Protein AF-0000000080270967 (afdb_homodimer)

Structure (mmCIF, N/CA/C/O backbone):
data_AF-0000000080270967-model_v1
#
loop_
_entity.id
_entity.type
_entity.pdbx_description
1 polymer 'Sugar ABC transporter permease'
#
loop_
_atom_site.group_PDB
_atom_site.id
_atom_site.type_symbol
_atom_site.label_atom_id
_atom_site.label_alt_id
_atom_site.label_comp_id
_atom_site.label_asym_id
_atom_site.label_entity_id
_atom_site.label_seq_id
_atom_site.pdbx_PDB_ins_code
_atom_site.Cartn_x
_atom_site.Cartn_y
_atom_site.Cartn_z
_atom_site.occupancy
_atom_site.B_iso_or_equiv
_atom_site.auth_seq_id
_atom_site.auth_comp_id
_atom_site.auth_asym_id
_atom_site.auth_atom_id
_atom_site.pdbx_PDB_model_num
ATOM 1 N N . MET A 1 1 ? -29.328 20.172 10.977 1 68 1 MET A N 1
ATOM 2 C CA . MET A 1 1 ? -28.547 19.797 9.797 1 68 1 MET A CA 1
ATOM 3 C C . MET A 1 1 ? -29.359 19.984 8.523 1 68 1 MET A C 1
ATOM 5 O O . MET A 1 1 ? -30.562 19.766 8.508 1 68 1 MET A O 1
ATOM 9 N N . ASN A 1 2 ? -28.844 20.672 7.574 1 80.31 2 ASN A N 1
ATOM 10 C CA . ASN A 1 2 ? -29.5 20.828 6.277 1 80.31 2 ASN A CA 1
ATOM 11 C C . ASN A 1 2 ? -29.703 19.484 5.582 1 80.31 2 ASN A C 1
ATOM 13 O O . ASN A 1 2 ? -29.125 18.484 5.977 1 80.31 2 ASN A O 1
ATOM 17 N N . ILE A 1 3 ? -30.734 19.406 4.773 1 85 3 ILE A N 1
ATOM 18 C CA . ILE A 1 3 ? -31.125 18.188 4.078 1 85 3 ILE A CA 1
ATOM 19 C C . ILE A 1 3 ? -29.891 17.547 3.432 1 85 3 ILE A C 1
ATOM 21 O O . ILE A 1 3 ? -29.75 16.312 3.439 1 85 3 ILE A O 1
ATOM 25 N N . LYS A 1 4 ? -29.047 18.234 2.971 1 83.62 4 LYS A N 1
ATOM 26 C CA . LYS A 1 4 ? -27.844 17.734 2.314 1 83.62 4 LYS A CA 1
ATOM 27 C C . LYS A 1 4 ? -26.922 17.047 3.316 1 83.62 4 LYS A C 1
ATOM 29 O O . LYS A 1 4 ? -26.312 16.016 3.018 1 83.62 4 LYS A O 1
ATOM 34 N N . SER A 1 5 ? -26.875 17.641 4.469 1 85.31 5 SER A N 1
ATOM 35 C CA . SER A 1 5 ? -26.047 17.078 5.527 1 85.31 5 SER A CA 1
ATOM 36 C C . SER A 1 5 ? -26.609 15.75 6.016 1 85.31 5 SER A C 1
ATOM 38 O O . SER A 1 5 ? -25.844 14.82 6.305 1 85.31 5 SER A O 1
ATOM 40 N N . ILE A 1 6 ? -27.906 15.703 5.949 1 88.19 6 ILE A N 1
ATOM 41 C CA . ILE A 1 6 ? -28.562 14.492 6.422 1 88.19 6 ILE A CA 1
ATOM 42 C C . ILE A 1 6 ? -28.312 13.352 5.434 1 88.19 6 ILE A C 1
ATOM 44 O O . ILE A 1 6 ? -28.016 12.227 5.836 1 88.19 6 ILE A O 1
ATOM 48 N N . ILE A 1 7 ? -28.375 13.656 4.23 1 90.56 7 ILE A N 1
ATOM 49 C CA . ILE A 1 7 ? -28.141 12.672 3.18 1 90.56 7 ILE A CA 1
ATOM 50 C C . ILE A 1 7 ? -26.703 12.164 3.256 1 90.56 7 ILE A C 1
ATOM 52 O O . ILE A 1 7 ? -26.453 10.961 3.133 1 90.56 7 ILE A O 1
ATOM 56 N N . LEU A 1 8 ? -25.781 13.023 3.527 1 87.69 8 LEU A N 1
ATOM 57 C CA . LEU A 1 8 ? -24.375 12.664 3.641 1 87.69 8 LEU A CA 1
ATOM 58 C C . LEU A 1 8 ? -24.141 11.758 4.844 1 87.69 8 LEU A C 1
ATOM 60 O O . LEU A 1 8 ? -23.422 10.766 4.746 1 87.69 8 LEU A O 1
ATOM 64 N N . VAL A 1 9 ? -24.828 12.078 5.871 1 89.25 9 VAL A N 1
ATOM 65 C CA . VAL A 1 9 ? -24.672 11.305 7.098 1 89.25 9 VAL A CA 1
ATOM 66 C C . VAL A 1 9 ? -25.219 9.891 6.891 1 89.25 9 VAL A C 1
ATOM 68 O O . VAL A 1 9 ? -24.594 8.906 7.285 1 89.25 9 VAL A O 1
ATOM 71 N N . ILE A 1 10 ? -26.297 9.836 6.238 1 91.31 10 ILE A N 1
ATOM 72 C CA . ILE A 1 10 ? -26.922 8.539 5.969 1 91.31 10 ILE A CA 1
ATOM 73 C C . ILE A 1 10 ? -26.016 7.715 5.055 1 91.31 10 ILE A C 1
ATOM 75 O O . ILE A 1 10 ? -25.797 6.527 5.293 1 91.31 10 ILE A O 1
ATOM 79 N N . PHE A 1 11 ? -25.484 8.359 4.141 1 91 11 PHE A N 1
ATOM 80 C CA . PHE A 1 11 ? -24.578 7.719 3.201 1 91 11 PHE A CA 1
ATOM 81 C C . PHE A 1 11 ? -23.344 7.191 3.918 1 91 11 PHE A C 1
ATOM 83 O O . PHE A 1 11 ? -22.922 6.055 3.689 1 91 11 PHE A O 1
ATOM 90 N N . LEU A 1 12 ? -22.812 7.961 4.824 1 91 12 LEU A N 1
ATOM 91 C CA . LEU A 1 12 ? -21.625 7.574 5.559 1 91 12 LEU A CA 1
ATOM 92 C C . LEU A 1 12 ? -21.891 6.371 6.453 1 91 12 LEU A C 1
ATOM 94 O O . LEU A 1 12 ? -21.078 5.449 6.531 1 91 12 LEU A O 1
ATOM 98 N N . VAL A 1 13 ? -23.031 6.363 6.969 1 88.94 13 VAL A N 1
ATOM 99 C CA . VAL A 1 13 ? -23.406 5.27 7.859 1 88.94 13 VAL A CA 1
ATOM 100 C C . VAL A 1 13 ? -23.562 3.98 7.055 1 88.94 13 VAL A C 1
ATOM 102 O O . VAL A 1 13 ? -23.062 2.926 7.457 1 88.94 13 VAL A O 1
ATOM 105 N N . ILE A 1 14 ? -24.047 4.094 5.906 1 89.88 14 ILE A N 1
ATOM 106 C CA . ILE A 1 14 ? -24.266 2.928 5.055 1 89.88 14 ILE A CA 1
ATOM 107 C C . ILE A 1 14 ? -22.922 2.381 4.578 1 89.88 14 ILE A C 1
ATOM 109 O O . ILE A 1 14 ? -22.656 1.178 4.668 1 89.88 14 ILE A O 1
ATOM 113 N N . VAL A 1 15 ? -22.109 3.27 4.172 1 87.69 15 VAL A N 1
ATOM 114 C CA . VAL A 1 15 ? -20.797 2.871 3.654 1 87.69 15 VAL A CA 1
ATOM 115 C C . VAL A 1 15 ? -19.969 2.232 4.77 1 87.69 15 VAL A C 1
ATOM 117 O O . VAL A 1 15 ? -19.266 1.255 4.539 1 87.69 15 VAL A O 1
ATOM 120 N N . THR A 1 16 ? -20.125 2.807 5.852 1 87.56 16 THR A N 1
ATOM 121 C CA . THR A 1 16 ? -19.375 2.299 7 1 87.56 16 THR A CA 1
ATOM 122 C C . THR A 1 16 ? -19.828 0.888 7.359 1 87.56 16 THR A C 1
ATOM 124 O O . THR A 1 16 ? -19.016 0.016 7.645 1 87.56 16 THR A O 1
ATOM 127 N N . ILE A 1 17 ? -21.062 0.655 7.312 1 84.81 17 ILE A N 1
ATOM 128 C CA . ILE A 1 17 ? -21.609 -0.665 7.613 1 84.81 17 ILE A CA 1
ATOM 129 C C . ILE A 1 17 ? -21.141 -1.667 6.559 1 84.81 17 ILE A C 1
ATOM 131 O O . ILE A 1 17 ? -20.75 -2.793 6.891 1 84.81 17 ILE A O 1
ATOM 135 N N . ILE A 1 18 ? -21.078 -1.237 5.391 1 84.88 18 ILE A N 1
ATOM 136 C CA . ILE A 1 18 ? -20.641 -2.092 4.289 1 84.88 18 ILE A CA 1
ATOM 137 C C . ILE A 1 18 ? -19.172 -2.432 4.445 1 84.88 18 ILE A C 1
ATOM 139 O O . ILE A 1 18 ? -18.734 -3.541 4.117 1 84.88 18 ILE A O 1
ATOM 143 N N . GLN A 1 19 ? -18.469 -1.519 5.004 1 83.19 19 GLN A N 1
ATOM 144 C CA . GLN A 1 19 ? -17.031 -1.709 5.199 1 83.19 19 GLN A CA 1
ATOM 145 C C . GLN A 1 19 ? -16.75 -2.842 6.184 1 83.19 19 GLN A C 1
ATOM 147 O O . GLN A 1 19 ? -15.75 -3.543 6.066 1 83.19 19 GLN A O 1
ATOM 152 N N . LEU A 1 20 ? -17.641 -3.09 7.074 1 84 20 LEU A N 1
ATOM 153 C CA . LEU A 1 20 ? -17.438 -4.086 8.125 1 84 20 LEU A CA 1
ATOM 154 C C . LEU A 1 20 ? -17.938 -5.457 7.668 1 84 20 LEU A C 1
ATOM 156 O O . LEU A 1 20 ? -17.609 -6.473 8.281 1 84 20 LEU A O 1
ATOM 160 N N . TYR A 1 21 ? -18.641 -5.465 6.668 1 83.56 21 TYR A N 1
ATOM 161 C CA . TYR A 1 21 ? -19.297 -6.684 6.23 1 83.56 21 TYR A CA 1
ATOM 162 C C . TYR A 1 21 ? -18.297 -7.785 5.938 1 83.56 21 TYR A C 1
ATOM 164 O O . TYR A 1 21 ? -18.484 -8.93 6.34 1 83.56 21 TYR A O 1
ATOM 172 N N . PRO A 1 22 ? -17.219 -7.438 5.246 1 83.62 22 PRO A N 1
ATOM 173 C CA . PRO A 1 22 ? -16.266 -8.5 4.953 1 83.62 22 PRO A CA 1
ATOM 174 C C . PRO A 1 22 ? -15.688 -9.141 6.215 1 83.62 22 PRO A C 1
ATOM 176 O O . PRO A 1 22 ? -15.406 -10.344 6.234 1 83.62 22 PRO A O 1
ATOM 179 N N . LEU A 1 23 ? -15.461 -8.352 7.16 1 85.44 23 LEU A N 1
ATOM 180 C CA . LEU A 1 23 ? -14.93 -8.875 8.414 1 85.44 23 LEU A CA 1
ATOM 181 C C . LEU A 1 23 ? -15.953 -9.766 9.109 1 85.44 23 LEU A C 1
ATOM 183 O O . LEU A 1 23 ? -15.617 -10.844 9.594 1 85.44 23 LEU A O 1
ATOM 187 N N . ILE A 1 24 ? -17.156 -9.305 9.148 1 86.56 24 ILE A N 1
ATOM 188 C CA . ILE A 1 24 ? -18.234 -10.07 9.766 1 86.56 24 ILE A CA 1
ATOM 189 C C . ILE A 1 24 ? -18.438 -11.375 8.992 1 86.56 24 ILE A C 1
ATOM 191 O O . ILE A 1 24 ? -18.562 -12.445 9.594 1 86.56 24 ILE A O 1
ATOM 195 N N . TRP A 1 25 ? -18.438 -11.25 7.727 1 86.44 25 TRP A N 1
ATOM 196 C CA . TRP A 1 25 ? -18.578 -12.422 6.863 1 86.44 25 TRP A CA 1
ATOM 197 C C . TRP A 1 25 ? -17.469 -13.422 7.129 1 86.44 25 TRP A C 1
ATOM 199 O O . TRP A 1 25 ? -17.719 -14.625 7.223 1 86.44 25 TRP A O 1
ATOM 209 N N . LEU A 1 26 ? -16.281 -12.922 7.18 1 88 26 LEU A N 1
ATOM 210 C CA . LEU A 1 26 ? -15.109 -13.766 7.406 1 88 26 LEU A CA 1
ATOM 211 C C . LEU A 1 26 ? -15.25 -14.547 8.703 1 88 26 LEU A C 1
ATOM 213 O O . LEU A 1 26 ? -15.031 -15.766 8.727 1 88 26 LEU A O 1
ATOM 217 N N . VAL A 1 27 ? -15.648 -13.891 9.742 1 89.75 27 VAL A N 1
ATOM 218 C CA . VAL A 1 27 ? -15.789 -14.539 11.047 1 89.75 27 VAL A CA 1
ATOM 219 C C . VAL A 1 27 ? -16.906 -15.578 10.992 1 89.75 27 VAL A C 1
ATOM 221 O O . VAL A 1 27 ? -16.734 -16.703 11.469 1 89.75 27 VAL A O 1
ATOM 224 N N . LEU A 1 28 ? -17.984 -15.258 10.383 1 90.19 28 LEU A N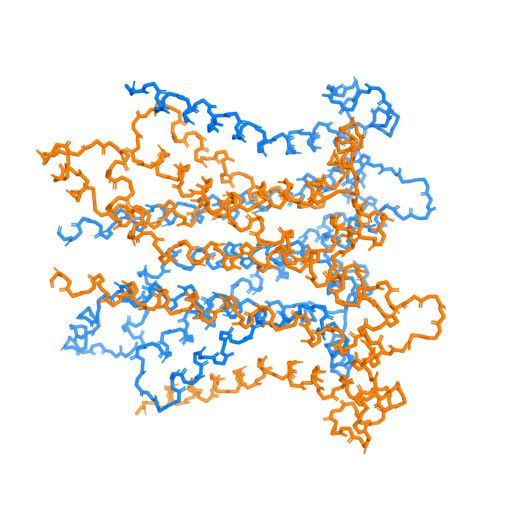 1
ATOM 225 C CA . LEU A 1 28 ? -19.125 -16.172 10.32 1 90.19 28 LEU A CA 1
ATOM 226 C C . LEU A 1 28 ? -18.797 -17.391 9.469 1 90.19 28 LEU A C 1
ATOM 228 O O . LEU A 1 28 ? -19.078 -18.531 9.867 1 90.19 28 LEU A O 1
ATOM 232 N N . VAL A 1 29 ? -18.172 -17.219 8.414 1 89.81 29 VAL A N 1
ATOM 233 C CA . VAL A 1 29 ? -17.922 -18.297 7.477 1 89.81 29 VAL A CA 1
ATOM 234 C C . VAL A 1 29 ? -16.781 -19.172 7.984 1 89.81 29 VAL A C 1
ATOM 236 O O . VAL A 1 29 ? -16.656 -20.344 7.582 1 89.81 29 VAL A O 1
ATOM 239 N N . SER A 1 30 ? -15.914 -18.562 8.797 1 92.44 30 SER A N 1
ATOM 240 C CA . SER A 1 30 ? -14.805 -19.344 9.344 1 92.44 30 SER A CA 1
ATOM 241 C C . SER A 1 30 ? -15.312 -20.484 10.219 1 92.44 30 SER A C 1
ATOM 243 O O . SER A 1 30 ? -14.562 -21.406 10.531 1 92.44 30 SER A O 1
ATOM 245 N N . PHE A 1 31 ? -16.609 -20.438 10.594 1 94.31 31 PHE A N 1
ATOM 246 C CA . PHE A 1 31 ? -17.188 -21.469 11.43 1 94.31 31 PHE A CA 1
ATOM 247 C C . PHE A 1 31 ? -17.984 -22.469 10.586 1 94.31 31 PHE A C 1
ATOM 249 O O . PHE A 1 31 ? -18.578 -23.391 11.125 1 94.31 31 PHE A O 1
ATOM 256 N N . LYS A 1 32 ? -17.938 -22.312 9.336 1 92.69 32 LYS A N 1
ATOM 257 C CA . LYS A 1 32 ? -18.781 -23.141 8.461 1 92.69 32 LYS A CA 1
ATOM 258 C C . LYS A 1 32 ? -17.953 -24.219 7.762 1 92.69 32 LYS A C 1
ATOM 260 O O . LYS A 1 32 ? -16.719 -24.156 7.758 1 92.69 32 LYS A O 1
ATOM 265 N N . ASN A 1 33 ? -18.672 -25.234 7.27 1 89.44 33 ASN A N 1
ATOM 266 C CA . ASN A 1 33 ? -18.062 -26.219 6.383 1 89.44 33 ASN A CA 1
ATOM 267 C C . ASN A 1 33 ? -18.281 -25.859 4.914 1 89.44 33 ASN A C 1
ATOM 269 O O . ASN A 1 33 ? -19.016 -24.922 4.602 1 89.44 33 ASN A O 1
ATOM 273 N N . ASN A 1 34 ? -17.641 -26.609 4.023 1 87.81 34 ASN A N 1
ATOM 274 C CA . ASN A 1 34 ? -17.703 -26.312 2.596 1 87.81 34 ASN A CA 1
ATOM 275 C C . ASN A 1 34 ? -19.125 -26.359 2.072 1 87.81 34 ASN A C 1
ATOM 277 O O . ASN A 1 34 ? -19.516 -25.547 1.236 1 87.81 34 ASN A O 1
ATOM 281 N N . ALA A 1 35 ? -19.859 -27.281 2.576 1 85.94 35 ALA A N 1
ATOM 282 C CA . ALA A 1 35 ? -21.234 -27.438 2.121 1 85.94 35 ALA A CA 1
ATOM 283 C C . ALA A 1 35 ? -22.062 -26.188 2.426 1 85.94 35 ALA A C 1
ATOM 285 O O . ALA A 1 35 ? -22.875 -25.766 1.6 1 85.94 35 ALA A O 1
ATOM 286 N N . GLU A 1 36 ? -21.859 -25.578 3.543 1 87 36 GLU A N 1
ATOM 287 C CA . GLU A 1 36 ? -22.578 -24.375 3.926 1 87 36 GLU A CA 1
ATOM 288 C C . GLU A 1 36 ? -22.062 -23.156 3.172 1 87 36 GLU A C 1
ATOM 290 O O . GLU A 1 36 ? -22.828 -22.266 2.818 1 87 36 GLU A O 1
ATOM 295 N N . ILE A 1 37 ? -20.75 -23.125 2.982 1 82.5 37 ILE A N 1
ATOM 296 C CA . ILE A 1 37 ? -20.109 -21.969 2.355 1 82.5 37 ILE A CA 1
ATOM 297 C C . ILE A 1 37 ? -20.562 -21.859 0.9 1 82.5 37 ILE A C 1
ATOM 299 O O . ILE A 1 37 ? -20.828 -20.766 0.407 1 82.5 37 ILE A O 1
ATOM 303 N N . PHE A 1 38 ? -20.609 -22.875 0.213 1 80.44 38 PHE A N 1
ATOM 304 C CA . PHE A 1 38 ? -20.906 -22.844 -1.215 1 80.44 38 PHE A CA 1
ATOM 305 C C . PHE A 1 38 ? -22.359 -23.203 -1.479 1 80.44 38 PHE A C 1
ATOM 307 O O . PHE A 1 38 ? -22.844 -23.094 -2.607 1 80.44 38 PHE A O 1
ATOM 314 N N . GLY A 1 39 ? -22.875 -23.578 -0.454 1 77 39 GLY A N 1
ATOM 315 C CA . GLY A 1 39 ? -24.281 -23.875 -0.614 1 77 39 GLY A CA 1
ATOM 316 C C . GLY A 1 39 ? -25.172 -22.672 -0.372 1 77 39 GLY A C 1
ATOM 317 O O . GLY A 1 39 ? -24.734 -21.531 -0.489 1 77 39 GLY A O 1
ATOM 318 N N . GLY A 1 40 ? -26.406 -22.688 -0.233 1 66 40 GLY A N 1
ATOM 319 C CA . GLY A 1 40 ? -27.438 -21.656 -0.21 1 66 40 GLY A CA 1
ATOM 320 C C . GLY A 1 40 ? -27.344 -20.75 0.994 1 66 40 GLY A C 1
ATOM 321 O O . GLY A 1 40 ? -28.094 -19.781 1.104 1 66 40 GLY A O 1
ATOM 322 N N . ASN A 1 41 ? -26.312 -20.984 1.909 1 66.31 41 ASN A N 1
ATOM 323 C CA . ASN A 1 41 ? -26.312 -20.156 3.107 1 66.31 41 ASN A CA 1
ATOM 324 C C . ASN A 1 41 ? -25.062 -19.297 3.195 1 66.31 41 ASN A C 1
ATOM 326 O O . ASN A 1 41 ? -24.422 -19.219 4.246 1 66.31 41 ASN A O 1
ATOM 330 N N . VAL A 1 42 ? -24.719 -18.703 2.152 1 66.25 42 VAL A N 1
ATOM 331 C CA . VAL A 1 42 ? -23.469 -17.953 2.072 1 66.25 42 VAL A CA 1
ATOM 332 C C . VAL A 1 42 ? -23.531 -16.734 2.988 1 66.25 42 VAL A C 1
ATOM 334 O O . VAL A 1 42 ? -22.578 -16.422 3.689 1 66.25 42 VAL A O 1
ATOM 337 N N . LEU A 1 43 ? -24.656 -16.188 3.152 1 70.75 43 LEU A N 1
ATOM 338 C CA . LEU A 1 43 ? -24.797 -14.93 3.891 1 70.75 43 LEU A CA 1
ATOM 339 C C . LEU A 1 43 ? -25.422 -15.164 5.258 1 70.75 43 LEU A C 1
ATOM 341 O O . LEU A 1 43 ? -25.484 -14.258 6.086 1 70.75 43 LEU A O 1
ATOM 345 N N . GLY A 1 44 ? -25.734 -16.375 5.52 1 74.5 44 GLY A N 1
ATOM 346 C CA . GLY A 1 44 ? -26.453 -16.656 6.75 1 74.5 44 GLY A CA 1
ATOM 347 C C . GLY A 1 44 ? -25.531 -17.062 7.895 1 74.5 44 GLY A C 1
ATOM 348 O O . GLY A 1 44 ? -24.312 -17.156 7.719 1 74.5 44 GLY A O 1
ATOM 349 N N . LEU A 1 45 ? -26.078 -17.188 9.078 1 85.19 45 LEU A N 1
ATOM 350 C CA . LEU A 1 45 ? -25.375 -17.688 10.25 1 85.19 45 LEU A CA 1
ATOM 351 C C . LEU A 1 45 ? -25.031 -19.172 10.07 1 85.19 45 LEU A C 1
ATOM 353 O O . LEU A 1 45 ? -25.766 -19.906 9.406 1 85.19 45 LEU A O 1
ATOM 357 N N . PRO A 1 46 ? -23.891 -19.562 10.633 1 88.12 46 PRO A N 1
ATOM 358 C CA . PRO A 1 46 ? -23.547 -21 10.555 1 88.12 46 PRO A CA 1
ATOM 359 C C . PRO A 1 46 ? -24.594 -21.875 11.219 1 88.12 46 PRO A C 1
ATOM 361 O O . PRO A 1 46 ? -25.094 -21.562 12.305 1 88.12 46 PRO A O 1
ATOM 364 N N . LYS A 1 47 ? -24.969 -22.906 10.57 1 87 47 LYS A N 1
ATOM 365 C CA . LYS A 1 47 ? -25.875 -23.875 11.164 1 87 47 LYS A CA 1
ATOM 366 C C . LYS A 1 47 ? -25.203 -24.609 12.32 1 87 47 LYS A C 1
ATOM 368 O O . LYS A 1 47 ? -25.828 -24.844 13.359 1 87 47 LYS A O 1
ATOM 373 N N . VAL A 1 48 ? -23.938 -25.016 12.125 1 88.12 48 VAL A N 1
ATOM 374 C CA . VAL A 1 48 ? -23.109 -25.625 13.148 1 88.12 48 VAL A CA 1
ATOM 375 C C . VAL A 1 48 ? -21.797 -24.844 13.289 1 88.12 48 VAL A C 1
ATOM 377 O O . VAL A 1 48 ? -21.062 -24.672 12.312 1 88.12 48 VAL A O 1
ATOM 380 N N . TRP A 1 49 ? -21.656 -24.359 14.469 1 92.75 49 TRP A N 1
ATOM 381 C CA . TRP A 1 49 ? -20.453 -23.594 14.742 1 92.75 49 TRP A CA 1
ATOM 382 C C . TRP A 1 49 ? -19.234 -24.516 14.859 1 92.75 49 TRP A C 1
ATOM 384 O O . TRP A 1 49 ? -19.047 -25.188 15.883 1 92.75 49 TRP A O 1
ATOM 394 N N . LYS A 1 50 ? -18.438 -24.531 13.875 1 93.38 50 LYS A N 1
ATOM 395 C CA . LYS A 1 50 ? -17.297 -25.438 13.82 1 93.38 50 LYS A CA 1
ATOM 396 C C . LYS A 1 50 ? -16.047 -24.781 14.383 1 93.38 50 LYS A C 1
ATOM 398 O O . LYS A 1 50 ? -15.156 -24.375 13.625 1 93.38 50 LYS A O 1
ATOM 403 N N . ILE A 1 51 ? -15.914 -24.906 15.664 1 93.56 51 ILE A N 1
ATOM 404 C CA . ILE A 1 51 ? -14.719 -24.406 16.328 1 93.56 51 ILE A CA 1
ATOM 405 C C . ILE A 1 51 ? -13.5 -25.234 15.906 1 93.56 51 ILE A C 1
ATOM 407 O O . ILE A 1 51 ? -12.359 -24.766 16.016 1 93.56 51 ILE A O 1
ATOM 411 N N . SER A 1 52 ? -13.797 -26.391 15.383 1 94.38 52 SER A N 1
ATOM 412 C CA . SER A 1 52 ? -12.75 -27.297 14.938 1 94.38 52 SER A CA 1
ATOM 413 C C . SER A 1 52 ? -11.93 -26.688 13.805 1 94.38 52 SER A C 1
ATOM 415 O O . SER A 1 52 ? -10.773 -27.062 13.602 1 94.38 52 SER A O 1
ATOM 417 N N . ASN A 1 53 ? -12.539 -25.766 13.07 1 94.94 53 ASN A N 1
ATOM 418 C CA . ASN A 1 53 ? -11.812 -25.078 12.008 1 94.94 53 ASN A CA 1
ATOM 419 C C . ASN A 1 53 ? -10.594 -24.344 12.547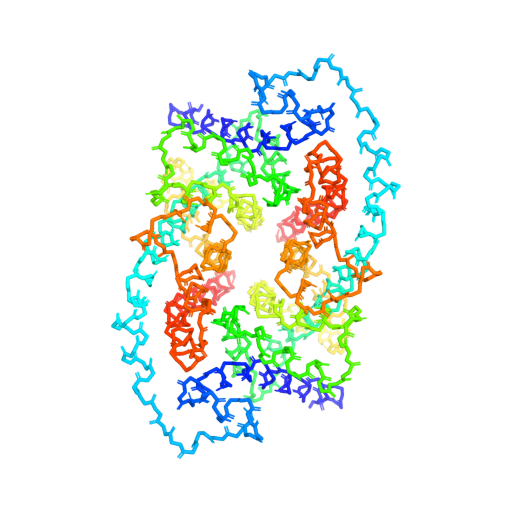 1 94.94 53 ASN A C 1
ATOM 421 O O . ASN A 1 53 ? -9.547 -24.297 11.906 1 94.94 53 ASN A O 1
ATOM 425 N N . TYR A 1 54 ? -10.812 -23.828 13.672 1 94.88 54 TYR A N 1
ATOM 426 C CA . TYR A 1 54 ? -9.719 -23.078 14.297 1 94.88 54 TYR A CA 1
ATOM 427 C C . TYR A 1 54 ? -8.633 -24.031 14.789 1 94.88 54 TYR A C 1
ATOM 429 O O . TYR A 1 54 ? -7.438 -23.75 14.648 1 94.88 54 TYR A O 1
ATOM 437 N N . MET A 1 55 ? -9.016 -25.094 15.297 1 94.06 55 MET A N 1
ATOM 438 C CA . MET A 1 55 ? -8.047 -26.094 15.734 1 94.06 55 MET A CA 1
ATOM 439 C C . MET A 1 55 ? -7.289 -26.672 14.547 1 94.06 55 MET A C 1
ATOM 441 O O . MET A 1 55 ? -6.07 -26.844 14.617 1 94.06 55 MET A O 1
ATOM 445 N N . SER A 1 56 ? -8.008 -26.922 13.562 1 92.75 56 SER A N 1
ATOM 446 C CA . SER A 1 56 ? -7.383 -27.453 12.352 1 92.75 56 SER A CA 1
ATOM 447 C C . SER A 1 56 ? -6.41 -26.438 11.75 1 92.75 56 SER A C 1
ATOM 449 O O . SER A 1 56 ? -5.336 -26.812 11.273 1 92.75 56 SER A O 1
ATOM 451 N N . ALA A 1 57 ? -6.816 -25.203 11.734 1 92.25 57 ALA A N 1
ATOM 452 C CA . ALA A 1 57 ? -5.953 -24.156 11.203 1 92.25 57 ALA A CA 1
ATOM 453 C C . ALA A 1 57 ? -4.648 -24.062 11.992 1 92.25 57 ALA A C 1
ATOM 455 O O . ALA A 1 57 ? -3.574 -23.906 11.406 1 92.25 57 ALA A O 1
ATOM 456 N N . LEU A 1 58 ? -4.738 -24.234 13.305 1 92.62 58 LEU A N 1
ATOM 457 C CA . LEU A 1 58 ? -3.58 -24.062 14.172 1 92.62 58 LEU A CA 1
ATOM 458 C C . LEU A 1 58 ? -2.717 -25.312 14.195 1 92.62 58 LEU A C 1
ATOM 460 O O . LEU A 1 58 ? -1.49 -25.234 14.289 1 92.62 58 LEU A O 1
ATOM 464 N N . THR A 1 59 ? -3.236 -26.406 14.094 1 90 59 THR A N 1
ATOM 465 C CA . THR A 1 59 ? -2.5 -27.656 14.219 1 90 59 THR A CA 1
ATOM 466 C C . THR A 1 59 ? -2.064 -28.172 12.844 1 90 59 THR A C 1
ATOM 468 O O . THR A 1 59 ? -0.938 -27.906 12.414 1 90 59 THR A O 1
ATOM 471 N N . SER A 1 60 ? -3.021 -28.547 12.023 1 85.62 60 SER A N 1
ATOM 472 C CA . SER A 1 60 ? -2.705 -29.094 10.711 1 85.62 60 SER A CA 1
ATOM 473 C C . SER A 1 60 ? -2.266 -28.016 9.734 1 85.62 60 SER A C 1
ATOM 475 O O . SER A 1 60 ? -1.422 -28.25 8.867 1 85.62 60 SER A O 1
ATOM 477 N N . GLY A 1 61 ? -2.752 -26.922 9.906 1 88.75 61 GLY A N 1
ATOM 478 C CA . GLY A 1 61 ? -2.479 -25.844 8.961 1 88.75 61 GLY A CA 1
ATOM 479 C C . GLY A 1 61 ? -1.236 -25.047 9.305 1 88.75 61 GLY A C 1
ATOM 480 O O . GLY A 1 61 ? -0.733 -24.281 8.477 1 88.75 61 GLY A O 1
ATOM 481 N N . ASN A 1 62 ? -0.709 -25.188 10.57 1 92.62 62 ASN A N 1
ATOM 482 C CA . ASN A 1 62 ? 0.502 -24.516 11.031 1 92.62 62 ASN A CA 1
ATOM 483 C C . ASN A 1 62 ? 0.357 -23 10.984 1 92.62 62 ASN A C 1
ATOM 485 O O . ASN A 1 62 ? 1.329 -22.297 10.727 1 92.62 62 ASN A O 1
ATOM 489 N N . VAL A 1 63 ? -0.854 -22.516 11.141 1 93.12 63 VAL A N 1
ATOM 490 C CA . VAL A 1 63 ? -1.148 -21.094 11.047 1 93.12 63 VAL A CA 1
ATOM 491 C C . VAL A 1 63 ? -0.398 -20.328 12.141 1 93.12 63 VAL A C 1
ATOM 493 O O . VAL A 1 63 ? 0.039 -19.203 11.93 1 93.12 63 VAL A O 1
ATOM 496 N N . GLY A 1 64 ? -0.212 -21 13.25 1 93.38 64 GLY A N 1
ATOM 497 C CA . GLY A 1 64 ? 0.541 -20.359 14.328 1 93.38 64 GLY A CA 1
ATOM 498 C C . GLY A 1 64 ? 1.957 -20 13.922 1 93.38 64 GLY A C 1
ATOM 499 O O . GLY A 1 64 ? 2.436 -18.906 14.242 1 93.38 64 GLY A O 1
ATOM 500 N N . ARG A 1 65 ? 2.557 -20.906 13.305 1 94.31 65 ARG A N 1
ATOM 501 C CA . ARG A 1 65 ? 3.916 -20.641 12.844 1 94.31 65 ARG A CA 1
ATOM 502 C C . ARG A 1 65 ? 3.941 -19.531 11.805 1 94.31 65 ARG A C 1
ATOM 504 O O . ARG A 1 65 ? 4.789 -18.641 11.859 1 94.31 65 ARG A O 1
ATOM 511 N N . TYR A 1 66 ? 3.029 -19.578 10.883 1 94.56 66 TYR A N 1
ATOM 512 C CA . TYR A 1 66 ? 2.949 -18.547 9.852 1 94.56 66 TYR A CA 1
ATOM 513 C C . TYR A 1 66 ? 2.734 -17.172 10.477 1 94.56 66 TYR A C 1
ATOM 515 O O . TYR A 1 66 ? 3.295 -16.172 10.008 1 94.56 66 TYR A O 1
ATOM 523 N N . LEU A 1 67 ? 1.915 -17.219 11.492 1 94.5 67 LEU A N 1
ATOM 524 C CA . LEU A 1 67 ? 1.626 -15.969 12.195 1 94.5 67 LEU A CA 1
ATOM 525 C C . LEU A 1 67 ? 2.891 -15.391 12.82 1 94.5 67 LEU A C 1
ATOM 527 O O . LEU A 1 67 ? 3.176 -14.203 12.664 1 94.5 67 LEU A O 1
ATOM 531 N N . ILE A 1 68 ? 3.639 -16.188 13.453 1 95.38 68 ILE A N 1
ATOM 532 C CA . ILE A 1 68 ? 4.867 -15.734 14.109 1 95.38 68 ILE A CA 1
ATOM 533 C C . ILE A 1 68 ? 5.859 -15.242 13.055 1 95.38 68 ILE A C 1
ATOM 535 O O . ILE A 1 68 ? 6.484 -14.195 13.234 1 95.38 68 ILE A O 1
ATOM 539 N N . ASN A 1 69 ? 6 -15.992 12 1 96.81 69 ASN A N 1
ATOM 540 C CA . ASN A 1 69 ? 6.883 -15.578 10.914 1 96.81 69 ASN A CA 1
ATOM 541 C C . ASN A 1 69 ? 6.492 -14.211 10.367 1 96.81 69 ASN A C 1
ATOM 543 O O . ASN A 1 69 ? 7.352 -13.352 10.148 1 96.81 69 ASN A O 1
ATOM 547 N N . SER A 1 70 ? 5.199 -14.016 10.156 1 96.19 70 SER A N 1
ATOM 548 C CA . SER A 1 70 ? 4.703 -12.742 9.648 1 96.19 70 SER A CA 1
ATOM 549 C C . SER A 1 70 ? 4.973 -11.609 10.633 1 96.19 70 SER A C 1
ATOM 551 O O . SER A 1 70 ? 5.316 -10.5 10.234 1 96.19 70 SER A O 1
ATOM 553 N N . ILE A 1 71 ? 4.836 -11.914 11.938 1 95.69 71 ILE A N 1
ATOM 554 C CA . ILE A 1 71 ? 5.07 -10.906 12.961 1 95.69 71 ILE A CA 1
ATOM 555 C C . ILE A 1 71 ? 6.543 -10.508 12.969 1 95.69 71 ILE A C 1
ATOM 557 O O . ILE A 1 71 ? 6.867 -9.32 13.047 1 95.69 71 ILE A O 1
ATOM 561 N N . ILE A 1 72 ? 7.395 -11.445 12.844 1 97.19 72 ILE A N 1
ATOM 562 C CA . ILE A 1 72 ? 8.828 -11.188 12.852 1 97.19 72 ILE A CA 1
ATOM 563 C C . ILE A 1 72 ? 9.211 -10.352 11.633 1 97.19 72 ILE A C 1
ATOM 565 O O . ILE A 1 72 ? 9.883 -9.32 11.758 1 97.19 72 ILE A O 1
ATOM 569 N N . VAL A 1 73 ? 8.758 -10.758 10.461 1 97.81 73 VAL A N 1
ATOM 570 C CA . VAL A 1 73 ? 9.117 -10.102 9.211 1 97.81 73 VAL A CA 1
ATOM 571 C C . VAL A 1 73 ? 8.531 -8.688 9.18 1 97.81 73 VAL A C 1
ATOM 573 O O . VAL A 1 73 ? 9.242 -7.715 8.938 1 97.81 73 VAL A O 1
ATOM 576 N N . THR A 1 74 ? 7.262 -8.57 9.469 1 97 74 THR A N 1
ATOM 577 C CA . THR A 1 74 ? 6.582 -7.281 9.406 1 97 74 THR A CA 1
ATOM 578 C C . THR A 1 74 ? 7.066 -6.359 10.523 1 97 74 THR A C 1
ATOM 580 O O . THR A 1 74 ? 7.312 -5.172 10.289 1 97 74 THR A O 1
ATOM 583 N N . GLY A 1 75 ? 7.145 -6.934 11.734 1 96.38 75 GLY A N 1
ATOM 584 C CA . GLY A 1 75 ? 7.637 -6.141 12.844 1 96.38 75 GLY A CA 1
ATOM 585 C C . GLY A 1 75 ? 9.031 -5.582 12.609 1 96.38 75 GLY A C 1
ATOM 586 O O . GLY A 1 75 ? 9.281 -4.398 12.859 1 96.38 75 GLY A O 1
ATOM 587 N N . SER A 1 76 ? 9.922 -6.418 12.172 1 98.19 76 SER A N 1
ATOM 588 C CA . SER A 1 76 ? 11.281 -5.977 11.867 1 98.19 76 SER A CA 1
ATOM 589 C C . SER A 1 76 ? 11.289 -4.926 10.766 1 98.19 76 SER A C 1
ATOM 591 O O . SER A 1 76 ? 12.023 -3.939 10.844 1 98.19 76 SER A O 1
ATOM 593 N N . THR A 1 77 ?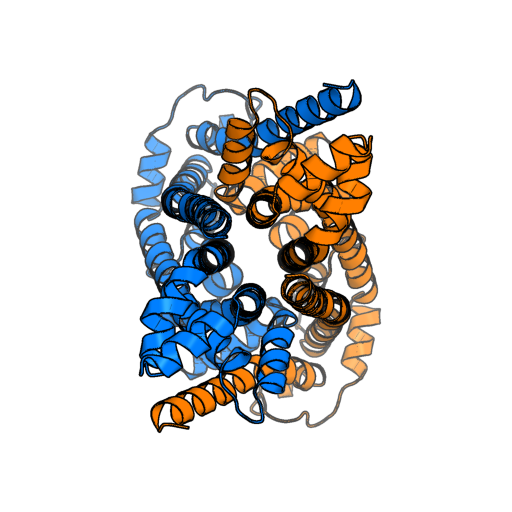 10.461 -5.141 9.742 1 98.12 77 THR A N 1
ATOM 594 C CA . THR A 1 77 ? 10.375 -4.199 8.633 1 98.12 77 THR A CA 1
ATOM 595 C C . THR A 1 77 ? 9.93 -2.824 9.125 1 98.12 77 THR A C 1
ATOM 597 O O . THR A 1 77 ? 10.508 -1.804 8.75 1 98.12 77 THR A O 1
ATOM 600 N N . ILE A 1 78 ? 8.945 -2.816 10 1 96.5 78 ILE A N 1
ATOM 601 C CA . ILE A 1 78 ? 8.406 -1.563 10.516 1 96.5 78 ILE A CA 1
ATOM 602 C C . ILE A 1 78 ? 9.477 -0.839 11.336 1 96.5 78 ILE A C 1
ATOM 604 O O . ILE A 1 78 ? 9.703 0.358 11.141 1 96.5 78 ILE A O 1
ATOM 608 N N . ILE A 1 79 ? 10.133 -1.52 12.188 1 97.5 79 ILE A N 1
ATOM 609 C CA . ILE A 1 79 ? 11.117 -0.923 13.086 1 97.5 79 ILE A CA 1
ATOM 610 C C . ILE A 1 79 ? 12.289 -0.379 12.273 1 97.5 79 ILE A C 1
ATOM 612 O O . ILE A 1 79 ? 12.656 0.791 12.414 1 97.5 79 ILE A O 1
ATOM 616 N N . ILE A 1 80 ? 12.82 -1.159 11.406 1 97.81 80 ILE A N 1
ATOM 617 C CA . ILE A 1 80 ? 14 -0.779 10.641 1 97.81 80 ILE A CA 1
ATOM 618 C C . ILE A 1 80 ? 13.656 0.362 9.688 1 97.81 80 ILE A C 1
ATOM 620 O O . ILE A 1 80 ? 14.383 1.354 9.602 1 97.81 80 ILE A O 1
ATOM 624 N N . SER A 1 81 ? 12.555 0.226 8.984 1 97.56 81 SER A N 1
ATOM 625 C CA . SER A 1 81 ? 12.172 1.266 8.031 1 97.56 81 SER A CA 1
ATOM 626 C C . SER A 1 81 ? 11.859 2.576 8.75 1 97.56 81 SER A C 1
ATOM 628 O O . SER A 1 81 ? 12.211 3.652 8.266 1 97.56 81 SER A O 1
ATOM 630 N N . SER A 1 82 ? 11.164 2.488 9.906 1 96.69 82 SER A N 1
ATOM 631 C CA . SER A 1 82 ? 10.812 3.699 10.641 1 96.69 82 SER A CA 1
ATOM 632 C C . SER A 1 82 ? 12.062 4.465 11.07 1 96.69 82 SER A C 1
ATOM 634 O O . SER A 1 82 ? 12.109 5.691 10.977 1 96.69 82 SER A O 1
ATOM 636 N N . ILE A 1 83 ? 13.055 3.77 11.555 1 96.44 83 ILE A N 1
ATOM 637 C CA . ILE A 1 83 ? 14.305 4.387 11.969 1 96.44 83 ILE A CA 1
ATOM 638 C C . ILE A 1 83 ? 14.984 5.043 10.773 1 96.44 83 ILE A C 1
ATOM 640 O O . ILE A 1 83 ? 15.391 6.207 10.836 1 96.44 83 ILE A O 1
ATOM 644 N N . LEU A 1 84 ? 15.039 4.352 9.68 1 95.88 84 LEU A N 1
ATOM 645 C CA . LEU A 1 84 ? 15.695 4.863 8.477 1 95.88 84 LEU A CA 1
ATOM 646 C C . LEU A 1 84 ? 14.93 6.055 7.91 1 95.88 84 LEU A C 1
ATOM 648 O O . LEU A 1 84 ? 15.539 7.043 7.492 1 95.88 84 LEU A O 1
ATOM 652 N N . ILE A 1 85 ? 13.625 5.934 7.902 1 96.69 85 ILE A N 1
ATOM 653 C CA . ILE A 1 85 ? 12.797 6.992 7.336 1 96.69 85 ILE A CA 1
ATOM 654 C C . ILE A 1 85 ? 12.922 8.258 8.18 1 96.69 85 ILE A C 1
ATOM 656 O O . ILE A 1 85 ? 13.125 9.352 7.652 1 96.69 85 ILE A O 1
ATOM 660 N N . ALA A 1 86 ? 12.828 8.117 9.484 1 96.12 86 ALA A N 1
ATOM 661 C CA . ALA A 1 86 ? 12.898 9.266 10.383 1 96.12 86 ALA A CA 1
ATOM 662 C C . ALA A 1 86 ? 14.258 9.961 10.273 1 96.12 86 ALA A C 1
ATOM 664 O O . ALA A 1 86 ? 14.328 11.18 10.109 1 96.12 86 ALA A O 1
ATOM 665 N N . THR A 1 87 ? 15.32 9.219 10.336 1 94.69 87 THR A N 1
ATOM 666 C CA . THR A 1 87 ? 16.656 9.789 10.312 1 94.69 87 THR A CA 1
ATOM 667 C C . THR A 1 87 ? 16.984 10.352 8.938 1 94.69 87 THR A C 1
ATOM 669 O O . THR A 1 87 ? 17.562 11.438 8.82 1 94.69 87 THR A O 1
ATOM 672 N N . SER A 1 88 ? 16.578 9.602 7.898 1 95 88 SER A N 1
ATOM 673 C CA . SER A 1 88 ? 16.875 10.055 6.543 1 95 88 SER A CA 1
ATOM 674 C C . SER A 1 88 ? 16.094 11.32 6.203 1 95 88 SER A C 1
ATOM 676 O O . SER A 1 88 ? 16.641 12.25 5.609 1 95 88 SER A O 1
ATOM 678 N N . SER A 1 89 ? 14.836 11.312 6.539 1 94.62 89 SER A N 1
ATOM 679 C CA . SER A 1 89 ? 14.016 12.484 6.238 1 94.62 89 SER A CA 1
ATOM 680 C C . SER A 1 89 ? 14.547 13.727 6.945 1 94.62 89 SER A C 1
ATOM 682 O O . SER A 1 89 ? 14.555 14.82 6.371 1 94.62 89 SER A O 1
ATOM 684 N N . TYR A 1 90 ? 14.969 13.586 8.18 1 94.44 90 TYR A N 1
ATOM 685 C CA . TYR A 1 90 ? 15.547 14.711 8.914 1 94.44 90 TYR A CA 1
ATOM 686 C C . TYR A 1 90 ? 16.828 15.188 8.25 1 94.44 90 TYR A C 1
ATOM 688 O O . TYR A 1 90 ? 17.031 16.391 8.062 1 94.44 90 TYR A O 1
ATOM 696 N N . ALA A 1 91 ? 17.688 14.242 7.918 1 93.62 91 ALA A N 1
ATOM 697 C CA . ALA A 1 91 ? 18.953 14.586 7.273 1 93.62 91 ALA A CA 1
ATOM 698 C C . ALA A 1 91 ? 18.719 15.289 5.941 1 93.62 91 ALA A C 1
ATOM 700 O O . ALA A 1 91 ? 19.422 16.234 5.598 1 93.62 91 ALA A O 1
ATOM 701 N N . ILE A 1 92 ? 17.734 14.883 5.312 1 92.88 92 ILE A N 1
ATOM 702 C CA . ILE A 1 92 ? 17.453 15.406 3.98 1 92.88 92 ILE A CA 1
ATOM 703 C C . ILE A 1 92 ? 16.828 16.797 4.09 1 92.88 92 ILE A C 1
ATOM 705 O O . ILE A 1 92 ? 17.172 17.688 3.305 1 92.88 92 ILE A O 1
ATOM 709 N N . THR A 1 93 ? 16.031 17.047 5.086 1 90.94 93 THR A N 1
ATOM 710 C CA . THR A 1 93 ? 15.227 18.266 5.117 1 90.94 93 THR A CA 1
ATOM 711 C C . THR A 1 93 ? 15.844 19.312 6.039 1 90.94 93 THR A C 1
ATOM 713 O O . THR A 1 93 ? 15.633 20.516 5.863 1 90.94 93 THR A O 1
ATOM 716 N N . ARG A 1 94 ? 16.594 18.844 6.996 1 90.75 94 ARG A N 1
ATOM 717 C CA . ARG A 1 94 ? 17.016 19.781 8.023 1 90.75 94 ARG A CA 1
ATOM 718 C C . ARG A 1 94 ? 18.531 20 8 1 90.75 94 ARG A C 1
ATOM 720 O O . ARG A 1 94 ? 19.031 21.031 8.438 1 90.75 94 ARG A O 1
ATOM 727 N N . MET A 1 95 ? 19.234 19.031 7.551 1 88.81 95 MET A N 1
ATOM 728 C CA . MET A 1 95 ? 20.672 19.188 7.465 1 88.81 95 MET A CA 1
ATOM 729 C C . MET A 1 95 ? 21.078 19.859 6.156 1 88.81 95 MET A C 1
ATOM 731 O O . MET A 1 95 ? 20.422 19.672 5.129 1 88.81 95 MET A O 1
ATOM 735 N N . ARG A 1 96 ? 22.125 20.641 6.305 1 87 96 ARG A N 1
ATOM 736 C CA . ARG A 1 96 ? 22.594 21.328 5.109 1 87 96 ARG A CA 1
ATOM 737 C C . ARG A 1 96 ? 23.75 20.562 4.465 1 87 96 ARG A C 1
ATOM 739 O O . ARG A 1 96 ? 24.812 20.406 5.074 1 87 96 ARG A O 1
ATOM 746 N N . TRP A 1 97 ? 23.531 20 3.295 1 90.5 97 TRP A N 1
ATOM 747 C CA . TRP A 1 97 ? 24.547 19.328 2.504 1 90.5 97 TRP A CA 1
ATOM 748 C C . TRP A 1 97 ? 24.203 19.359 1.02 1 90.5 97 TRP A C 1
ATOM 750 O O . TRP A 1 97 ? 23.031 19.562 0.654 1 90.5 97 TRP A O 1
ATOM 760 N N . LYS A 1 98 ? 25.094 19.312 0.174 1 89 98 LYS A N 1
ATOM 761 C CA . LYS A 1 98 ? 25.031 19.672 -1.24 1 89 98 LYS A CA 1
ATOM 762 C C . LYS A 1 98 ? 24.047 18.781 -1.992 1 89 98 LYS A C 1
ATOM 764 O O . LYS A 1 98 ? 23.359 19.25 -2.912 1 89 98 LYS A O 1
ATOM 769 N N . PHE A 1 99 ? 23.844 17.516 -1.713 1 90.69 99 PHE A N 1
ATOM 770 C CA . PHE A 1 99 ? 23.062 16.609 -2.531 1 90.69 99 PHE A CA 1
ATOM 771 C C . PHE A 1 99 ? 21.734 16.266 -1.844 1 90.69 99 PHE A C 1
ATOM 773 O O . PHE A 1 99 ? 21.109 15.25 -2.17 1 90.69 99 PHE A O 1
ATOM 780 N N . SER A 1 100 ? 21.344 17.109 -0.921 1 91.69 100 SER A N 1
ATOM 781 C CA . SER A 1 100 ? 20.141 16.828 -0.141 1 91.69 100 SER A CA 1
ATOM 782 C C . SER A 1 100 ? 18.906 16.797 -1.028 1 91.69 100 SER A C 1
ATOM 784 O O . SER A 1 100 ? 18.125 15.836 -0.979 1 91.69 100 SER A O 1
ATOM 786 N N . LYS A 1 101 ? 18.781 17.734 -1.907 1 87.38 101 LYS A N 1
ATOM 787 C CA . LYS A 1 101 ? 17.625 17.812 -2.779 1 87.38 101 LYS A CA 1
ATOM 788 C C . LYS A 1 101 ? 17.609 16.672 -3.789 1 87.38 101 LYS A C 1
ATOM 790 O O . LYS A 1 101 ? 16.562 16.062 -4.031 1 87.38 101 LYS A O 1
ATOM 795 N N . LEU A 1 102 ? 18.734 16.422 -4.312 1 88.12 102 LEU A N 1
ATOM 796 C CA . LEU A 1 102 ? 18.844 15.32 -5.27 1 88.12 102 LEU A CA 1
ATOM 797 C C . LEU A 1 102 ? 18.516 13.984 -4.617 1 88.12 102 LEU A C 1
ATOM 799 O O . LEU A 1 102 ? 17.859 13.141 -5.223 1 88.12 102 LEU A O 1
ATOM 803 N N . THR A 1 103 ? 19 13.828 -3.408 1 90.12 103 THR A N 1
ATOM 804 C CA . THR A 1 103 ? 18.734 12.594 -2.666 1 90.12 103 THR A CA 1
ATOM 805 C C . THR A 1 103 ? 17.234 12.406 -2.455 1 90.12 103 THR A C 1
ATOM 807 O O . THR A 1 103 ? 16.703 11.312 -2.664 1 90.12 103 THR A O 1
ATOM 810 N N . LEU A 1 104 ? 16.562 13.445 -2.143 1 87.88 104 LEU A N 1
ATOM 811 C CA . LEU A 1 104 ? 15.117 13.383 -1.949 1 87.88 104 LEU A CA 1
ATOM 812 C C . LEU A 1 104 ? 14.414 12.984 -3.242 1 87.88 104 LEU A C 1
ATOM 814 O O . LEU A 1 104 ? 13.562 12.094 -3.238 1 87.88 104 LEU A O 1
ATOM 818 N N . VAL A 1 105 ? 14.812 13.547 -4.305 1 84.31 105 VAL A N 1
ATOM 819 C CA . VAL A 1 105 ? 14.195 13.273 -5.598 1 84.31 105 VAL A CA 1
ATOM 820 C C . VAL A 1 105 ? 14.398 11.805 -5.969 1 84.31 105 VAL A C 1
ATOM 822 O O . VAL A 1 105 ? 13.477 11.148 -6.449 1 84.31 105 VAL A O 1
ATOM 825 N N . ILE A 1 106 ? 15.531 11.305 -5.707 1 87.12 106 ILE A N 1
ATOM 826 C CA . ILE A 1 106 ? 15.836 9.922 -6.059 1 87.12 106 ILE A CA 1
ATOM 827 C C . ILE A 1 106 ? 15.008 8.977 -5.195 1 87.12 106 ILE A C 1
ATOM 829 O O . ILE A 1 106 ? 14.469 7.984 -5.695 1 87.12 106 ILE A O 1
ATOM 833 N N . PHE A 1 107 ? 14.914 9.234 -3.91 1 87.19 107 PHE A N 1
ATOM 834 C CA . PHE A 1 107 ? 14.062 8.43 -3.051 1 87.19 107 PHE A CA 1
ATOM 835 C C . PHE A 1 107 ? 12.633 8.414 -3.572 1 87.19 107 PHE A C 1
ATOM 837 O O . PHE A 1 107 ? 11.992 7.359 -3.625 1 87.19 107 PHE A O 1
ATOM 844 N N . LEU A 1 108 ? 12.172 9.539 -3.984 1 82.94 108 LEU A N 1
ATOM 845 C CA . LEU A 1 108 ? 10.789 9.641 -4.441 1 82.94 108 LEU A CA 1
ATOM 846 C C . LEU A 1 108 ? 10.594 8.883 -5.75 1 82.94 108 LEU A C 1
ATOM 848 O O . LEU A 1 108 ? 9.523 8.32 -5.992 1 82.94 108 LEU A O 1
ATOM 852 N N . LEU A 1 109 ? 11.656 8.805 -6.566 1 83.44 109 LEU A N 1
ATOM 853 C CA . LEU A 1 109 ? 11.594 8.039 -7.805 1 83.44 109 LEU A CA 1
ATOM 854 C C . LEU A 1 109 ? 11.43 6.547 -7.52 1 83.44 109 LEU A C 1
ATOM 856 O O . LEU A 1 109 ? 10.953 5.797 -8.375 1 83.44 109 LEU A O 1
ATOM 860 N N . GLY A 1 110 ? 11.828 6.148 -6.32 1 84.56 110 GLY A N 1
ATOM 861 C CA . GLY A 1 110 ? 11.664 4.758 -5.926 1 84.56 110 GLY A CA 1
ATOM 862 C C . GLY A 1 110 ? 10.211 4.312 -5.914 1 84.56 110 GLY A C 1
ATOM 863 O O . GLY A 1 110 ? 9.922 3.123 -6.051 1 84.56 110 GLY A O 1
ATOM 864 N N . MET A 1 111 ? 9.266 5.227 -5.754 1 82.44 111 MET A N 1
ATOM 865 C CA . MET A 1 111 ? 7.84 4.906 -5.73 1 82.44 111 MET A CA 1
ATOM 866 C C . MET A 1 111 ? 7.348 4.512 -7.117 1 82.44 111 MET A C 1
ATOM 868 O O . MET A 1 111 ? 6.281 3.908 -7.254 1 82.44 111 MET A O 1
ATOM 872 N N . MET A 1 112 ? 8.18 4.77 -8.125 1 80.75 112 MET A N 1
ATOM 873 C CA . MET A 1 112 ? 7.785 4.504 -9.508 1 80.75 112 MET A CA 1
ATOM 874 C C . MET A 1 112 ? 8.172 3.088 -9.922 1 80.75 112 MET A C 1
ATOM 876 O O . MET A 1 112 ? 7.773 2.619 -10.992 1 80.75 112 MET A O 1
ATOM 880 N N . VAL A 1 113 ? 8.938 2.52 -9.117 1 81.69 113 VAL A N 1
ATOM 881 C CA . VAL A 1 113 ? 9.398 1.17 -9.43 1 81.69 113 VAL A CA 1
ATOM 882 C C . VAL A 1 113 ? 8.242 0.184 -9.266 1 81.69 113 VAL A C 1
ATOM 884 O O . VAL A 1 113 ? 7.695 0.033 -8.172 1 81.69 113 VAL A O 1
ATOM 887 N N . PRO A 1 114 ? 7.863 -0.467 -10.359 1 80.62 114 PRO A N 1
ATOM 888 C CA . PRO A 1 114 ? 6.867 -1.526 -10.188 1 80.62 114 PRO A CA 1
ATOM 889 C C . PRO A 1 114 ? 7.391 -2.707 -9.375 1 80.62 114 PRO A C 1
ATOM 891 O O . PRO A 1 114 ? 8.484 -3.219 -9.656 1 80.62 114 PRO A O 1
ATOM 894 N N . ILE A 1 115 ? 6.609 -3.053 -8.5 1 84.94 115 ILE A N 1
ATOM 895 C CA . ILE A 1 115 ? 7.055 -4.121 -7.609 1 84.94 115 ILE A CA 1
ATOM 896 C C . ILE A 1 115 ? 7.336 -5.383 -8.414 1 84.94 115 ILE A C 1
ATOM 898 O O . ILE A 1 115 ? 8.289 -6.113 -8.133 1 84.94 115 ILE A O 1
ATOM 902 N N . HIS A 1 116 ? 6.602 -5.676 -9.445 1 84.06 116 HIS A N 1
ATOM 903 C CA . HIS A 1 116 ? 6.727 -6.895 -10.234 1 84.06 116 HIS A CA 1
ATOM 904 C C . HIS A 1 116 ? 8.023 -6.902 -11.031 1 84.06 116 HIS A C 1
ATOM 906 O O . HIS A 1 116 ? 8.562 -7.969 -11.344 1 84.06 116 HIS A O 1
ATOM 912 N N . SER A 1 117 ? 8.523 -5.754 -11.344 1 82.06 117 SER A N 1
ATOM 913 C CA . SER A 1 117 ? 9.758 -5.652 -12.117 1 82.06 117 SER A CA 1
ATOM 914 C C . SER A 1 117 ? 10.969 -6.016 -11.273 1 82.06 117 SER A C 1
ATOM 916 O O . SER A 1 117 ? 12.047 -6.277 -11.812 1 82.06 117 SER A O 1
ATOM 918 N N . THR A 1 118 ? 10.75 -6.035 -9.984 1 88.38 118 THR A N 1
ATOM 919 C CA . THR A 1 118 ? 11.891 -6.258 -9.102 1 88.38 118 THR A CA 1
ATOM 920 C C . THR A 1 118 ? 12.008 -7.73 -8.719 1 88.38 118 THR A C 1
ATOM 922 O O . THR A 1 118 ? 13.031 -8.164 -8.188 1 88.38 118 THR A O 1
ATOM 925 N N . LEU A 1 119 ? 10.984 -8.422 -9.062 1 88.31 119 LEU A N 1
ATOM 926 C CA . LEU A 1 119 ? 10.922 -9.805 -8.602 1 88.31 119 LEU A CA 1
ATOM 927 C C . LEU A 1 119 ? 12.125 -10.594 -9.102 1 88.31 119 LEU A C 1
ATOM 929 O O . LEU A 1 119 ? 12.859 -11.195 -8.305 1 88.31 119 LEU A O 1
ATOM 933 N N . LEU A 1 120 ? 12.375 -10.562 -10.391 1 83.69 120 LEU A N 1
ATOM 934 C CA . LEU A 1 120 ? 13.422 -11.383 -11.008 1 83.69 120 LEU A CA 1
ATOM 935 C C . LEU A 1 120 ? 14.805 -10.922 -10.562 1 83.69 120 LEU A C 1
ATOM 937 O O . LEU A 1 120 ? 15.602 -11.727 -10.078 1 83.69 120 LEU A O 1
ATOM 941 N N . PRO A 1 121 ? 15.102 -9.664 -10.672 1 83.88 121 PRO A N 1
ATOM 942 C CA . PRO A 1 121 ? 16.438 -9.242 -10.25 1 83.88 121 PRO A CA 1
ATOM 943 C C . PRO A 1 121 ? 16.703 -9.516 -8.766 1 83.88 121 PRO A C 1
ATOM 945 O O . PRO A 1 121 ? 17.812 -9.891 -8.391 1 83.88 121 PRO A O 1
ATOM 948 N N . LEU A 1 122 ? 15.695 -9.336 -7.953 1 89.19 122 LEU A N 1
ATOM 949 C CA . LEU A 1 122 ? 15.875 -9.609 -6.531 1 89.19 122 LEU A CA 1
ATOM 950 C C . LEU A 1 122 ? 16.094 -11.094 -6.289 1 89.19 122 LEU A C 1
ATOM 952 O O . LEU A 1 122 ? 16.906 -11.477 -5.441 1 89.19 122 LEU A O 1
ATOM 956 N N . PHE A 1 123 ? 15.359 -11.891 -7.039 1 89.94 123 PHE A N 1
ATOM 957 C CA . PHE A 1 123 ? 15.555 -13.336 -6.91 1 89.94 123 PHE A CA 1
ATOM 958 C C . PHE A 1 123 ? 16.984 -13.719 -7.227 1 89.94 123 PHE A C 1
ATOM 960 O O . PHE A 1 123 ? 17.609 -14.484 -6.484 1 89.94 123 PHE A O 1
ATOM 967 N N . LEU A 1 124 ? 17.484 -13.141 -8.305 1 84.19 124 LEU A N 1
ATOM 968 C CA . LEU A 1 124 ? 18.844 -13.445 -8.742 1 84.19 124 LEU A CA 1
ATOM 969 C C . LEU A 1 124 ? 19.875 -12.945 -7.723 1 84.19 124 LEU A C 1
ATOM 971 O O . LEU A 1 124 ? 20.812 -13.656 -7.387 1 84.19 124 LEU A O 1
ATOM 975 N N . ILE A 1 125 ? 19.656 -11.773 -7.191 1 86.38 125 ILE A N 1
ATOM 976 C CA . ILE A 1 125 ? 20.578 -11.172 -6.23 1 86.38 125 ILE A CA 1
ATOM 977 C C . ILE A 1 125 ? 20.547 -11.961 -4.922 1 86.38 125 ILE A C 1
ATOM 979 O O . ILE A 1 125 ? 21.594 -12.281 -4.355 1 86.38 125 ILE A O 1
ATOM 983 N N . LEU A 1 126 ? 19.359 -12.297 -4.48 1 92.44 126 LEU A N 1
ATOM 984 C CA . LEU A 1 126 ? 19.203 -13.016 -3.219 1 92.44 126 LEU A CA 1
ATOM 985 C C . LEU A 1 126 ? 19.766 -14.43 -3.33 1 92.44 126 LEU A C 1
ATOM 987 O O . LEU A 1 126 ? 20.312 -14.969 -2.357 1 92.44 126 LEU A O 1
ATOM 991 N N . THR A 1 127 ? 19.594 -15.016 -4.527 1 91.25 127 THR A N 1
ATOM 992 C CA . THR A 1 127 ? 20.188 -16.328 -4.785 1 91.25 127 THR A CA 1
ATOM 993 C C . THR A 1 127 ? 21.703 -16.25 -4.711 1 91.25 127 THR A C 1
ATOM 995 O O . THR A 1 127 ? 22.344 -17.094 -4.07 1 91.25 127 THR A O 1
ATOM 998 N N . LYS A 1 128 ? 22.266 -15.25 -5.312 1 88.12 128 LYS A N 1
ATOM 999 C CA . LYS A 1 128 ? 23.719 -15.07 -5.312 1 88.12 128 LYS A CA 1
ATOM 1000 C C . LYS A 1 128 ? 24.25 -14.82 -3.904 1 88.12 128 LYS A C 1
ATOM 1002 O O . LYS A 1 128 ? 25.344 -15.266 -3.551 1 88.12 128 LYS A O 1
ATOM 1007 N N . LEU A 1 129 ? 23.438 -14.148 -3.086 1 92.94 129 LEU A N 1
ATOM 1008 C CA . LEU A 1 129 ? 23.844 -13.836 -1.715 1 92.94 129 LEU A CA 1
ATOM 1009 C C . LEU A 1 129 ? 23.547 -15.008 -0.788 1 92.94 129 LEU A C 1
ATOM 1011 O O . LEU A 1 129 ? 23.922 -14.984 0.387 1 92.94 129 LEU A O 1
ATOM 1015 N N . HIS A 1 130 ? 22.859 -16 -1.281 1 94.62 130 HIS A N 1
ATOM 1016 C CA . HIS A 1 130 ? 22.516 -17.219 -0.553 1 94.62 130 HIS A CA 1
ATOM 1017 C C . HIS A 1 130 ? 21.641 -16.906 0.665 1 94.62 130 HIS A C 1
ATOM 1019 O O . HIS A 1 130 ? 21.875 -17.438 1.749 1 94.62 130 HIS A O 1
ATOM 1025 N N . ILE A 1 131 ? 20.719 -15.969 0.478 1 94.75 131 ILE A N 1
ATOM 1026 C CA . ILE A 1 131 ? 19.875 -15.641 1.626 1 94.75 131 ILE A CA 1
ATOM 1027 C C . ILE A 1 131 ? 18.422 -15.945 1.3 1 94.75 131 ILE A C 1
ATOM 1029 O O . ILE A 1 131 ? 17.516 -15.555 2.043 1 94.75 131 ILE A O 1
ATOM 1033 N N . LEU A 1 132 ? 18.25 -16.625 0.237 1 94.19 132 LEU A N 1
ATOM 1034 C CA . LEU A 1 132 ? 16.906 -17.141 0.002 1 94.19 132 LEU A CA 1
ATOM 1035 C C . LEU A 1 132 ? 16.453 -18.031 1.156 1 94.19 132 LEU A C 1
ATOM 1037 O O . LEU A 1 132 ? 17.281 -18.625 1.848 1 94.19 132 LEU A O 1
ATOM 1041 N N . ASN A 1 133 ? 15.219 -18.047 1.487 1 94.94 133 ASN A N 1
ATOM 1042 C CA . ASN A 1 133 ? 14.641 -18.859 2.559 1 94.94 133 ASN A CA 1
ATOM 1043 C C . ASN A 1 133 ? 15.094 -18.375 3.932 1 94.94 133 ASN A C 1
ATOM 1045 O O . ASN A 1 133 ? 15.43 -19.188 4.797 1 94.94 133 ASN A O 1
ATOM 1049 N N . THR A 1 134 ? 15.289 -17.125 4.051 1 95.94 134 THR A N 1
ATOM 1050 C CA . THR A 1 134 ? 15.523 -16.453 5.328 1 95.94 134 THR A CA 1
ATOM 1051 C C . THR A 1 134 ? 14.602 -15.242 5.484 1 95.94 134 THR A C 1
ATOM 1053 O O . THR A 1 134 ? 14.039 -14.758 4.504 1 95.94 134 THR A O 1
ATOM 1056 N N . TYR A 1 135 ? 14.461 -14.805 6.73 1 96.81 135 TYR A N 1
ATOM 1057 C CA . TYR A 1 135 ? 13.656 -13.617 6.984 1 96.81 135 TYR A CA 1
ATOM 1058 C C . TYR A 1 135 ? 14.234 -12.398 6.266 1 96.81 135 TYR A C 1
ATOM 1060 O O . TYR A 1 135 ? 13.484 -11.516 5.832 1 96.81 135 TYR A O 1
ATOM 1068 N N . MET A 1 136 ? 15.531 -12.43 6.051 1 96.56 136 MET A N 1
ATOM 1069 C CA . MET A 1 136 ? 16.203 -11.281 5.449 1 96.56 136 MET A CA 1
ATOM 1070 C C . MET A 1 136 ? 15.82 -11.141 3.979 1 96.56 136 MET A C 1
ATOM 1072 O O . MET A 1 136 ? 15.828 -10.031 3.438 1 96.56 136 MET A O 1
ATOM 1076 N N . ALA A 1 137 ? 15.461 -12.227 3.373 1 96.88 137 ALA A N 1
ATOM 1077 C CA . ALA A 1 137 ? 15.055 -12.211 1.97 1 96.88 137 ALA A CA 1
ATOM 1078 C C . ALA A 1 137 ? 13.789 -11.383 1.772 1 96.88 137 ALA A C 1
ATOM 1080 O O . ALA A 1 137 ? 13.531 -10.875 0.676 1 96.88 137 ALA A O 1
ATOM 1081 N N . LEU A 1 138 ? 13.016 -11.211 2.859 1 97.5 138 LEU A N 1
ATOM 1082 C CA . LEU A 1 138 ? 11.797 -10.414 2.797 1 97.5 138 LEU A CA 1
ATOM 1083 C C . LEU A 1 138 ? 12.016 -9.039 3.43 1 97.5 138 LEU A C 1
ATOM 1085 O O . LEU A 1 138 ? 11.578 -8.023 2.887 1 97.5 138 LEU A O 1
ATOM 1089 N N . ILE A 1 139 ? 12.742 -9.016 4.535 1 97.94 139 ILE A N 1
ATOM 1090 C CA . ILE A 1 139 ? 12.891 -7.797 5.312 1 97.94 139 ILE A CA 1
ATOM 1091 C C . ILE A 1 139 ? 13.617 -6.742 4.484 1 97.94 139 ILE A C 1
ATOM 1093 O O . ILE A 1 139 ? 13.211 -5.578 4.445 1 97.94 139 ILE A O 1
ATOM 1097 N N . ILE A 1 140 ? 14.609 -7.117 3.775 1 95.81 140 ILE A N 1
ATOM 1098 C CA . ILE A 1 140 ? 15.438 -6.18 3.025 1 95.81 140 ILE A CA 1
ATOM 1099 C C . ILE A 1 140 ? 14.602 -5.516 1.933 1 95.81 140 ILE A C 1
ATOM 1101 O O . ILE A 1 140 ? 14.477 -4.289 1.896 1 95.81 140 ILE A O 1
ATOM 1105 N N . PRO A 1 141 ? 13.945 -6.312 1.081 1 94.88 141 PRO A N 1
ATOM 1106 C CA . PRO A 1 141 ? 13.133 -5.652 0.054 1 94.88 141 PRO A CA 1
ATOM 1107 C C . PRO A 1 141 ? 11.953 -4.891 0.639 1 94.88 141 PRO A C 1
ATOM 1109 O O . PRO A 1 141 ? 11.562 -3.844 0.112 1 94.88 141 PRO A O 1
ATOM 1112 N N . TYR A 1 142 ? 11.336 -5.41 1.718 1 96.81 142 TYR A N 1
ATOM 1113 C CA . TYR A 1 142 ? 10.211 -4.723 2.33 1 96.81 142 TYR A CA 1
ATOM 1114 C C . TYR A 1 142 ? 10.625 -3.352 2.852 1 96.81 142 TYR A C 1
ATOM 1116 O O . TYR A 1 142 ? 9.906 -2.365 2.662 1 96.81 142 TYR A O 1
ATOM 1124 N N . VAL A 1 143 ? 11.766 -3.322 3.451 1 96.19 143 VAL A N 1
ATOM 1125 C CA . VAL A 1 143 ? 12.281 -2.055 3.953 1 96.19 143 VAL A CA 1
ATOM 1126 C C . VAL A 1 143 ? 12.57 -1.113 2.785 1 96.19 143 VAL A C 1
ATOM 1128 O O . VAL A 1 143 ? 12.211 0.065 2.83 1 96.19 143 VAL A O 1
ATOM 1131 N N . ALA A 1 144 ? 13.18 -1.653 1.78 1 93.31 144 ALA A N 1
ATOM 1132 C CA . ALA A 1 144 ? 13.516 -0.848 0.608 1 93.31 144 ALA A CA 1
ATOM 1133 C C . ALA A 1 144 ? 12.266 -0.222 -0.004 1 93.31 144 ALA A C 1
ATOM 1135 O O . ALA A 1 144 ? 12.273 0.953 -0.377 1 93.31 144 ALA A O 1
ATOM 1136 N N . PHE A 1 145 ? 11.219 -0.958 -0.057 1 92.56 145 PHE A N 1
ATOM 1137 C CA . PHE A 1 145 ? 9.992 -0.478 -0.69 1 92.56 145 PHE A CA 1
ATOM 1138 C C . PHE A 1 145 ? 9.25 0.479 0.23 1 92.56 145 PHE A C 1
ATOM 1140 O O . PHE A 1 145 ? 8.445 1.291 -0.231 1 92.56 145 PHE A O 1
ATOM 1147 N N . ALA A 1 146 ? 9.5 0.417 1.51 1 94.31 146 ALA A N 1
ATOM 1148 C CA . ALA A 1 146 ? 8.844 1.293 2.475 1 94.31 146 ALA A CA 1
ATOM 1149 C C . ALA A 1 146 ? 9.469 2.684 2.473 1 94.31 146 ALA A C 1
ATOM 1151 O O . ALA A 1 146 ? 8.828 3.664 2.844 1 94.31 146 ALA A O 1
ATOM 1152 N N . LEU A 1 147 ? 10.68 2.809 1.997 1 94.31 147 LEU A N 1
ATOM 1153 C CA . LEU A 1 147 ? 11.469 4.023 2.172 1 94.31 147 LEU A CA 1
ATOM 1154 C C . LEU A 1 147 ? 10.898 5.168 1.342 1 94.31 147 LEU A C 1
ATOM 1156 O O . LEU A 1 147 ? 10.672 6.262 1.859 1 94.31 147 LEU A O 1
ATOM 1160 N N . PRO A 1 148 ? 10.586 4.918 0.072 1 89.31 148 PRO A N 1
ATOM 1161 C CA . PRO A 1 148 ? 10.148 6.059 -0.733 1 89.31 148 PRO A CA 1
ATOM 1162 C C . PRO A 1 148 ? 8.875 6.707 -0.196 1 89.31 148 PRO A C 1
ATOM 1164 O O . PRO A 1 148 ? 8.836 7.922 0.021 1 89.31 148 PRO A O 1
ATOM 1167 N N . MET A 1 149 ? 7.91 5.945 0.058 1 87.5 149 MET A N 1
ATOM 1168 C CA . MET A 1 149 ? 6.652 6.488 0.572 1 87.5 149 MET A CA 1
ATOM 1169 C C . MET A 1 149 ? 6.836 7.035 1.982 1 87.5 149 MET A C 1
ATOM 1171 O O . MET A 1 149 ? 6.289 8.086 2.318 1 87.5 149 MET A O 1
ATOM 1175 N N . GLY A 1 150 ? 7.582 6.336 2.76 1 92 150 GLY A N 1
ATOM 1176 C CA . GLY A 1 150 ? 7.844 6.809 4.109 1 92 150 GLY A CA 1
ATOM 1177 C C . GLY A 1 150 ? 8.57 8.141 4.148 1 92 150 GLY A C 1
ATOM 1178 O O . GLY A 1 150 ? 8.211 9.023 4.93 1 92 150 GLY A O 1
ATOM 1179 N N . ILE A 1 151 ? 9.555 8.25 3.33 1 91.44 151 ILE A N 1
ATOM 1180 C CA . ILE A 1 151 ? 10.328 9.484 3.271 1 91.44 151 ILE A CA 1
ATOM 1181 C C . ILE A 1 151 ? 9.445 10.617 2.75 1 91.44 151 ILE A C 1
ATOM 1183 O O . ILE A 1 151 ? 9.531 11.75 3.234 1 91.44 151 ILE A O 1
ATOM 1187 N N . PHE A 1 152 ? 8.68 10.266 1.862 1 86.44 152 PHE A N 1
ATOM 1188 C CA . PHE A 1 152 ? 7.754 11.258 1.327 1 86.44 152 PHE A CA 1
ATOM 1189 C C . PHE A 1 152 ? 6.84 11.789 2.424 1 86.44 152 PHE A C 1
ATOM 1191 O O . PHE A 1 152 ? 6.723 13 2.605 1 86.44 152 PHE A O 1
ATOM 1198 N N . VAL A 1 153 ? 6.207 10.953 3.166 1 85.5 153 VAL A N 1
ATOM 1199 C CA . VAL A 1 153 ? 5.277 11.328 4.23 1 85.5 153 VAL A CA 1
ATOM 1200 C C . VAL A 1 153 ? 6.023 12.086 5.324 1 85.5 153 VAL A C 1
ATOM 1202 O O . VAL A 1 153 ? 5.574 13.148 5.77 1 85.5 153 VAL A O 1
ATOM 1205 N N . MET A 1 154 ? 7.133 11.594 5.68 1 89.62 154 MET A N 1
ATOM 1206 C CA . MET A 1 154 ? 7.887 12.156 6.801 1 89.62 154 MET A CA 1
ATOM 1207 C C . MET A 1 154 ? 8.414 13.547 6.453 1 89.62 154 MET A C 1
ATOM 1209 O O . MET A 1 154 ? 8.367 14.461 7.281 1 89.62 154 MET A O 1
ATOM 1213 N N . THR A 1 155 ? 8.938 13.695 5.277 1 88.5 155 THR A N 1
ATOM 1214 C CA . THR A 1 155 ? 9.469 15 4.883 1 88.5 155 THR A CA 1
ATOM 1215 C C . THR A 1 155 ? 8.344 16.031 4.785 1 88.5 155 THR A C 1
ATOM 1217 O O . THR A 1 155 ? 8.547 17.203 5.109 1 88.5 155 THR A O 1
ATOM 1220 N N . SER A 1 156 ? 7.207 15.562 4.332 1 80.25 156 SER A N 1
ATOM 1221 C CA . SER A 1 156 ? 6.059 16.453 4.266 1 80.25 156 SER A CA 1
ATOM 1222 C C . SER A 1 156 ? 5.652 16.938 5.656 1 80.25 156 SER A C 1
ATOM 1224 O O . SER A 1 156 ? 5.312 18.109 5.836 1 80.25 156 SER A O 1
ATOM 1226 N N . PHE A 1 157 ? 5.746 16.094 6.605 1 80.38 157 PHE A N 1
ATOM 1227 C CA . PHE A 1 157 ? 5.418 16.469 7.98 1 80.38 157 PHE A CA 1
ATOM 1228 C C . PHE A 1 157 ? 6.492 17.375 8.57 1 80.38 157 PHE A C 1
ATOM 1230 O O . PHE A 1 157 ? 6.184 18.344 9.258 1 80.38 157 PHE A O 1
ATOM 1237 N N . LEU A 1 158 ? 7.707 17.094 8.32 1 86.62 158 LEU A N 1
ATOM 1238 C CA . LEU A 1 158 ? 8.836 17.859 8.828 1 86.62 158 LEU A CA 1
ATOM 1239 C C . LEU A 1 158 ? 8.773 19.312 8.336 1 86.62 158 LEU A C 1
ATOM 1241 O O . LEU A 1 158 ? 9.141 20.234 9.062 1 86.62 158 LEU A O 1
ATOM 1245 N N . GLU A 1 159 ? 8.367 19.406 7.18 1 81.56 159 GLU A N 1
ATOM 1246 C CA . GLU A 1 159 ? 8.266 20.734 6.602 1 81.56 159 GLU A CA 1
ATOM 1247 C C . GLU A 1 159 ? 7.238 21.578 7.352 1 81.56 159 GLU A C 1
ATOM 1249 O O . GLU A 1 159 ? 7.336 22.812 7.371 1 81.56 159 GLU A O 1
ATOM 1254 N N . GLY A 1 160 ? 6.34 20.922 7.977 1 77.31 160 GLY A N 1
ATOM 1255 C CA . GLY A 1 160 ? 5.332 21.625 8.75 1 77.31 160 GLY A CA 1
ATOM 1256 C C . GLY A 1 160 ? 5.812 22.031 10.133 1 77.31 160 GLY A C 1
ATOM 1257 O O . GLY A 1 160 ? 5.191 22.859 10.789 1 77.31 160 GLY A O 1
ATOM 1258 N N . ILE A 1 161 ? 6.906 21.516 10.539 1 81.56 161 ILE A N 1
ATOM 1259 C CA . ILE A 1 161 ? 7.484 21.859 11.828 1 81.56 161 ILE A CA 1
ATOM 1260 C C . ILE A 1 161 ? 8.367 23.094 11.688 1 81.56 161 ILE A C 1
ATOM 1262 O O . ILE A 1 161 ? 9.328 23.094 10.922 1 81.56 161 ILE A O 1
ATOM 1266 N N . PRO A 1 162 ? 8.047 24.125 12.422 1 87.25 162 PRO A N 1
ATOM 1267 C CA . PRO A 1 162 ? 8.828 25.359 12.32 1 87.25 162 PRO A CA 1
ATOM 1268 C C . PRO A 1 162 ? 10.312 25.141 12.641 1 87.25 162 PRO A C 1
ATOM 1270 O O . PRO A 1 162 ? 10.641 24.516 13.641 1 87.25 162 PRO A O 1
ATOM 1273 N N . LYS A 1 163 ? 11.109 25.734 11.875 1 90.19 163 LYS A N 1
ATOM 1274 C CA . LYS A 1 163 ? 12.555 25.625 12.055 1 90.19 163 LYS A CA 1
ATOM 1275 C C . LYS A 1 163 ? 13.016 26.375 13.297 1 90.19 163 LYS A C 1
ATOM 1277 O O . LYS A 1 163 ? 14.078 26.094 13.852 1 90.19 163 LYS A O 1
ATOM 1282 N N . GLU A 1 164 ? 12.156 27.297 13.672 1 92.44 164 GLU A N 1
ATOM 1283 C CA . GLU A 1 164 ? 12.461 28.141 14.82 1 92.44 164 GLU A CA 1
ATOM 1284 C C . GLU A 1 164 ? 12.641 27.312 16.078 1 92.44 164 GLU A C 1
ATOM 1286 O O . GLU A 1 164 ? 13.422 27.672 16.969 1 92.44 164 GLU A O 1
ATOM 1291 N N . LEU A 1 165 ? 11.938 26.219 16.109 1 90.62 165 LEU A N 1
ATOM 1292 C CA . LEU A 1 165 ? 12.062 25.328 17.25 1 90.62 165 LEU A CA 1
ATOM 1293 C C . LEU A 1 165 ? 13.477 24.75 17.344 1 90.62 165 LEU A C 1
ATOM 1295 O O . LEU A 1 165 ? 14.039 24.656 18.438 1 90.62 165 LEU A O 1
ATOM 1299 N N . GLU A 1 166 ? 13.992 24.438 16.25 1 92.44 166 GLU A N 1
ATOM 1300 C CA . GLU A 1 166 ? 15.336 23.875 16.203 1 92.44 166 GLU A CA 1
ATOM 1301 C C . GLU A 1 166 ? 16.391 24.953 16.422 1 92.44 166 GLU A C 1
ATOM 1303 O O . GLU A 1 166 ? 17.406 24.703 17.078 1 92.44 166 GLU A O 1
ATOM 1308 N N . GLU A 1 167 ? 16.156 26.094 15.922 1 92.75 167 GLU A N 1
ATOM 1309 C CA . GLU A 1 167 ? 17.062 27.203 16.109 1 92.75 167 GLU A CA 1
ATOM 1310 C C . GLU A 1 167 ? 17.172 27.609 17.578 1 92.75 167 GLU A C 1
ATOM 1312 O O . GLU A 1 167 ? 18.266 27.891 18.078 1 92.75 167 GLU A O 1
ATOM 1317 N N . ALA A 1 168 ? 16 27.641 18.188 1 94.38 168 ALA A N 1
ATOM 1318 C CA . ALA A 1 168 ? 15.977 27.969 19.609 1 94.38 168 ALA A CA 1
ATOM 1319 C C . ALA A 1 168 ? 16.781 26.953 20.422 1 94.38 168 ALA A C 1
ATOM 1321 O O . ALA A 1 168 ? 17.5 27.312 21.344 1 94.38 168 ALA A O 1
ATOM 1322 N N . ALA A 1 169 ? 16.656 25.75 20.078 1 93.38 169 ALA A N 1
ATOM 1323 C CA . ALA A 1 169 ? 17.391 24.688 20.781 1 93.38 169 ALA A CA 1
ATOM 1324 C C . ALA A 1 169 ? 18.891 24.812 20.547 1 93.38 169 ALA A C 1
ATOM 1326 O O . ALA A 1 169 ? 19.688 24.531 21.438 1 93.38 169 ALA A O 1
ATOM 1327 N N . CYS A 1 170 ? 19.219 25.234 19.359 1 91.44 170 CYS A N 1
ATOM 1328 C CA . CYS A 1 170 ? 20.625 25.469 19.047 1 91.44 170 CYS A CA 1
ATOM 1329 C C . CYS A 1 170 ? 21.203 26.578 19.906 1 91.44 170 CYS A C 1
ATOM 1331 O O . CYS A 1 170 ? 22.344 26.484 20.375 1 91.44 170 CYS A O 1
ATOM 1333 N N . VAL A 1 171 ? 20.422 27.547 20.062 1 94.06 171 VAL A N 1
ATOM 1334 C CA . VAL A 1 171 ? 20.828 28.672 20.906 1 94.06 171 VAL A CA 1
ATOM 1335 C C . VAL A 1 171 ? 21.047 28.188 22.344 1 94.06 171 VAL A C 1
ATOM 1337 O O . VAL A 1 171 ? 21.938 28.656 23.031 1 94.06 171 VAL A O 1
ATOM 1340 N N . ASP A 1 172 ? 20.266 27.219 22.797 1 94.38 172 ASP A N 1
ATOM 1341 C CA . ASP A 1 172 ? 20.359 26.656 24.125 1 94.38 172 ASP A CA 1
ATOM 1342 C C . ASP A 1 172 ? 21.531 25.672 24.219 1 94.38 172 ASP A C 1
ATOM 1344 O O . ASP A 1 172 ? 21.766 25.078 25.266 1 94.38 172 ASP A O 1
ATOM 1348 N N . GLY A 1 173 ? 22.234 25.438 23.125 1 93.06 173 GLY A N 1
ATOM 1349 C CA . GLY A 1 173 ? 23.453 24.641 23.156 1 93.06 173 GLY A CA 1
ATOM 1350 C C . GLY A 1 173 ? 23.219 23.203 22.734 1 93.06 173 GLY A C 1
ATOM 1351 O O . GLY A 1 173 ? 24.125 22.375 22.875 1 93.06 173 GLY A O 1
ATOM 1352 N N . CYS A 1 174 ? 22.047 22.906 22.297 1 93.19 174 CYS A N 1
ATOM 1353 C CA . CYS A 1 174 ? 21.766 21.531 21.875 1 93.19 174 CYS A CA 1
ATOM 1354 C C . CYS A 1 174 ? 22.469 21.219 20.562 1 93.19 174 CYS A C 1
ATOM 1356 O O . CYS A 1 174 ? 22.562 22.078 19.672 1 93.19 174 CYS A O 1
ATOM 1358 N N . ASN A 1 175 ? 23 19.984 20.5 1 90.19 175 ASN A N 1
ATOM 1359 C CA . ASN A 1 175 ? 23.547 19.531 19.234 1 90.19 175 ASN A CA 1
ATOM 1360 C C . ASN A 1 175 ? 22.469 18.906 18.344 1 90.19 175 ASN A C 1
ATOM 1362 O O . ASN A 1 175 ? 21.312 18.812 18.75 1 90.19 175 ASN A O 1
ATOM 1366 N N . ILE A 1 176 ? 22.828 18.516 17.172 1 88.38 176 ILE A N 1
ATOM 1367 C CA . ILE A 1 176 ? 21.875 18.078 16.141 1 88.38 176 ILE A CA 1
ATOM 1368 C C . ILE A 1 176 ? 21.172 16.812 16.594 1 88.38 176 ILE A C 1
ATOM 1370 O O . ILE A 1 176 ? 19.984 16.625 16.344 1 88.38 176 ILE A O 1
ATOM 1374 N N . TYR A 1 177 ? 21.844 15.953 17.234 1 89.88 177 TYR A N 1
ATOM 1375 C CA . TYR A 1 177 ? 21.266 14.695 17.703 1 89.88 177 TYR A CA 1
ATOM 1376 C C . TYR A 1 177 ? 20.297 14.93 18.859 1 89.88 177 TYR A C 1
ATOM 1378 O O . TYR A 1 177 ? 19.25 14.289 18.953 1 89.88 177 TYR A O 1
ATOM 1386 N N . GLN A 1 178 ? 20.703 15.859 19.719 1 93.06 178 GLN A N 1
ATOM 1387 C CA . GLN A 1 178 ? 19.812 16.234 20.812 1 93.06 178 GLN A CA 1
ATOM 1388 C C . GLN A 1 178 ? 18.531 16.875 20.297 1 93.06 178 GLN A C 1
ATOM 1390 O O . GLN A 1 178 ? 17.438 16.562 20.781 1 93.06 178 GLN A O 1
ATOM 1395 N N . ILE A 1 179 ? 18.766 17.703 19.312 1 94.38 179 ILE A N 1
ATOM 1396 C CA . ILE A 1 179 ? 17.609 18.359 18.719 1 94.38 179 ILE A CA 1
ATOM 1397 C C . ILE A 1 179 ? 16.703 17.328 18.078 1 94.38 179 ILE A C 1
ATOM 1399 O O . ILE A 1 179 ? 15.484 17.344 18.297 1 94.38 179 ILE A O 1
ATOM 1403 N N . PHE A 1 180 ? 17.281 16.391 17.375 1 94.12 180 PHE A N 1
ATOM 1404 C CA . PHE A 1 180 ? 16.5 15.359 16.703 1 94.12 180 PHE A CA 1
ATOM 1405 C C . PHE A 1 180 ? 15.75 14.492 17.703 1 94.12 180 PHE A C 1
ATOM 1407 O O . PHE A 1 180 ? 14.539 14.32 17.594 1 94.12 180 PHE A O 1
ATOM 1414 N N . TYR A 1 181 ? 16.422 14.008 18.703 1 94.56 181 TYR A N 1
ATOM 1415 C CA . TYR A 1 181 ? 15.836 13.016 19.594 1 94.56 181 TYR A CA 1
ATOM 1416 C C . TYR A 1 181 ? 14.922 13.672 20.625 1 94.56 181 TYR A C 1
ATOM 1418 O O . TYR A 1 181 ? 13.891 13.109 21 1 94.56 181 TYR A O 1
ATOM 1426 N N . LYS A 1 182 ? 15.156 14.891 21.016 1 94.06 182 LYS A N 1
ATOM 1427 C CA . LYS A 1 182 ? 14.43 15.508 22.125 1 94.06 182 LYS A CA 1
ATOM 1428 C C . LYS A 1 182 ? 13.312 16.422 21.609 1 94.06 182 LYS A C 1
ATOM 1430 O O . LYS A 1 182 ? 12.312 16.625 22.312 1 94.06 182 LYS A O 1
ATOM 1435 N N . ILE A 1 183 ? 13.469 16.906 20.422 1 93.69 183 ILE A N 1
ATOM 1436 C CA . ILE A 1 183 ? 12.523 17.922 19.969 1 93.69 183 ILE A CA 1
ATOM 1437 C C . ILE A 1 183 ? 11.781 17.406 18.734 1 93.69 183 ILE A C 1
ATOM 1439 O O . ILE A 1 183 ? 10.555 17.281 18.75 1 93.69 183 ILE A O 1
ATOM 1443 N N . VAL A 1 184 ? 12.531 17.016 17.75 1 93.81 184 VAL A N 1
ATOM 1444 C CA . VAL A 1 184 ? 11.93 16.75 16.453 1 93.81 184 VAL A CA 1
ATOM 1445 C C . VAL A 1 184 ? 11.234 15.383 16.484 1 93.81 184 VAL A C 1
ATOM 1447 O O . VAL A 1 184 ? 10.07 15.266 16.078 1 93.81 184 VAL A O 1
ATOM 1450 N N . LEU A 1 185 ? 11.867 14.391 17 1 94.19 185 LEU A N 1
ATOM 1451 C CA . LEU A 1 185 ? 11.367 13.023 16.984 1 94.19 185 LEU A CA 1
ATOM 1452 C C . LEU A 1 185 ? 10.031 12.922 17.719 1 94.19 185 LEU A C 1
ATOM 1454 O O . LEU A 1 185 ? 9.086 12.32 17.219 1 94.19 185 LEU A O 1
ATOM 1458 N N . PRO A 1 186 ? 9.898 13.516 18.844 1 91.44 186 PRO A N 1
ATOM 1459 C CA . PRO A 1 186 ? 8.602 13.492 19.516 1 91.44 186 PRO A CA 1
ATOM 1460 C C . PRO A 1 186 ? 7.492 14.148 18.688 1 91.44 186 PRO A C 1
ATOM 1462 O O . PRO A 1 186 ? 6.332 13.734 18.766 1 91.44 186 PRO A O 1
ATOM 1465 N N . LEU A 1 187 ? 7.855 15.148 17.938 1 87.38 187 LEU A N 1
ATOM 1466 C CA . LEU A 1 187 ? 6.879 15.852 17.109 1 87.38 187 LEU A CA 1
ATOM 1467 C C . LEU A 1 187 ? 6.508 15.016 15.891 1 87.38 187 LEU A C 1
ATOM 1469 O O . LEU A 1 187 ? 5.48 15.273 15.258 1 87.38 187 LEU A O 1
ATOM 1473 N N . LEU A 1 188 ? 7.348 14.039 15.57 1 89.06 188 LEU A N 1
ATOM 1474 C CA . LEU A 1 188 ? 7.148 13.234 14.375 1 89.06 188 LEU A CA 1
ATOM 1475 C C . LEU A 1 188 ? 6.328 11.984 14.688 1 89.06 188 LEU A C 1
ATOM 1477 O O . LEU A 1 188 ? 6.055 11.18 13.797 1 89.06 188 LEU A O 1
ATOM 1481 N N . LYS A 1 189 ? 5.871 11.82 15.867 1 87.56 189 LYS A N 1
ATOM 1482 C CA . LYS A 1 189 ? 5.168 10.609 16.297 1 87.56 189 LYS A CA 1
ATOM 1483 C C . LYS A 1 189 ? 3.947 10.352 15.414 1 87.56 189 LYS A C 1
ATOM 1485 O O . LYS A 1 189 ? 3.721 9.219 14.977 1 87.56 189 LYS A O 1
ATOM 1490 N N . PRO A 1 190 ? 3.166 11.328 15.047 1 81.38 190 PRO A N 1
ATOM 1491 C CA . PRO A 1 190 ? 2.016 11.07 14.18 1 81.38 190 PRO A CA 1
ATOM 1492 C C . PRO A 1 190 ? 2.42 10.586 12.789 1 81.38 190 PRO A C 1
ATOM 1494 O O . PRO A 1 190 ? 1.797 9.664 12.242 1 81.38 190 PRO A O 1
ATOM 1497 N N . SER A 1 191 ? 3.396 11.305 12.281 1 85.38 191 SER A N 1
ATOM 1498 C CA . SER A 1 191 ? 3.873 10.891 10.969 1 85.38 191 SER A CA 1
ATOM 1499 C C . SER A 1 191 ? 4.5 9.508 11.008 1 85.38 191 SER A C 1
ATOM 1501 O O . SER A 1 191 ? 4.371 8.727 10.055 1 85.38 191 SER A O 1
ATOM 1503 N N . LEU A 1 192 ? 5.16 9.203 12.094 1 90.88 192 LEU A N 1
ATOM 1504 C CA . LEU A 1 192 ? 5.734 7.871 12.273 1 90.88 192 LEU A CA 1
ATOM 1505 C C . LEU A 1 192 ? 4.641 6.812 12.352 1 90.88 192 LEU A C 1
ATOM 1507 O O . LEU A 1 192 ? 4.797 5.707 11.828 1 90.88 192 LEU A O 1
ATOM 1511 N N . ALA A 1 193 ? 3.59 7.152 13.023 1 87.12 193 ALA A N 1
ATOM 1512 C CA . ALA A 1 193 ? 2.449 6.242 13.094 1 87.12 193 ALA A CA 1
ATOM 1513 C C . ALA A 1 193 ? 1.877 5.969 11.703 1 87.12 193 ALA A C 1
ATOM 1515 O O . ALA A 1 193 ? 1.562 4.824 11.367 1 87.12 193 ALA A O 1
ATOM 1516 N N . THR A 1 194 ? 1.772 6.98 10.898 1 83.56 194 THR A N 1
ATOM 1517 C CA . THR A 1 194 ? 1.263 6.848 9.539 1 83.56 194 THR A CA 1
ATOM 1518 C C . THR A 1 194 ? 2.16 5.93 8.711 1 83.56 194 THR A C 1
ATOM 1520 O O . THR A 1 194 ? 1.675 5.023 8.039 1 83.56 194 THR A O 1
ATOM 1523 N N . VAL A 1 195 ? 3.436 6.191 8.844 1 89.88 195 VAL A N 1
ATOM 1524 C CA . VAL A 1 195 ? 4.414 5.402 8.102 1 89.88 195 VAL A CA 1
ATOM 1525 C C . VAL A 1 195 ? 4.355 3.947 8.57 1 89.88 195 VAL A C 1
ATOM 1527 O O . VAL A 1 195 ? 4.445 3.025 7.75 1 89.88 195 VAL A O 1
ATOM 1530 N N . ALA A 1 196 ? 4.25 3.789 9.844 1 91.19 196 ALA A N 1
ATOM 1531 C CA . ALA A 1 196 ? 4.188 2.439 10.398 1 91.19 196 ALA A CA 1
ATOM 1532 C C . ALA A 1 196 ? 2.955 1.694 9.898 1 91.19 196 ALA A C 1
ATOM 1534 O O . ALA A 1 196 ? 3.033 0.51 9.562 1 91.19 196 ALA A O 1
ATOM 1535 N N . ILE A 1 197 ? 1.883 2.342 9.844 1 86.69 197 ILE A N 1
ATOM 1536 C CA . ILE A 1 197 ? 0.641 1.726 9.391 1 86.69 197 ILE A CA 1
ATOM 1537 C C . ILE A 1 197 ? 0.762 1.347 7.918 1 86.69 197 ILE A C 1
ATOM 1539 O O . ILE A 1 197 ? 0.394 0.239 7.523 1 86.69 197 ILE A O 1
ATOM 1543 N N . PHE A 1 198 ? 1.29 2.217 7.18 1 86.44 198 PHE A N 1
ATOM 1544 C CA . PHE A 1 198 ? 1.481 1.937 5.762 1 86.44 198 PHE A CA 1
ATOM 1545 C C . PHE A 1 198 ? 2.402 0.738 5.566 1 86.44 198 PHE A C 1
ATOM 1547 O O . PHE A 1 198 ? 2.133 -0.128 4.73 1 86.44 198 PHE A O 1
ATOM 1554 N N . THR A 1 199 ? 3.482 0.795 6.242 1 92.69 199 THR A N 1
ATOM 1555 C CA . THR A 1 199 ? 4.453 -0.288 6.145 1 92.69 199 THR A CA 1
ATOM 1556 C C . THR A 1 199 ? 3.832 -1.613 6.574 1 92.69 199 THR A C 1
ATOM 1558 O O . THR A 1 199 ? 4.094 -2.654 5.965 1 92.69 199 THR A O 1
ATOM 1561 N N . TYR A 1 200 ? 3.062 -1.554 7.605 1 91.44 200 TYR A N 1
ATOM 1562 C CA . TYR A 1 200 ? 2.365 -2.744 8.078 1 91.44 200 TYR A CA 1
ATOM 1563 C C . TYR A 1 200 ? 1.449 -3.305 6.992 1 91.44 200 TYR A C 1
ATOM 1565 O O . TYR A 1 200 ? 1.514 -4.492 6.668 1 91.44 200 TYR A O 1
ATOM 1573 N N . LEU A 1 201 ? 0.613 -2.477 6.441 1 87.69 201 LEU A N 1
ATOM 1574 C CA . LEU A 1 201 ? -0.366 -2.922 5.453 1 87.69 201 LEU A CA 1
ATOM 1575 C C . LEU A 1 201 ? 0.324 -3.521 4.234 1 87.69 201 LEU A C 1
ATOM 1577 O O . LEU A 1 201 ? -0.132 -4.531 3.691 1 87.69 201 LEU A O 1
ATOM 1581 N N . SER A 1 202 ? 1.406 -2.92 3.875 1 89.88 202 SER A N 1
ATOM 1582 C CA . SER A 1 202 ? 2.098 -3.365 2.67 1 89.88 202 SER A CA 1
ATOM 1583 C C . SER A 1 202 ? 2.863 -4.66 2.918 1 89.88 202 SER A C 1
ATOM 1585 O O . SER A 1 202 ? 2.887 -5.547 2.062 1 89.88 202 SER A O 1
ATOM 1587 N N . SER A 1 203 ? 3.445 -4.824 4.059 1 93.69 203 SER A N 1
ATOM 1588 C CA . SER A 1 203 ? 4.293 -5.98 4.34 1 93.69 203 SER A CA 1
ATOM 1589 C C . SER A 1 203 ? 3.471 -7.16 4.848 1 93.69 203 SER A C 1
ATOM 1591 O O . SER A 1 203 ? 3.758 -8.312 4.516 1 93.69 203 SER A O 1
ATOM 1593 N N . TRP A 1 204 ? 2.459 -6.887 5.609 1 92.06 204 TRP A N 1
ATOM 1594 C CA . TRP A 1 204 ? 1.648 -7.926 6.234 1 92.06 204 TRP A CA 1
ATOM 1595 C C . TRP A 1 204 ? 0.9 -8.742 5.184 1 92.06 204 TRP A C 1
ATOM 1597 O O . TRP A 1 204 ? 0.745 -9.953 5.324 1 92.06 204 TRP A O 1
ATOM 1607 N N . ASN A 1 205 ? 0.521 -8.125 4.105 1 89 205 ASN A N 1
ATOM 1608 C CA . ASN A 1 205 ? -0.325 -8.742 3.092 1 89 205 ASN A CA 1
ATOM 1609 C C . ASN A 1 205 ? 0.481 -9.156 1.863 1 89 205 ASN A C 1
ATOM 1611 O O . ASN A 1 205 ? -0.069 -9.719 0.915 1 89 205 ASN A O 1
ATOM 1615 N N . GLU A 1 206 ? 1.729 -8.875 1.947 1 91.44 206 GLU A N 1
ATOM 1616 C CA . GLU A 1 206 ? 2.574 -9.125 0.782 1 91.44 206 GLU A CA 1
ATOM 1617 C C . GLU A 1 206 ? 2.719 -10.617 0.509 1 91.44 206 GLU A C 1
ATOM 1619 O O . GLU A 1 206 ? 3.014 -11.391 1.419 1 91.44 206 GLU A O 1
ATOM 1624 N N . LEU A 1 207 ? 2.516 -11.047 -0.726 1 89.62 207 LEU A N 1
ATOM 1625 C CA . LEU A 1 207 ? 2.49 -12.469 -1.062 1 89.62 207 LEU A CA 1
ATOM 1626 C C . LEU A 1 207 ? 3.537 -12.797 -2.123 1 89.62 207 LEU A C 1
ATOM 1628 O O . LEU A 1 207 ? 4.195 -13.836 -2.053 1 89.62 207 LEU A O 1
ATOM 1632 N N . MET A 1 208 ? 3.734 -11.891 -3.014 1 89.38 208 MET A N 1
ATOM 1633 C CA . MET A 1 208 ? 4.523 -12.18 -4.207 1 89.38 208 MET A CA 1
ATOM 1634 C C . MET A 1 208 ? 5.969 -12.5 -3.836 1 89.38 208 MET A C 1
ATOM 1636 O O . MET A 1 208 ? 6.48 -13.562 -4.18 1 89.38 208 MET A O 1
ATOM 1640 N N . PHE A 1 209 ? 6.629 -11.672 -3.119 1 94.44 209 PHE A N 1
ATOM 1641 C CA . PHE A 1 209 ? 8.008 -11.906 -2.709 1 94.44 209 PHE A CA 1
ATOM 1642 C C . PHE A 1 209 ? 8.109 -13.109 -1.779 1 94.44 209 PHE A C 1
ATOM 1644 O O . PHE A 1 209 ? 8.984 -13.953 -1.94 1 94.44 209 PHE A O 1
ATOM 1651 N N . ALA A 1 210 ? 7.156 -13.125 -0.872 1 95.31 210 ALA A N 1
ATOM 1652 C CA . ALA A 1 210 ? 7.188 -14.203 0.117 1 95.31 210 ALA A CA 1
ATOM 1653 C C . ALA A 1 210 ? 7.062 -15.562 -0.552 1 95.31 210 ALA A C 1
ATOM 1655 O O . ALA A 1 210 ? 7.773 -16.516 -0.193 1 95.31 210 ALA A O 1
ATOM 1656 N N . ASN A 1 211 ? 6.199 -15.633 -1.482 1 91.5 211 ASN A N 1
ATOM 1657 C CA . ASN A 1 211 ? 5.988 -16.891 -2.189 1 91.5 211 ASN A CA 1
ATOM 1658 C C . ASN A 1 211 ? 7.191 -17.266 -3.057 1 91.5 211 ASN A C 1
ATOM 1660 O O . ASN A 1 211 ? 7.477 -18.438 -3.268 1 91.5 211 ASN A O 1
ATOM 1664 N N . THR A 1 212 ? 7.852 -16.312 -3.52 1 92.56 212 THR A N 1
ATOM 1665 C CA . THR A 1 212 ? 8.945 -16.547 -4.457 1 92.56 212 THR A CA 1
ATOM 1666 C C . THR A 1 212 ? 10.258 -16.75 -3.713 1 92.56 212 THR A C 1
ATOM 1668 O O . THR A 1 212 ? 11.078 -17.594 -4.102 1 92.56 212 THR A O 1
ATOM 1671 N N . PHE A 1 213 ? 10.438 -16.016 -2.658 1 96.19 213 PHE A N 1
ATOM 1672 C CA . PHE A 1 213 ? 11.75 -16 -2.021 1 96.19 213 PHE A CA 1
ATOM 1673 C C . PHE A 1 213 ? 11.82 -17.016 -0.883 1 96.19 213 PHE A C 1
ATOM 1675 O O . PHE A 1 213 ? 12.906 -17.344 -0.408 1 96.19 213 PHE A O 1
ATOM 1682 N N . LEU A 1 214 ? 10.641 -17.438 -0.441 1 93.19 214 LEU A N 1
ATOM 1683 C CA . LEU A 1 214 ? 10.594 -18.422 0.632 1 93.19 214 LEU A CA 1
ATOM 1684 C C . LEU A 1 214 ? 10.102 -19.781 0.111 1 93.19 214 LEU A C 1
ATOM 1686 O O . LEU A 1 214 ? 8.945 -19.906 -0.292 1 93.19 214 LEU A O 1
ATOM 1690 N N . ASN A 1 215 ? 10.93 -20.734 0.063 1 86.88 215 ASN A N 1
ATOM 1691 C CA . ASN A 1 215 ? 10.57 -22.062 -0.421 1 86.88 215 ASN A CA 1
ATOM 1692 C C . ASN A 1 215 ? 10.477 -23.062 0.722 1 86.88 215 ASN A C 1
ATOM 1694 O O . ASN A 1 215 ? 10.078 -24.219 0.511 1 86.88 215 ASN A O 1
ATOM 1698 N N . ASN A 1 216 ? 10.805 -22.688 1.831 1 89.88 216 ASN A N 1
ATOM 1699 C CA . ASN A 1 216 ? 10.734 -23.5 3.035 1 89.88 216 ASN A CA 1
ATOM 1700 C C . ASN A 1 216 ? 9.531 -23.125 3.896 1 89.88 216 ASN A C 1
ATOM 1702 O O . ASN A 1 216 ? 9.422 -21.984 4.352 1 89.88 216 ASN A O 1
ATOM 1706 N N . PRO A 1 217 ? 8.68 -24.109 4.121 1 87.38 217 PRO A N 1
ATOM 1707 C CA . PRO A 1 217 ? 7.484 -23.844 4.922 1 87.38 217 PRO A CA 1
ATOM 1708 C C . PRO A 1 217 ? 7.812 -23.297 6.309 1 87.38 217 PRO A C 1
ATOM 1710 O O . PRO A 1 217 ? 6.984 -22.609 6.922 1 87.38 217 PRO A O 1
ATOM 1713 N N . LYS A 1 218 ? 9 -23.578 6.723 1 90.94 218 LYS A N 1
ATOM 1714 C CA . LYS A 1 218 ? 9.422 -23.125 8.039 1 90.94 218 LYS A CA 1
ATOM 1715 C C . LYS A 1 218 ? 9.43 -21.609 8.117 1 90.94 218 LYS A C 1
ATOM 1717 O O . LYS A 1 218 ? 9.188 -21.031 9.18 1 90.94 218 LYS A O 1
ATOM 1722 N N . PHE A 1 219 ? 9.609 -20.938 7.004 1 93.56 219 PHE A N 1
ATOM 1723 C CA . PHE A 1 219 ? 9.742 -19.484 6.992 1 93.56 219 PHE A CA 1
ATOM 1724 C C . PHE A 1 219 ? 8.547 -18.828 6.312 1 93.56 219 PHE A C 1
ATOM 1726 O O . PHE A 1 219 ? 8.508 -17.609 6.133 1 93.56 219 PHE A O 1
ATOM 1733 N N . ALA A 1 220 ? 7.535 -19.641 6.074 1 94.44 220 ALA A N 1
ATOM 1734 C CA . ALA A 1 220 ? 6.398 -19.125 5.324 1 94.44 220 ALA A CA 1
ATOM 1735 C C . ALA A 1 220 ? 5.641 -18.078 6.141 1 94.44 220 ALA A C 1
ATOM 1737 O O . ALA A 1 220 ? 5.414 -18.266 7.34 1 94.44 220 ALA A O 1
ATOM 1738 N N . THR A 1 221 ? 5.312 -16.969 5.473 1 95.12 221 THR A N 1
ATOM 1739 C CA . THR A 1 221 ? 4.469 -15.961 6.102 1 95.12 221 THR A CA 1
ATOM 1740 C C . THR A 1 221 ? 3 -16.375 6.043 1 95.12 221 THR A C 1
ATOM 1742 O O . THR A 1 221 ? 2.65 -17.359 5.391 1 95.12 221 THR A O 1
ATOM 1745 N N . LEU A 1 222 ? 2.24 -15.664 6.703 1 92.56 222 LEU A N 1
ATOM 1746 C CA . LEU A 1 222 ? 0.824 -15.977 6.852 1 92.56 222 LEU A CA 1
ATOM 1747 C C . LEU A 1 222 ? 0.136 -16.047 5.492 1 92.56 222 LEU A C 1
ATOM 1749 O O . LEU A 1 222 ? -0.555 -17.031 5.191 1 92.56 222 LEU A O 1
ATOM 1753 N N . PRO A 1 223 ? 0.315 -15.055 4.559 1 89.75 223 PRO A N 1
ATOM 1754 C CA . PRO A 1 223 ? -0.348 -15.156 3.256 1 89.75 223 PRO A CA 1
ATOM 1755 C C . PRO A 1 223 ? 0.091 -16.375 2.463 1 89.75 223 PRO A C 1
ATOM 1757 O O . PRO A 1 223 ? -0.744 -17.062 1.863 1 89.75 223 PRO A O 1
ATOM 1760 N N . VAL A 1 224 ? 1.338 -16.688 2.525 1 90.88 224 VAL A N 1
ATOM 1761 C CA . VAL A 1 224 ? 1.863 -17.844 1.811 1 90.88 224 VAL A CA 1
ATOM 1762 C C . VAL A 1 224 ? 1.324 -19.125 2.439 1 90.88 224 VAL A C 1
ATOM 1764 O O . VAL A 1 224 ? 0.877 -20.031 1.73 1 90.88 224 VAL A O 1
ATOM 1767 N N . GLY A 1 225 ? 1.404 -19.188 3.709 1 90.38 225 GLY A N 1
ATOM 1768 C CA . GLY A 1 225 ? 0.918 -20.359 4.418 1 90.38 225 GLY A CA 1
ATOM 1769 C C . GLY A 1 225 ? -0.556 -20.641 4.18 1 90.38 225 GLY A C 1
ATOM 1770 O O . GLY A 1 225 ? -0.95 -21.781 3.92 1 90.38 225 GLY A O 1
ATOM 1771 N N . ILE A 1 226 ? -1.299 -19.641 4.258 1 87.88 226 ILE A N 1
ATOM 1772 C CA . ILE A 1 226 ? -2.738 -19.781 4.07 1 87.88 226 ILE A CA 1
ATOM 1773 C C . ILE A 1 226 ? -3.031 -20.203 2.631 1 87.88 226 ILE A C 1
ATOM 1775 O O . ILE A 1 226 ? -3.883 -21.047 2.389 1 87.88 226 ILE A O 1
ATOM 1779 N N . MET A 1 227 ? -2.373 -19.594 1.711 1 84.19 227 MET A N 1
ATOM 1780 C CA . MET A 1 227 ? -2.559 -19.953 0.309 1 84.19 227 MET A CA 1
ATOM 1781 C C . MET A 1 227 ? -2.166 -21.406 0.069 1 84.19 227 MET A C 1
ATOM 1783 O O . MET A 1 227 ? -2.754 -22.078 -0.777 1 84.19 227 MET A O 1
ATOM 1787 N N . SER A 1 228 ? -1.206 -21.828 0.753 1 85.44 228 SER A N 1
ATOM 1788 C CA . SER A 1 228 ? -0.734 -23.203 0.584 1 85.44 228 SER A CA 1
ATOM 1789 C C . SER A 1 228 ? -1.761 -24.203 1.096 1 85.44 228 SER A C 1
ATOM 1791 O O . SER A 1 228 ? -1.71 -25.391 0.745 1 85.44 228 SER A O 1
ATOM 1793 N N . MET A 1 229 ? -2.643 -23.719 1.908 1 84.81 229 MET A N 1
ATOM 1794 C CA . MET A 1 229 ? -3.684 -24.609 2.434 1 84.81 229 MET A CA 1
ATOM 1795 C C . MET A 1 229 ? -4.738 -24.891 1.371 1 84.81 229 MET A C 1
ATOM 1797 O O . MET A 1 229 ? -5.473 -25.875 1.47 1 84.81 229 MET A O 1
ATOM 1801 N N . ALA A 1 230 ? -4.988 -24 0.4 1 78.62 230 ALA A N 1
ATOM 1802 C CA . ALA A 1 230 ? -5.992 -24.156 -0.649 1 78.62 230 ALA A CA 1
ATOM 1803 C C . ALA A 1 230 ? -5.52 -25.141 -1.714 1 78.62 230 ALA A C 1
ATOM 1805 O O . ALA A 1 230 ? -6.32 -25.641 -2.504 1 78.62 230 ALA A O 1
ATOM 1806 N N . GLY A 1 231 ? -4.465 -25.969 -1.545 1 63.78 231 GLY A N 1
ATOM 1807 C CA . GLY A 1 231 ? -3.723 -26.797 -2.479 1 63.78 231 GLY A CA 1
ATOM 1808 C C . GLY A 1 231 ? -4.586 -27.844 -3.162 1 63.78 231 GLY A C 1
ATOM 1809 O O . GLY A 1 231 ? -5.816 -27.766 -3.125 1 63.78 231 GLY A O 1
ATOM 1810 N N . GLN A 1 232 ? -3.959 -29.062 -3.748 1 53.59 232 GLN A N 1
ATOM 1811 C CA . GLN A 1 232 ? -4.195 -30.031 -4.812 1 53.59 232 GLN A CA 1
ATOM 1812 C C . GLN A 1 232 ? -5.426 -30.875 -4.516 1 53.59 232 GLN A C 1
ATOM 1814 O O . GLN A 1 232 ? -6.086 -31.375 -5.434 1 53.59 232 GLN A O 1
ATOM 1819 N N . HIS A 1 233 ? -5.656 -31.203 -3.273 1 56.78 233 HIS A N 1
ATOM 1820 C CA . HIS A 1 233 ? -6.793 -32.062 -2.982 1 56.78 233 HIS A CA 1
ATOM 1821 C C . HIS A 1 233 ? -8.023 -31.25 -2.609 1 56.78 233 HIS A C 1
ATOM 1823 O O . HIS A 1 233 ? -8.039 -30.031 -2.785 1 56.78 233 HIS A O 1
ATOM 1829 N N . ALA A 1 234 ? -9.078 -31.766 -2.129 1 70.31 234 ALA A N 1
ATOM 1830 C CA . ALA A 1 234 ? -10.328 -31.125 -1.707 1 70.31 234 ALA A CA 1
ATOM 1831 C C . ALA A 1 234 ? -10.062 -30.031 -0.69 1 70.31 234 ALA A C 1
ATOM 1833 O O . ALA A 1 234 ? -9.602 -30.297 0.422 1 70.31 234 ALA A O 1
ATOM 1834 N N . THR A 1 235 ? -10.117 -28.734 -1.085 1 82.69 235 THR A N 1
ATOM 1835 C CA . THR A 1 235 ? -9.852 -27.578 -0.245 1 82.69 235 THR A CA 1
ATOM 1836 C C . THR A 1 235 ? -10.93 -27.438 0.831 1 82.69 235 THR A C 1
ATOM 1838 O O . THR A 1 235 ? -12.125 -27.453 0.528 1 82.69 235 THR A O 1
ATOM 1841 N N . GLU A 1 236 ? -10.508 -27.641 2.037 1 86.38 236 GLU A N 1
ATOM 1842 C CA . GLU A 1 236 ? -11.367 -27.281 3.16 1 86.38 236 GLU A CA 1
ATOM 1843 C C . GLU A 1 236 ? -11.266 -25.797 3.482 1 86.38 236 GLU A C 1
ATOM 1845 O O . GLU A 1 236 ? -10.312 -25.359 4.137 1 86.38 236 GLU A O 1
ATOM 1850 N N . TRP A 1 237 ? -12.305 -25.109 3.248 1 88.12 237 TRP A N 1
ATOM 1851 C CA . TRP A 1 237 ? -12.266 -23.656 3.332 1 88.12 237 TRP A CA 1
ATOM 1852 C C . TRP A 1 237 ? -12.445 -23.188 4.773 1 88.12 237 TRP A C 1
ATOM 1854 O O . TRP A 1 237 ? -12.016 -22.078 5.133 1 88.12 237 TRP A O 1
ATOM 1864 N N . GLY A 1 238 ? -13.07 -23.984 5.578 1 89.75 238 GLY A N 1
ATOM 1865 C CA . GLY A 1 238 ? -13.266 -23.625 6.977 1 89.75 238 GLY A CA 1
ATOM 1866 C C . GLY A 1 238 ? -11.977 -23.25 7.68 1 89.75 238 GLY A C 1
ATOM 1867 O O . GLY A 1 238 ? -11.812 -22.109 8.125 1 89.75 238 GLY A O 1
ATOM 1868 N N . PRO A 1 239 ? -11.039 -24.172 7.641 1 91.12 239 PRO A N 1
ATOM 1869 C CA . PRO A 1 239 ? -9.758 -23.891 8.297 1 91.12 239 PRO A CA 1
ATOM 1870 C C . PRO A 1 239 ? -9 -22.75 7.645 1 91.12 239 PRO A C 1
ATOM 1872 O O . PRO A 1 239 ? -8.305 -22 8.336 1 91.12 239 PRO A O 1
ATOM 1875 N N . ILE A 1 240 ? -9.102 -22.578 6.398 1 91.25 240 ILE A N 1
ATOM 1876 C CA . ILE A 1 240 ? -8.438 -21.484 5.688 1 91.25 240 ILE A CA 1
ATOM 1877 C C . ILE A 1 240 ? -9 -20.141 6.168 1 91.25 240 ILE A C 1
ATOM 1879 O O . ILE A 1 240 ? -8.242 -19.234 6.512 1 91.25 240 ILE A O 1
ATOM 1883 N N . LEU A 1 241 ? -10.32 -20.062 6.234 1 90.94 241 LEU A N 1
ATOM 1884 C CA . LEU A 1 241 ? -10.977 -18.828 6.66 1 90.94 241 LEU A CA 1
ATOM 1885 C C . LEU A 1 241 ? -10.742 -18.578 8.148 1 90.94 241 LEU A C 1
ATOM 1887 O O . LEU A 1 241 ? -10.633 -17.438 8.578 1 90.94 241 LEU A O 1
ATOM 1891 N N . ALA A 1 242 ? -10.68 -19.641 8.867 1 92.5 242 ALA A N 1
ATOM 1892 C CA . ALA A 1 242 ? -10.297 -19.5 10.273 1 92.5 242 ALA A CA 1
ATOM 1893 C C . ALA A 1 242 ? -8.898 -18.922 10.406 1 92.5 242 ALA A C 1
ATOM 1895 O O . ALA A 1 242 ? -8.656 -18.047 11.258 1 92.5 242 ALA A O 1
ATOM 1896 N N . GLY A 1 243 ? -8.016 -19.422 9.594 1 91.38 243 GLY A N 1
ATOM 1897 C CA . GLY A 1 243 ? -6.676 -18.859 9.562 1 91.38 243 GLY A CA 1
ATOM 1898 C C . GLY A 1 243 ? -6.664 -17.391 9.234 1 91.38 243 GLY A C 1
ATOM 1899 O O . GLY A 1 2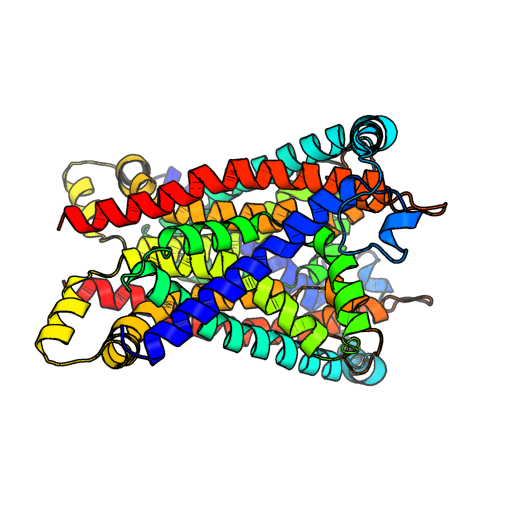43 ? -5.895 -16.625 9.812 1 91.38 243 GLY A O 1
ATOM 1900 N N . LEU A 1 244 ? -7.512 -17 8.352 1 90.19 244 LEU A N 1
ATOM 1901 C CA . LEU A 1 244 ? -7.598 -15.594 7.957 1 90.19 244 LEU A CA 1
ATOM 1902 C C . LEU A 1 244 ? -8.172 -14.742 9.086 1 90.19 244 LEU A C 1
ATOM 1904 O O . LEU A 1 244 ? -7.797 -13.578 9.242 1 90.19 244 LEU A O 1
ATOM 1908 N N . VAL A 1 245 ? -9.07 -15.273 9.836 1 91.12 245 VAL A N 1
ATOM 1909 C CA . VAL A 1 245 ? -9.57 -14.562 11.016 1 91.12 245 VAL A CA 1
ATOM 1910 C C . VAL A 1 245 ? -8.43 -14.312 11.992 1 91.12 245 VAL A C 1
ATOM 1912 O O . VAL A 1 245 ? -8.273 -13.203 12.508 1 91.12 245 VAL A O 1
ATOM 1915 N N . ILE A 1 246 ? -7.637 -15.305 12.164 1 90.44 246 ILE A N 1
ATOM 1916 C CA . ILE A 1 246 ? -6.492 -15.18 13.062 1 90.44 246 ILE A CA 1
ATOM 1917 C C . ILE A 1 246 ? -5.547 -14.094 12.547 1 90.44 246 ILE A C 1
ATOM 1919 O O . ILE A 1 246 ? -4.98 -13.336 13.336 1 90.44 246 ILE A O 1
ATOM 1923 N N . ALA A 1 247 ? -5.457 -14.039 11.258 1 88.5 247 ALA A N 1
ATOM 1924 C CA . ALA A 1 247 ? -4.562 -13.078 10.609 1 88.5 247 ALA A CA 1
ATOM 1925 C C . ALA A 1 247 ? -5.035 -11.648 10.836 1 88.5 247 ALA A C 1
ATOM 1927 O O . ALA A 1 247 ? -4.277 -10.695 10.633 1 88.5 247 ALA A O 1
ATOM 1928 N N . THR A 1 248 ? -6.266 -11.469 11.211 1 87.56 248 THR A N 1
ATOM 1929 C CA . THR A 1 248 ? -6.82 -10.133 11.43 1 87.56 248 THR A CA 1
ATOM 1930 C C . THR A 1 248 ? -6.457 -9.617 12.812 1 87.56 248 THR A C 1
ATOM 1932 O O . THR A 1 248 ? -6.492 -8.414 13.062 1 87.56 248 THR A O 1
ATOM 1935 N N . LEU A 1 249 ? -6.043 -10.43 13.711 1 86.19 249 LEU A N 1
ATOM 1936 C CA . LEU A 1 249 ? -5.855 -10.078 15.117 1 86.19 249 LEU A CA 1
ATOM 1937 C C . LEU A 1 249 ? -4.684 -9.117 15.281 1 86.19 249 LEU A C 1
ATOM 1939 O O . LEU A 1 249 ? -4.801 -8.109 15.977 1 86.19 249 LEU A O 1
ATOM 1943 N N . PRO A 1 250 ? -3.547 -9.375 14.594 1 87.38 250 PRO A N 1
ATOM 1944 C CA . PRO A 1 250 ? -2.436 -8.438 14.75 1 87.38 250 PRO A CA 1
ATOM 1945 C C . PRO A 1 250 ? -2.775 -7.031 14.258 1 87.38 250 PRO A C 1
ATOM 1947 O O . PRO A 1 250 ? -2.24 -6.043 14.773 1 87.38 250 PRO A O 1
ATOM 1950 N N . SER A 1 251 ? -3.619 -6.996 13.289 1 83 251 SER A N 1
ATOM 1951 C CA . SER A 1 251 ? -4.02 -5.695 12.766 1 83 251 SER A CA 1
ATOM 1952 C C . SER A 1 251 ? -4.734 -4.867 13.828 1 83 251 SER A C 1
ATOM 1954 O O . SER A 1 251 ? -4.547 -3.65 13.906 1 83 251 SER A O 1
ATOM 1956 N N . ILE A 1 252 ? -5.449 -5.516 14.688 1 77.25 252 ILE A N 1
ATOM 1957 C CA . ILE A 1 252 ? -6.141 -4.84 15.781 1 77.25 252 ILE A CA 1
ATOM 1958 C C . ILE A 1 252 ? -5.121 -4.293 16.781 1 77.25 252 ILE A C 1
ATOM 1960 O O . ILE A 1 252 ? -5.25 -3.16 17.25 1 77.25 252 ILE A O 1
ATOM 1964 N N . LEU A 1 253 ? -4.094 -5.012 16.984 1 77.75 253 LEU A N 1
ATOM 1965 C CA . LEU A 1 253 ? -3.082 -4.66 17.969 1 77.75 253 LEU A CA 1
ATOM 1966 C C . LEU A 1 253 ? -2.238 -3.486 17.484 1 77.75 253 LEU A C 1
ATOM 1968 O O . LEU A 1 253 ? -1.785 -2.67 18.297 1 77.75 253 LEU A O 1
ATOM 1972 N N . ILE A 1 254 ? -2.086 -3.395 16.25 1 78.25 254 ILE A N 1
ATOM 1973 C CA . ILE A 1 254 ? -1.221 -2.346 15.727 1 78.25 254 ILE A CA 1
ATOM 1974 C C . ILE A 1 254 ? -2.033 -1.07 15.5 1 78.25 254 ILE A C 1
ATOM 1976 O O . ILE A 1 254 ? -1.531 0.037 15.711 1 78.25 254 ILE A O 1
ATOM 1980 N N . TYR A 1 255 ? -3.225 -1.219 15.133 1 74.12 255 TYR A N 1
ATOM 1981 C CA . TYR A 1 255 ? -4.039 -0.072 14.742 1 74.12 255 TYR A CA 1
ATOM 1982 C C . TYR A 1 255 ? -4.445 0.745 15.961 1 74.12 255 TYR A C 1
ATOM 1984 O O . TYR A 1 255 ? -4.379 1.976 15.945 1 74.12 255 TYR A O 1
ATOM 1992 N N . ILE A 1 256 ? -4.805 0.163 17 1 73.81 256 ILE A N 1
ATOM 1993 C CA . ILE A 1 256 ? -5.387 0.859 18.141 1 73.81 256 ILE A CA 1
ATOM 1994 C C . ILE A 1 256 ? -4.375 1.853 18.703 1 73.81 256 ILE A C 1
ATOM 1996 O O . ILE A 1 256 ? -4.664 3.045 18.828 1 73.81 256 ILE A O 1
ATOM 2000 N N . PRO A 1 257 ? -3.158 1.46 18.938 1 72.19 257 PRO A N 1
ATOM 2001 C CA . PRO A 1 257 ? -2.213 2.443 19.469 1 72.19 257 PRO A CA 1
ATOM 2002 C C . PRO A 1 257 ? -1.845 3.52 18.453 1 72.19 257 PRO A C 1
ATOM 2004 O O . PRO A 1 257 ? -1.646 4.68 18.828 1 72.19 257 PRO A O 1
ATOM 2007 N N . LEU A 1 258 ? -1.796 3.219 17.234 1 70.81 258 LEU A N 1
ATOM 2008 C CA . LEU A 1 258 ? -1.337 4.164 16.219 1 70.81 258 LEU A CA 1
ATOM 2009 C C . LEU A 1 258 ? -2.418 5.195 15.914 1 70.81 258 LEU A C 1
ATOM 2011 O O . LEU A 1 258 ? -2.113 6.367 15.672 1 70.81 258 LEU A O 1
ATOM 2015 N N . SER A 1 259 ? -3.602 4.691 15.977 1 64.69 259 SER A N 1
ATOM 2016 C CA . SER A 1 259 ? -4.715 5.605 15.75 1 64.69 259 SER A CA 1
ATOM 2017 C C . SER 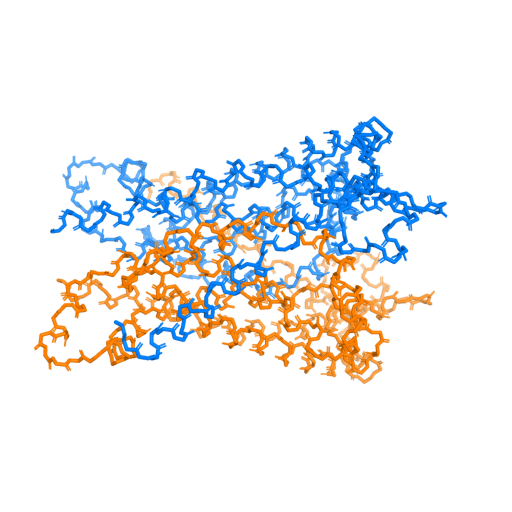A 1 259 ? -4.809 6.648 16.859 1 64.69 259 SER A C 1
ATOM 2019 O O . SER A 1 259 ? -5.109 7.812 16.609 1 64.69 259 SER A O 1
ATOM 2021 N N . ASN A 1 260 ? -4.48 6.328 18.062 1 67.25 260 ASN A N 1
ATOM 2022 C CA . ASN A 1 260 ? -4.492 7.242 19.188 1 67.25 260 ASN A CA 1
ATOM 2023 C C . ASN A 1 260 ? -3.379 8.281 19.094 1 67.25 260 ASN A C 1
ATOM 2025 O O . ASN A 1 260 ? -3.566 9.438 19.469 1 67.25 260 ASN A O 1
ATOM 2029 N N . GLN A 1 261 ? -2.305 7.812 18.609 1 64.19 261 GLN A N 1
ATOM 2030 C CA . GLN A 1 261 ? -1.167 8.711 18.469 1 64.19 261 GLN A CA 1
ATOM 2031 C C . GLN A 1 261 ? -1.457 9.812 17.453 1 64.19 261 GLN A C 1
ATOM 2033 O O . GLN A 1 261 ? -1.101 10.977 17.656 1 64.19 261 GLN A O 1
ATOM 2038 N N . VAL A 1 262 ? -2.025 9.391 16.5 1 60.03 262 VAL A N 1
ATOM 2039 C CA . VAL A 1 262 ? -2.326 10.367 15.461 1 60.03 262 VAL A CA 1
ATOM 2040 C C . VAL A 1 262 ? -3.367 11.359 15.969 1 60.03 262 VAL A C 1
ATOM 2042 O O . VAL A 1 262 ? -3.268 12.562 15.703 1 60.03 262 VAL A O 1
ATOM 2045 N N . GLN A 1 263 ? -4.223 10.867 16.703 1 57.53 263 GLN A N 1
ATOM 2046 C CA . GLN A 1 263 ? -5.293 11.703 17.234 1 57.53 263 GLN A CA 1
ATOM 2047 C C . GLN A 1 263 ? -4.77 12.656 18.312 1 57.53 263 GLN A C 1
ATOM 2049 O O . GLN A 1 263 ? -5.234 13.797 18.422 1 57.53 263 GLN A O 1
ATOM 2054 N N . LYS A 1 264 ? -3.816 12.18 19.141 1 57.12 264 LYS A N 1
ATOM 2055 C CA . LYS A 1 264 ? -3.266 13.008 20.203 1 57.12 264 LYS A CA 1
ATOM 2056 C C . LYS A 1 264 ? -2.412 14.141 19.641 1 57.12 264 LYS A C 1
ATOM 2058 O O . LYS A 1 264 ? -2.369 15.234 20.203 1 57.12 264 LYS A O 1
ATOM 2063 N N . SER A 1 265 ? -1.553 13.789 18.75 1 49.03 265 SER A N 1
ATOM 2064 C CA . SER A 1 265 ? -0.621 14.789 18.234 1 49.03 265 SER A CA 1
ATOM 2065 C C . SER A 1 265 ? -1.357 16.016 17.719 1 49.03 265 SER A C 1
ATOM 2067 O O . SER A 1 265 ? -0.865 17.141 17.844 1 49.03 265 SER A O 1
ATOM 2069 N N . LEU A 1 266 ? -2.441 15.789 17.078 1 44.19 266 LEU A N 1
ATOM 2070 C CA . LEU A 1 266 ? -3.203 16.906 16.516 1 44.19 266 LEU A CA 1
ATOM 2071 C C . LEU A 1 266 ? -3.752 17.797 17.625 1 44.19 266 LEU A C 1
ATOM 2073 O O . LEU A 1 266 ? -3.881 19 17.438 1 44.19 266 LEU A O 1
ATOM 2077 N N . MET A 1 267 ? -4.004 17.188 18.719 1 44.12 267 MET A N 1
ATOM 2078 C CA . MET A 1 267 ? -4.535 17.969 19.828 1 44.12 267 MET A CA 1
ATOM 2079 C C . MET A 1 267 ? -3.447 18.812 20.453 1 44.12 267 MET A C 1
ATOM 2081 O O . MET A 1 267 ? -3.721 19.922 20.953 1 44.12 267 MET A O 1
ATOM 2085 N N . THR A 1 268 ? -2.275 18.344 20.547 1 42.91 268 THR A N 1
ATOM 2086 C CA . THR A 1 268 ? -1.238 19.109 21.234 1 42.91 268 THR A CA 1
ATOM 2087 C C . THR A 1 268 ? -0.75 20.266 20.375 1 42.91 268 THR A C 1
ATOM 2089 O O . THR A 1 268 ? -0.314 21.297 20.891 1 42.91 268 THR A O 1
ATOM 2092 N N . GLY A 1 269 ? -0.625 20.125 19.094 1 40.38 269 GLY A N 1
ATOM 2093 C CA . GLY A 1 269 ? -0.182 21.266 18.312 1 40.38 269 GLY A CA 1
ATOM 2094 C C . GLY A 1 269 ? -1.132 22.453 18.391 1 40.38 269 GLY A C 1
ATOM 2095 O O . GLY A 1 269 ? -0.743 23.594 18.109 1 40.38 269 GLY A O 1
ATOM 2096 N N . ALA A 1 270 ? -2.443 22.25 18.484 1 39.16 270 ALA A N 1
ATOM 2097 C CA . ALA A 1 270 ? -3.416 23.344 18.578 1 39.16 270 ALA A CA 1
ATOM 2098 C C . ALA A 1 270 ? -3.258 24.109 19.891 1 39.16 270 ALA A C 1
ATOM 2100 O O . ALA A 1 270 ? -3.551 25.297 19.953 1 39.16 270 ALA A O 1
ATOM 2101 N N . VAL A 1 271 ? -2.938 23.438 20.938 1 37.81 271 VAL A N 1
ATOM 2102 C CA . VAL A 1 271 ? -3 24.172 22.203 1 37.81 271 VAL A CA 1
ATOM 2103 C C . VAL A 1 271 ? -1.781 25.078 22.344 1 37.81 271 VAL A C 1
ATOM 2105 O O . VAL A 1 271 ? -1.767 25.984 23.172 1 37.81 271 VAL A O 1
ATOM 2108 N N . LYS A 1 272 ? -0.623 24.828 21.812 1 38.62 272 LYS A N 1
ATOM 2109 C CA . LYS A 1 272 ? 0.472 25.703 22.234 1 38.62 272 LYS A CA 1
ATOM 2110 C C . LYS A 1 272 ? 0.501 26.984 21.438 1 38.62 272 LYS A C 1
ATOM 2112 O O . LYS A 1 272 ? 1.417 27.797 21.578 1 38.62 272 LYS A O 1
ATOM 2117 N N . GLY A 1 273 ? -0.391 27.125 20.422 1 35.94 273 GLY A N 1
ATOM 2118 C CA . GLY A 1 273 ? -0.392 28.5 19.969 1 35.94 273 GLY A CA 1
ATOM 2119 C C . GLY A 1 273 ? -1.457 29.344 20.641 1 35.94 273 GLY A C 1
ATOM 2120 O O . GLY A 1 273 ? -2.418 28.812 21.203 1 35.94 273 GLY A O 1
ATOM 2121 N N . MET B 1 1 ? 30.344 19.75 9.055 1 67.88 1 MET B N 1
ATOM 2122 C CA . MET B 1 1 ? 29.516 18.641 9.492 1 67.88 1 MET B CA 1
ATOM 2123 C C . MET B 1 1 ? 30.297 17.703 10.406 1 67.88 1 MET B C 1
ATOM 2125 O O . MET B 1 1 ? 31.484 17.484 10.211 1 67.88 1 MET B O 1
ATOM 2129 N N . ASN B 1 2 ? 29.781 17.375 11.523 1 80 2 ASN B N 1
ATOM 2130 C CA . ASN B 1 2 ? 30.406 16.406 12.43 1 80 2 ASN B CA 1
ATOM 2131 C C . ASN B 1 2 ? 30.547 15.031 11.773 1 80 2 ASN B C 1
ATOM 2133 O O . ASN B 1 2 ? 29.922 14.766 10.75 1 80 2 ASN B O 1
ATOM 2137 N N . ILE B 1 3 ? 31.547 14.297 12.18 1 84.62 3 ILE B N 1
ATOM 2138 C CA . ILE B 1 3 ? 31.875 12.992 11.617 1 84.62 3 ILE B CA 1
ATOM 2139 C C . ILE B 1 3 ? 30.609 12.141 11.516 1 84.62 3 ILE B C 1
ATOM 2141 O O . ILE B 1 3 ? 30.406 11.422 10.531 1 84.62 3 ILE B O 1
ATOM 2145 N N . LYS B 1 4 ? 29.766 12.211 12.352 1 83.19 4 LYS B N 1
ATOM 2146 C CA . LYS B 1 4 ? 28.531 11.438 12.367 1 83.19 4 LYS B CA 1
ATOM 2147 C C . LYS B 1 4 ? 27.594 11.875 11.242 1 83.19 4 LYS B C 1
ATOM 2149 O O . LYS B 1 4 ? 26.953 11.039 10.602 1 83.19 4 LYS B O 1
ATOM 2154 N N . SER B 1 5 ? 27.594 13.148 11.031 1 84.94 5 SER B N 1
ATOM 2155 C CA . SER B 1 5 ? 26.781 13.695 9.961 1 84.94 5 SER B CA 1
ATOM 2156 C C . SER B 1 5 ? 27.297 13.266 8.586 1 84.94 5 SER B C 1
ATOM 2158 O O . SER B 1 5 ? 26.5 12.969 7.688 1 84.94 5 SER B O 1
ATOM 2160 N N . ILE B 1 6 ? 28.594 13.133 8.57 1 87.75 6 ILE B N 1
ATOM 2161 C CA . ILE B 1 6 ? 29.203 12.758 7.301 1 87.75 6 ILE B CA 1
ATOM 2162 C C . ILE B 1 6 ? 28.891 11.297 6.992 1 87.75 6 ILE B C 1
ATOM 2164 O O . ILE B 1 6 ? 28.562 10.953 5.855 1 87.75 6 ILE B O 1
ATOM 2168 N N . ILE B 1 7 ? 28.938 10.516 7.949 1 90.38 7 ILE B N 1
ATOM 2169 C CA . ILE B 1 7 ? 28.656 9.094 7.801 1 90.38 7 ILE B CA 1
ATOM 2170 C C . ILE B 1 7 ? 27.203 8.906 7.375 1 90.38 7 ILE B C 1
ATOM 2172 O O . ILE B 1 7 ? 26.906 8.094 6.496 1 90.38 7 ILE B O 1
ATOM 2176 N N . LEU B 1 8 ? 26.328 9.672 7.906 1 87.25 8 LEU B N 1
ATOM 2177 C CA . LEU B 1 8 ? 24.906 9.602 7.582 1 87.25 8 LEU B CA 1
ATOM 2178 C C . LEU B 1 8 ? 24.656 10.031 6.137 1 87.25 8 LEU B C 1
ATOM 2180 O O . LEU B 1 8 ? 23.891 9.383 5.418 1 87.25 8 LEU B O 1
ATOM 2184 N N . VAL B 1 9 ? 25.359 11.016 5.777 1 88.88 9 VAL B N 1
ATOM 2185 C CA . VAL B 1 9 ? 25.203 11.531 4.422 1 88.88 9 VAL B CA 1
ATOM 2186 C C . VAL B 1 9 ? 25.688 10.508 3.408 1 88.88 9 VAL B C 1
ATOM 2188 O O . VAL B 1 9 ? 25.031 10.25 2.396 1 88.88 9 VAL B O 1
ATOM 2191 N N . ILE B 1 10 ? 26.766 9.906 3.732 1 91.06 10 ILE B N 1
ATOM 2192 C CA . ILE B 1 10 ? 27.312 8.883 2.85 1 91.06 10 ILE B CA 1
ATOM 2193 C C . ILE B 1 10 ? 26.359 7.695 2.76 1 91.06 10 ILE B C 1
ATOM 2195 O O . ILE B 1 10 ? 26.109 7.18 1.671 1 91.06 10 ILE B O 1
ATOM 2199 N N . PHE B 1 11 ? 25.844 7.379 3.836 1 90.75 11 PHE B N 1
ATOM 2200 C CA . PHE B 1 11 ? 24.891 6.273 3.904 1 90.75 11 PHE B CA 1
ATOM 2201 C C . PHE B 1 11 ? 23.656 6.578 3.074 1 90.75 11 PHE B C 1
ATOM 2203 O O . PHE B 1 11 ? 23.188 5.727 2.309 1 90.75 11 PHE B O 1
ATOM 2210 N N . LEU B 1 12 ? 23.188 7.781 3.146 1 90.75 12 LEU B N 1
ATOM 2211 C CA . LEU B 1 12 ? 21.984 8.18 2.418 1 90.75 12 LEU B CA 1
ATOM 2212 C C . LEU B 1 12 ? 22.234 8.156 0.914 1 90.75 12 LEU B C 1
ATOM 2214 O O . LEU B 1 12 ? 21.391 7.699 0.147 1 90.75 12 LEU B O 1
ATOM 2218 N N . VAL B 1 13 ? 23.375 8.531 0.583 1 88.69 13 VAL B N 1
ATOM 2219 C CA . VAL B 1 13 ? 23.719 8.57 -0.833 1 88.69 13 VAL B CA 1
ATOM 2220 C C . VAL B 1 13 ? 23.812 7.152 -1.383 1 88.69 13 VAL B C 1
ATOM 2222 O O . VAL B 1 13 ? 23.297 6.859 -2.459 1 88.69 13 VAL B O 1
ATOM 2225 N N . ILE B 1 14 ? 24.297 6.281 -0.617 1 89.56 14 ILE B N 1
ATOM 2226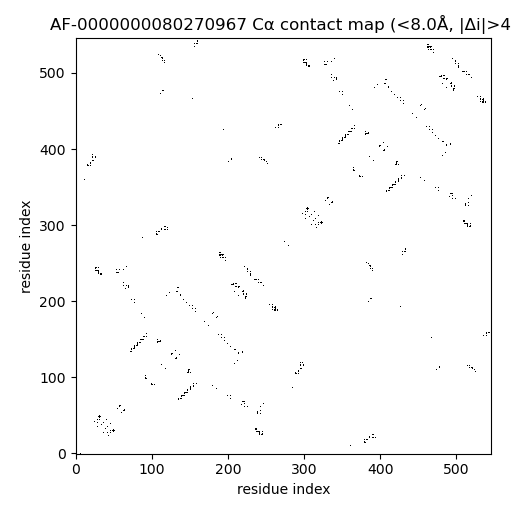 C CA . ILE B 1 14 ? 24.453 4.895 -1.039 1 89.56 14 ILE B CA 1
ATOM 2227 C C . ILE B 1 14 ? 23.078 4.234 -1.167 1 89.56 14 ILE B C 1
ATOM 2229 O O . ILE B 1 14 ? 22.781 3.594 -2.178 1 89.56 14 ILE B O 1
ATOM 2233 N N . VAL B 1 15 ? 22.297 4.473 -0.203 1 87.31 15 VAL B N 1
ATOM 2234 C CA . VAL B 1 15 ? 20.969 3.867 -0.19 1 87.31 15 VAL B CA 1
ATOM 2235 C C . VAL B 1 15 ? 20.141 4.402 -1.358 1 87.31 15 VAL B C 1
ATOM 2237 O O . VAL B 1 15 ? 19.391 3.656 -1.99 1 87.31 15 VAL B O 1
ATOM 2240 N N . THR B 1 16 ? 20.328 5.609 -1.554 1 87.38 16 THR B N 1
ATOM 2241 C CA . THR B 1 16 ? 19.578 6.242 -2.639 1 87.38 16 THR B CA 1
ATOM 2242 C C . THR B 1 16 ? 20 5.668 -3.988 1 87.38 16 THR B C 1
ATOM 2244 O O . THR B 1 16 ? 19.156 5.398 -4.844 1 87.38 16 THR B O 1
ATOM 2247 N N . ILE B 1 17 ? 21.219 5.453 -4.168 1 84.31 17 ILE B N 1
ATOM 2248 C CA . ILE B 1 17 ? 21.719 4.879 -5.41 1 84.31 17 ILE B CA 1
ATOM 2249 C C . ILE B 1 17 ? 21.203 3.453 -5.57 1 84.31 17 ILE B C 1
ATOM 2251 O O . ILE B 1 17 ? 20.797 3.053 -6.664 1 84.31 17 ILE B O 1
ATOM 2255 N N . ILE B 1 18 ? 21.141 2.775 -4.516 1 84.56 18 ILE B N 1
ATOM 2256 C CA . ILE B 1 18 ? 20.656 1.396 -4.531 1 84.56 18 ILE B CA 1
ATOM 2257 C C . ILE B 1 18 ? 19.172 1.366 -4.875 1 84.56 18 ILE B C 1
ATOM 2259 O O . ILE B 1 18 ? 18.703 0.455 -5.562 1 84.56 18 ILE B O 1
ATOM 2263 N N . GLN B 1 19 ? 18.516 2.373 -4.473 1 82.81 19 GLN B N 1
ATOM 2264 C CA . GLN B 1 19 ? 17.078 2.459 -4.723 1 82.81 19 GLN B CA 1
ATOM 2265 C C . GLN B 1 19 ? 16.781 2.584 -6.215 1 82.81 19 GLN B C 1
ATOM 2267 O O . GLN B 1 19 ? 15.758 2.105 -6.691 1 82.81 19 GLN B O 1
ATOM 2272 N N . LEU B 1 20 ? 17.672 3.119 -6.957 1 83.88 20 LEU B N 1
ATOM 2273 C CA . LEU B 1 20 ? 17.469 3.369 -8.383 1 83.88 20 LEU B CA 1
ATOM 2274 C C . LEU B 1 20 ? 17.906 2.17 -9.211 1 83.88 20 LEU B C 1
ATOM 2276 O O . LEU B 1 20 ? 17.562 2.066 -10.391 1 83.88 20 LEU B O 1
ATOM 2280 N N . TYR B 1 21 ? 18.578 1.346 -8.633 1 83.44 21 TYR B N 1
ATOM 2281 C CA . TYR B 1 21 ? 19.188 0.241 -9.359 1 83.44 21 TYR B CA 1
ATOM 2282 C C . TYR B 1 21 ? 18.141 -0.613 -10.055 1 83.44 21 TYR B C 1
ATOM 2284 O O . TYR B 1 21 ? 18.297 -0.974 -11.219 1 83.44 21 TYR B O 1
ATOM 2292 N N . PRO B 1 22 ? 17.062 -0.923 -9.344 1 83.62 22 PRO B N 1
ATOM 2293 C CA . PRO B 1 22 ? 16.062 -1.761 -10.016 1 83.62 22 PRO B CA 1
ATOM 2294 C C . PRO B 1 22 ? 15.484 -1.106 -11.266 1 83.62 22 PRO B C 1
ATOM 2296 O O . PRO B 1 22 ? 15.164 -1.798 -12.234 1 83.62 22 PRO B O 1
ATOM 2299 N N . LEU B 1 23 ? 15.32 0.125 -11.195 1 85.31 23 LEU B N 1
ATOM 2300 C CA . LEU B 1 23 ? 14.789 0.843 -12.352 1 85.31 23 LEU B CA 1
ATOM 2301 C C . LEU B 1 23 ? 15.789 0.839 -13.492 1 85.31 23 LEU B C 1
ATOM 2303 O O . LEU B 1 23 ? 15.422 0.601 -14.648 1 85.31 23 LEU B O 1
ATOM 2307 N N . ILE B 1 24 ? 17.016 1.106 -13.164 1 86.5 24 ILE B N 1
ATOM 2308 C CA . ILE B 1 24 ? 18.078 1.104 -14.172 1 86.5 24 ILE B CA 1
ATOM 2309 C C . ILE B 1 24 ? 18.219 -0.298 -14.758 1 86.5 24 ILE B C 1
ATOM 2311 O O . ILE B 1 24 ? 18.312 -0.459 -15.977 1 86.5 24 ILE B O 1
ATOM 2315 N N . TRP B 1 25 ? 18.203 -1.241 -13.906 1 86.44 25 TRP B N 1
ATOM 2316 C CA . TRP B 1 25 ? 18.281 -2.635 -14.328 1 86.44 25 TRP B CA 1
ATOM 2317 C C . TRP B 1 25 ? 17.141 -2.98 -15.273 1 86.44 25 TRP B C 1
ATOM 2319 O O . TRP B 1 25 ? 17.359 -3.633 -16.297 1 86.44 25 TRP B O 1
ATOM 2329 N N . LEU B 1 26 ? 15.977 -2.598 -14.891 1 88 26 LEU B N 1
ATOM 2330 C CA . LEU B 1 26 ? 14.789 -2.875 -15.688 1 88 26 LEU B CA 1
ATOM 2331 C C . LEU B 1 26 ? 14.922 -2.305 -17.094 1 88 26 LEU B C 1
ATOM 2333 O O . LEU B 1 26 ? 14.664 -3 -18.078 1 88 26 LEU B O 1
ATOM 2337 N N . VAL B 1 27 ? 15.359 -1.095 -17.188 1 89.88 27 VAL B N 1
ATOM 2338 C CA . VAL B 1 27 ? 15.5 -0.434 -18.484 1 89.88 27 VAL B CA 1
ATOM 2339 C C . VAL B 1 27 ? 16.578 -1.138 -19.312 1 89.88 27 VAL B C 1
ATOM 2341 O O . VAL B 1 27 ? 16.375 -1.416 -20.5 1 89.88 27 VAL B O 1
ATOM 2344 N N . LEU B 1 28 ? 17.656 -1.469 -18.719 1 90.25 28 LEU B N 1
ATOM 2345 C CA . LEU B 1 28 ? 18.766 -2.104 -19.422 1 90.25 28 LEU B CA 1
ATOM 2346 C C . LEU B 1 28 ? 18.375 -3.5 -19.891 1 90.25 28 LEU B C 1
ATOM 2348 O O . LEU B 1 28 ? 18.625 -3.865 -21.047 1 90.25 28 LEU B O 1
ATOM 2352 N N . VAL B 1 29 ? 17.734 -4.219 -19.109 1 89.88 29 VAL B N 1
ATOM 2353 C CA . VAL B 1 29 ? 17.438 -5.613 -19.406 1 89.88 29 VAL B CA 1
ATOM 2354 C C . VAL B 1 29 ? 16.266 -5.688 -20.391 1 89.88 29 VAL B C 1
ATOM 2356 O O . VAL B 1 29 ? 16.094 -6.695 -21.078 1 89.88 29 VAL B O 1
ATOM 2359 N N . SER B 1 30 ? 15.445 -4.645 -20.375 1 92.5 30 SER B N 1
ATOM 2360 C CA . SER B 1 30 ? 14.312 -4.625 -21.312 1 92.5 30 SER B CA 1
ATOM 2361 C C . SER B 1 30 ? 14.789 -4.621 -22.75 1 92.5 30 SER B C 1
ATOM 2363 O O . SER B 1 30 ? 14.016 -4.895 -23.672 1 92.5 30 SER B O 1
ATOM 2365 N N . PHE B 1 31 ? 16.094 -4.332 -22.969 1 94.38 31 PHE B N 1
ATOM 2366 C CA . PHE B 1 31 ? 16.656 -4.297 -24.312 1 94.38 31 PHE B CA 1
ATOM 2367 C C . PHE B 1 31 ? 17.406 -5.59 -24.625 1 94.38 31 PHE B C 1
ATOM 2369 O O . PHE B 1 31 ? 17.984 -5.738 -25.703 1 94.38 31 PHE B O 1
ATOM 2376 N N . LYS B 1 32 ? 17.344 -6.516 -23.766 1 92.81 32 LYS B N 1
ATOM 2377 C CA . LYS B 1 32 ? 18.125 -7.734 -23.906 1 92.81 32 LYS B CA 1
ATOM 2378 C C . LYS B 1 32 ? 17.25 -8.906 -24.344 1 92.81 32 LYS B C 1
ATOM 2380 O O . LYS B 1 32 ? 16.016 -8.828 -24.266 1 92.81 32 LYS B O 1
ATOM 2385 N N . ASN B 1 33 ? 17.938 -9.93 -24.859 1 89.56 33 ASN B N 1
ATOM 2386 C CA . ASN B 1 33 ? 17.266 -11.203 -25.109 1 89.56 33 ASN B CA 1
ATOM 2387 C C . ASN B 1 33 ? 17.484 -12.18 -23.953 1 89.56 33 ASN B C 1
ATOM 2389 O O . ASN B 1 33 ? 18.234 -11.891 -23.031 1 89.56 33 ASN B O 1
ATOM 2393 N N . ASN B 1 34 ? 16.797 -13.32 -24.016 1 87.88 34 ASN B N 1
ATOM 2394 C CA . ASN B 1 34 ? 16.828 -14.289 -22.922 1 87.88 34 ASN B CA 1
ATOM 2395 C C . ASN B 1 34 ? 18.25 -14.789 -22.672 1 87.88 34 ASN B C 1
ATOM 2397 O O . ASN B 1 34 ? 18.656 -14.984 -21.531 1 87.88 34 ASN B O 1
ATOM 2401 N N . ALA B 1 35 ? 18.969 -14.953 -23.719 1 86.06 35 ALA B N 1
ATOM 2402 C CA . ALA B 1 35 ? 20.328 -15.461 -23.609 1 86.06 35 ALA B CA 1
ATOM 2403 C C . ALA B 1 35 ? 21.203 -14.508 -22.812 1 86.06 35 ALA B C 1
ATOM 2405 O O . ALA B 1 35 ? 22.016 -14.945 -21.984 1 86.06 35 ALA B O 1
ATOM 2406 N N . GLU B 1 36 ? 21.031 -13.242 -22.984 1 87.19 36 GLU B N 1
ATOM 2407 C CA . GLU B 1 36 ? 21.812 -12.242 -22.25 1 87.19 36 GLU B CA 1
ATOM 2408 C C . GLU B 1 36 ? 21.312 -12.102 -20.812 1 87.19 36 GLU B C 1
ATOM 2410 O O . GLU B 1 36 ? 22.109 -11.883 -19.906 1 87.19 36 GLU B O 1
ATOM 2415 N N . ILE B 1 37 ? 20.016 -12.188 -20.656 1 82.69 37 ILE B N 1
ATOM 2416 C CA . ILE B 1 37 ? 19.406 -11.984 -19.359 1 82.69 37 ILE B CA 1
ATOM 2417 C C . ILE B 1 37 ? 19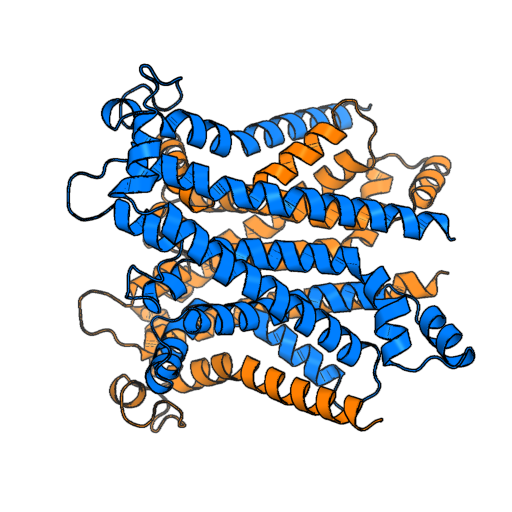.828 -13.102 -18.406 1 82.69 37 ILE B C 1
ATOM 2419 O O . ILE B 1 37 ? 20.125 -12.844 -17.234 1 82.69 37 ILE B O 1
ATOM 2423 N N . PHE B 1 38 ? 19.844 -14.25 -18.797 1 80.5 38 PHE B N 1
ATOM 2424 C CA . PHE B 1 38 ? 20.109 -15.383 -17.922 1 80.5 38 PHE B CA 1
ATOM 2425 C C . PHE B 1 38 ? 21.547 -15.867 -18.094 1 80.5 38 PHE B C 1
ATOM 2427 O O . PHE B 1 38 ? 22.016 -16.734 -17.344 1 80.5 38 PHE B O 1
ATOM 2434 N N . GLY B 1 39 ? 22.078 -15.297 -18.984 1 77.38 39 GLY B N 1
ATOM 2435 C CA . GLY B 1 39 ? 23.469 -15.656 -19.156 1 77.38 39 GLY B CA 1
ATOM 2436 C C . GLY B 1 39 ? 24.422 -14.781 -18.344 1 77.38 39 GLY B C 1
ATOM 2437 O O . GLY B 1 39 ? 24.016 -14.188 -17.344 1 77.38 39 GLY B O 1
ATOM 2438 N N . GLY B 1 40 ? 25.625 -14.703 -18.547 1 66 40 GLY B N 1
ATOM 2439 C CA . GLY B 1 40 ? 26.688 -14.109 -17.75 1 66 40 GLY B CA 1
ATOM 2440 C C . GLY B 1 40 ? 26.641 -12.594 -17.734 1 66 40 GLY B C 1
ATOM 2441 O O . GLY B 1 40 ? 27.438 -11.953 -17.047 1 66 40 GLY B O 1
ATOM 2442 N N . ASN B 1 41 ? 25.625 -11.969 -18.438 1 66.5 41 ASN B N 1
ATOM 2443 C CA . ASN B 1 41 ? 25.672 -10.508 -18.469 1 66.5 41 ASN B CA 1
ATOM 2444 C C . ASN B 1 41 ? 24.422 -9.891 -17.812 1 66.5 41 ASN B C 1
ATOM 2446 O O . ASN B 1 41 ? 23.781 -9.016 -18.406 1 66.5 41 ASN B O 1
ATOM 2450 N N . VAL B 1 42 ? 24.109 -10.359 -16.719 1 66.25 42 VAL B N 1
ATOM 2451 C CA . VAL B 1 42 ? 22.875 -9.945 -16.062 1 66.25 42 VAL B CA 1
ATOM 2452 C C . VAL B 1 42 ? 23 -8.484 -15.625 1 66.25 42 VAL B C 1
ATOM 2454 O O . VAL B 1 42 ? 22.047 -7.707 -15.781 1 66.25 42 VAL B O 1
ATOM 2457 N N . LEU B 1 43 ? 24.141 -8.047 -15.281 1 71.12 43 LEU B N 1
ATOM 2458 C CA . LEU B 1 43 ? 24.312 -6.711 -14.719 1 71.12 43 LEU B CA 1
ATOM 2459 C C . LEU B 1 43 ? 24.969 -5.777 -15.734 1 71.12 43 LEU B C 1
ATOM 2461 O O . LEU B 1 43 ? 25.062 -4.57 -15.492 1 71.12 43 LEU B O 1
ATOM 2465 N N . GLY B 1 44 ? 25.25 -6.293 -16.859 1 74.69 44 GLY B N 1
ATOM 2466 C CA . GLY B 1 44 ? 25.969 -5.488 -17.828 1 74.69 44 GLY B CA 1
ATOM 2467 C C . GLY B 1 44 ? 25.062 -4.789 -18.828 1 74.69 44 GLY B C 1
ATOM 2468 O O . GLY B 1 44 ? 23.844 -4.961 -18.797 1 74.69 44 GLY B O 1
ATOM 2469 N N . LEU B 1 45 ? 25.641 -3.932 -19.641 1 85.5 45 LEU B N 1
ATOM 2470 C CA . LEU B 1 45 ? 24.922 -3.281 -20.734 1 85.5 45 LEU B CA 1
ATOM 2471 C C . LEU B 1 45 ? 24.531 -4.297 -21.797 1 85.5 45 LEU B C 1
ATOM 2473 O O . LEU B 1 45 ? 25.234 -5.293 -22 1 85.5 45 LEU B O 1
ATOM 2477 N N . PRO B 1 46 ? 23.391 -4.031 -22.422 1 88.19 46 PRO B N 1
ATOM 2478 C CA . PRO B 1 46 ? 23.016 -4.934 -23.516 1 88.19 46 PRO B CA 1
ATOM 2479 C C . PRO B 1 46 ? 24.047 -4.969 -24.641 1 88.19 46 PRO B C 1
ATOM 2481 O O . PRO B 1 46 ? 24.578 -3.922 -25.031 1 88.19 46 PRO B O 1
ATOM 2484 N N . LYS B 1 47 ? 24.359 -6.109 -25.078 1 86.94 47 LYS B N 1
ATOM 2485 C CA . LYS B 1 47 ? 25.234 -6.246 -26.234 1 86.94 47 LYS B CA 1
ATOM 2486 C C . LYS B 1 47 ? 24.562 -5.734 -27.516 1 86.94 47 LYS B C 1
ATOM 2488 O O . LYS B 1 47 ? 25.203 -5.062 -28.328 1 86.94 47 LYS B O 1
ATOM 2493 N N . VAL B 1 48 ? 23.281 -6.086 -27.688 1 88.06 48 VAL B N 1
ATOM 2494 C CA . VAL B 1 48 ? 22.453 -5.598 -28.766 1 88.06 48 VAL B CA 1
ATOM 2495 C C . VAL B 1 48 ? 21.172 -4.973 -28.203 1 88.06 48 VAL B C 1
ATOM 2497 O O . VAL B 1 48 ? 20.438 -5.625 -27.469 1 88.06 48 VAL B O 1
ATOM 2500 N N . TRP B 1 49 ? 21.078 -3.734 -28.531 1 92.75 49 TRP B N 1
ATOM 2501 C CA . TRP B 1 49 ? 19.891 -3.021 -28.062 1 92.75 49 TRP B CA 1
ATOM 2502 C C . TRP B 1 49 ? 18.656 -3.445 -28.844 1 92.75 49 TRP B C 1
ATOM 2504 O O . TRP B 1 49 ? 18.469 -3.018 -29.984 1 92.75 49 TRP B O 1
ATOM 2514 N N . LYS B 1 50 ? 17.844 -4.203 -28.25 1 93.38 50 LYS B N 1
ATOM 2515 C CA . LYS B 1 50 ? 16.656 -4.75 -28.922 1 93.38 50 LYS B CA 1
ATOM 2516 C C . LYS B 1 50 ? 15.445 -3.863 -28.719 1 93.38 50 LYS B C 1
ATOM 2518 O O . LYS B 1 50 ? 14.555 -4.199 -27.922 1 93.38 50 LYS B O 1
ATOM 2523 N N . ILE B 1 51 ? 15.328 -2.914 -29.578 1 93.56 51 ILE B N 1
ATOM 2524 C CA . ILE B 1 51 ? 14.164 -2.035 -29.547 1 93.56 51 ILE B CA 1
ATOM 2525 C C . ILE B 1 51 ? 12.914 -2.826 -29.938 1 93.56 51 ILE B C 1
ATOM 2527 O O . ILE B 1 51 ? 11.797 -2.418 -29.625 1 93.56 51 ILE B O 1
ATOM 2531 N N . SER B 1 52 ? 13.156 -3.938 -30.547 1 94.38 52 SER B N 1
ATOM 2532 C CA . SER B 1 52 ? 12.07 -4.801 -31.016 1 94.38 52 SER B CA 1
ATOM 2533 C C . SER B 1 52 ? 11.25 -5.32 -29.828 1 94.38 52 SER B C 1
ATOM 2535 O O . SER B 1 52 ? 10.078 -5.66 -29.984 1 94.38 52 SER B O 1
ATOM 2537 N N . ASN B 1 53 ? 11.883 -5.367 -28.656 1 95 53 ASN B N 1
ATOM 2538 C CA . ASN B 1 53 ? 11.156 -5.793 -27.469 1 95 53 ASN B CA 1
ATOM 2539 C C . ASN B 1 53 ? 9.977 -4.875 -27.172 1 95 53 ASN B C 1
ATOM 2541 O O . ASN B 1 53 ? 8.914 -5.336 -26.734 1 95 53 ASN B O 1
ATOM 2545 N N . TYR B 1 54 ? 10.227 -3.676 -27.438 1 94.94 54 TYR B N 1
ATOM 2546 C CA . TYR B 1 54 ? 9.164 -2.699 -27.188 1 94.94 54 TYR B CA 1
ATOM 2547 C C . TYR B 1 54 ? 8.055 -2.832 -28.219 1 94.94 54 TYR B C 1
ATOM 2549 O O . TYR B 1 54 ? 6.871 -2.729 -27.891 1 94.94 54 TYR B O 1
ATOM 2557 N N . MET B 1 55 ? 8.43 -3.072 -29.375 1 94.12 55 MET B N 1
ATOM 2558 C CA . MET B 1 55 ? 7.434 -3.281 -30.422 1 94.12 55 MET B CA 1
ATOM 2559 C C . MET B 1 55 ? 6.633 -4.555 -30.172 1 94.12 55 MET B C 1
ATOM 2561 O O . MET B 1 55 ? 5.41 -4.566 -30.328 1 94.12 55 MET B O 1
ATOM 2565 N N . SER B 1 56 ? 7.32 -5.516 -29.797 1 92.81 56 SER B N 1
ATOM 2566 C CA . SER B 1 56 ? 6.664 -6.781 -29.484 1 92.81 56 SER B CA 1
ATOM 2567 C C . SER B 1 56 ? 5.719 -6.633 -28.297 1 92.81 56 SER B C 1
ATOM 2569 O O . SER B 1 56 ? 4.625 -7.203 -28.297 1 92.81 56 SER B O 1
ATOM 2571 N N . ALA B 1 57 ? 6.16 -5.922 -27.312 1 92.38 57 ALA B N 1
ATOM 2572 C CA . ALA B 1 57 ? 5.324 -5.691 -26.141 1 92.38 57 ALA B CA 1
ATOM 2573 C C . ALA B 1 57 ? 4.035 -4.969 -26.516 1 92.38 57 ALA B C 1
ATOM 2575 O O . ALA B 1 57 ? 2.959 -5.305 -26.016 1 92.38 57 ALA B O 1
ATOM 2576 N N . LEU B 1 58 ? 4.137 -4.027 -27.438 1 92.62 58 LEU B N 1
ATOM 2577 C CA . LEU B 1 58 ? 3 -3.186 -27.781 1 92.62 58 LEU B CA 1
ATOM 2578 C C . LEU B 1 58 ? 2.096 -3.889 -28.797 1 92.62 58 LEU B C 1
ATOM 2580 O O . LEU B 1 58 ? 0.875 -3.713 -28.766 1 92.62 58 LEU B O 1
ATOM 2584 N N . THR B 1 59 ? 2.58 -4.641 -29.625 1 90 59 THR B N 1
ATOM 2585 C CA . THR B 1 59 ? 1.802 -5.266 -30.688 1 90 59 THR B CA 1
ATOM 2586 C C . THR B 1 59 ? 1.328 -6.652 -30.266 1 90 59 THR B C 1
ATOM 2588 O O . THR B 1 59 ? 0.203 -6.812 -29.781 1 90 59 THR B O 1
ATOM 2591 N N . SER B 1 60 ? 2.256 -7.559 -30.078 1 85.81 60 SER B N 1
ATOM 2592 C CA . SER B 1 60 ? 1.898 -8.93 -29.75 1 85.81 60 SER B CA 1
ATOM 2593 C C . SER B 1 60 ? 1.483 -9.047 -28.281 1 85.81 60 SER B C 1
ATOM 2595 O O . SER B 1 60 ? 0.619 -9.859 -27.938 1 85.81 60 SER B O 1
ATOM 2597 N N . GLY B 1 61 ? 2.004 -8.281 -27.516 1 88.88 61 GLY B N 1
ATOM 2598 C CA . GLY B 1 61 ? 1.753 -8.398 -26.094 1 88.88 61 GLY B CA 1
ATOM 2599 C C . GLY B 1 61 ? 0.544 -7.602 -25.625 1 88.88 61 GLY B C 1
ATOM 2600 O O . GLY B 1 61 ? 0.058 -7.789 -24.516 1 88.88 61 GLY B O 1
ATOM 2601 N N . ASN B 1 62 ? 0.022 -6.641 -26.484 1 92.75 62 ASN B N 1
ATOM 2602 C CA . ASN B 1 62 ? -1.159 -5.832 -26.203 1 92.75 62 ASN B CA 1
ATOM 2603 C C . ASN B 1 62 ? -0.962 -4.965 -24.953 1 92.75 62 ASN B C 1
ATOM 2605 O O . ASN B 1 62 ? -1.911 -4.715 -24.219 1 92.75 62 ASN B O 1
ATOM 2609 N N . VAL B 1 63 ? 0.27 -4.598 -24.688 1 93.25 63 VAL B N 1
ATOM 2610 C CA . VAL B 1 63 ? 0.612 -3.828 -23.5 1 93.25 63 VAL B CA 1
ATOM 2611 C C . VAL B 1 63 ? -0.096 -2.477 -23.531 1 93.25 63 VAL B C 1
ATOM 2613 O O . VAL B 1 63 ? -0.497 -1.949 -22.484 1 93.25 63 VAL B O 1
ATOM 2616 N N . GLY B 1 64 ? -0.287 -1.975 -24.719 1 93.38 64 GLY B N 1
ATOM 2617 C CA . GLY B 1 64 ? -1.003 -0.715 -24.844 1 93.38 64 GLY B CA 1
ATOM 2618 C C . GLY B 1 64 ? -2.412 -0.771 -24.281 1 93.38 64 GLY B C 1
ATOM 2619 O O . GLY B 1 64 ? -2.846 0.15 -23.578 1 93.38 64 GLY B O 1
ATOM 2620 N N . ARG B 1 65 ? -3.055 -1.79 -24.625 1 94.38 65 ARG B N 1
ATOM 2621 C CA . ARG B 1 65 ? -4.414 -1.967 -24.109 1 94.38 65 ARG B CA 1
ATOM 2622 C C . ARG B 1 65 ? -4.414 -2.137 -22.594 1 94.38 65 ARG B C 1
ATOM 2624 O O . ARG B 1 65 ? -5.23 -1.531 -21.906 1 94.38 65 ARG B O 1
ATOM 2631 N N . TYR B 1 66 ? -3.514 -2.916 -22.094 1 94.62 66 TYR B N 1
ATOM 2632 C CA . TYR B 1 66 ? -3.412 -3.127 -20.656 1 94.62 66 TYR B CA 1
ATOM 2633 C C . TYR B 1 66 ? -3.141 -1.813 -19.938 1 94.62 66 TYR B C 1
ATOM 2635 O O . TYR B 1 66 ? -3.672 -1.575 -18.844 1 94.62 66 TYR B O 1
ATOM 2643 N N . LEU B 1 67 ? -2.307 -1.055 -20.594 1 94.56 67 LEU B N 1
ATOM 2644 C CA . LEU B 1 67 ? -1.964 0.242 -20.016 1 94.56 67 LEU B CA 1
ATOM 2645 C C . LEU B 1 67 ? -3.197 1.13 -19.906 1 94.56 67 LEU B C 1
ATOM 2647 O O . LEU B 1 67 ? -3.443 1.726 -18.859 1 94.56 67 LEU B O 1
ATOM 2651 N N . ILE B 1 68 ? -3.969 1.194 -20.906 1 95.5 68 ILE B N 1
ATOM 2652 C CA . ILE B 1 68 ? -5.168 2.023 -20.906 1 95.5 68 ILE B CA 1
ATOM 2653 C C . ILE B 1 68 ? -6.16 1.509 -19.875 1 95.5 68 ILE B C 1
ATOM 2655 O O . ILE B 1 68 ? -6.75 2.295 -19.125 1 95.5 68 ILE B O 1
ATOM 2659 N N . ASN B 1 69 ? -6.34 0.222 -19.844 1 96.88 69 ASN B N 1
ATOM 2660 C CA . ASN B 1 69 ? -7.227 -0.369 -18.844 1 96.88 69 ASN B CA 1
ATOM 2661 C C . ASN B 1 69 ? -6.793 -0.001 -17.422 1 96.88 69 ASN B C 1
ATOM 2663 O O . ASN B 1 69 ? -7.625 0.366 -16.594 1 96.88 69 ASN B O 1
ATOM 2667 N N . SER B 1 70 ? -5.504 -0.099 -17.172 1 96.25 70 SER B N 1
ATOM 2668 C CA . SER B 1 70 ? -4.973 0.237 -15.852 1 96.25 70 SER B CA 1
ATOM 2669 C C . SER B 1 70 ? -5.188 1.712 -15.531 1 96.25 70 SER B C 1
ATOM 2671 O O . SER B 1 70 ? -5.5 2.064 -14.391 1 96.25 70 SER B O 1
ATOM 2673 N N . ILE B 1 71 ? -5.043 2.566 -16.547 1 95.75 71 ILE B N 1
ATOM 2674 C CA . ILE B 1 71 ? -5.227 4 -16.359 1 95.75 71 ILE B CA 1
ATOM 2675 C C . ILE B 1 71 ? -6.684 4.293 -16 1 95.75 71 ILE B C 1
ATOM 2677 O O . ILE B 1 71 ? -6.965 5.078 -15.102 1 95.75 71 ILE B O 1
ATOM 2681 N N . ILE B 1 72 ? -7.57 3.662 -16.672 1 97.19 72 ILE B N 1
ATOM 2682 C CA . ILE B 1 72 ? -9 3.871 -16.438 1 97.19 72 ILE B CA 1
ATOM 2683 C C . ILE B 1 72 ? -9.367 3.402 -15.031 1 97.19 72 ILE B C 1
ATOM 2685 O O . ILE B 1 72 ? -9.992 4.141 -14.273 1 97.19 72 ILE B O 1
ATOM 2689 N N . VAL B 1 73 ? -8.945 2.207 -14.68 1 97.88 73 VAL B N 1
ATOM 2690 C CA . VAL B 1 73 ? -9.305 1.616 -13.391 1 97.88 73 VAL B CA 1
ATOM 2691 C C . VAL B 1 73 ? -8.664 2.414 -12.258 1 97.88 73 VAL B C 1
ATOM 2693 O O . VAL B 1 73 ? -9.352 2.822 -11.32 1 97.88 73 VAL B O 1
ATOM 2696 N N . THR B 1 74 ? -7.383 2.68 -12.352 1 97.12 74 THR B N 1
ATOM 2697 C CA . THR B 1 74 ? -6.66 3.377 -11.297 1 97.12 74 THR B CA 1
ATOM 2698 C C . THR B 1 74 ? -7.098 4.836 -11.211 1 97.12 74 THR B C 1
ATOM 2700 O O . THR B 1 74 ? -7.301 5.367 -10.117 1 97.12 74 THR B O 1
ATOM 2703 N N . GLY B 1 75 ? -7.172 5.461 -12.391 1 96.5 75 GLY B N 1
ATOM 2704 C CA . GLY B 1 75 ? -7.621 6.844 -12.414 1 96.5 75 GLY B CA 1
ATOM 2705 C C . GLY B 1 75 ? -8.992 7.039 -11.797 1 96.5 75 GLY B C 1
ATOM 2706 O O . GLY B 1 75 ? -9.195 7.949 -10.992 1 96.5 75 GLY B O 1
ATOM 2707 N N . SER B 1 76 ? -9.93 6.215 -12.195 1 98.19 76 SER B N 1
ATOM 2708 C CA . SER B 1 76 ? -11.273 6.285 -11.641 1 98.19 76 SER B CA 1
ATOM 2709 C C . SER B 1 76 ? -11.266 6.027 -10.133 1 98.19 76 SER B C 1
ATOM 2711 O O . SER B 1 76 ? -11.961 6.703 -9.383 1 98.19 76 SER B O 1
ATOM 2713 N N . THR B 1 77 ? -10.461 5.055 -9.711 1 98.12 77 THR B N 1
ATOM 2714 C CA . THR B 1 77 ? -10.359 4.727 -8.297 1 98.12 77 THR B CA 1
ATOM 2715 C C . THR B 1 77 ? -9.852 5.926 -7.5 1 98.12 77 THR B C 1
ATOM 2717 O O . THR B 1 77 ? -10.398 6.254 -6.445 1 98.12 77 THR B O 1
ATOM 2720 N N . ILE B 1 78 ? -8.844 6.594 -8.031 1 96.62 78 ILE B N 1
ATOM 2721 C CA . ILE B 1 78 ? -8.258 7.738 -7.352 1 96.62 78 ILE B CA 1
ATOM 2722 C C . ILE B 1 78 ? -9.289 8.859 -7.238 1 96.62 78 ILE B C 1
ATOM 2724 O O . ILE B 1 78 ? -9.477 9.43 -6.164 1 96.62 78 ILE B O 1
ATOM 2728 N N . ILE B 1 79 ? -9.953 9.164 -8.289 1 97.56 79 ILE B N 1
ATOM 2729 C CA . ILE B 1 79 ? -10.906 10.273 -8.328 1 97.56 79 ILE B CA 1
ATOM 2730 C C . ILE B 1 79 ? -12.07 9.992 -7.383 1 97.56 79 ILE B C 1
ATOM 2732 O O . ILE B 1 79 ? -12.391 10.812 -6.52 1 97.56 79 ILE B O 1
ATOM 2736 N N . ILE B 1 80 ? -12.641 8.844 -7.477 1 97.81 80 ILE B N 1
ATOM 2737 C CA . ILE B 1 80 ? -13.82 8.5 -6.691 1 97.81 80 ILE B CA 1
ATOM 2738 C C . ILE B 1 80 ? -13.445 8.406 -5.211 1 97.81 80 ILE B C 1
ATOM 2740 O O . ILE B 1 80 ? -14.141 8.961 -4.355 1 97.81 80 ILE B O 1
ATOM 2744 N N . SER B 1 81 ? -12.375 7.727 -4.922 1 97.56 81 SER B N 1
ATOM 2745 C CA . SER B 1 81 ? -11.969 7.574 -3.529 1 97.56 81 SER B CA 1
ATOM 2746 C C . SER B 1 81 ? -11.594 8.914 -2.912 1 97.56 81 SER B C 1
ATOM 2748 O O . SER B 1 81 ? -11.914 9.188 -1.754 1 97.56 81 SER B O 1
ATOM 2750 N N . SER B 1 82 ? -10.883 9.766 -3.689 1 96.75 82 SER B N 1
ATOM 2751 C CA . SER B 1 82 ? -10.477 11.062 -3.166 1 96.75 82 SER B CA 1
ATOM 2752 C C . SER B 1 82 ? -11.688 11.914 -2.789 1 96.75 82 SER B C 1
ATOM 2754 O O . SER B 1 82 ? -11.688 12.57 -1.749 1 96.75 82 SER B O 1
ATOM 2756 N N . ILE B 1 83 ? -12.688 11.914 -3.619 1 96.5 83 ILE B N 1
ATOM 2757 C CA . ILE B 1 83 ? -13.914 12.664 -3.352 1 96.5 83 ILE B CA 1
ATOM 2758 C C . ILE B 1 83 ? -14.586 12.117 -2.096 1 96.5 83 ILE B C 1
ATOM 2760 O O . ILE B 1 83 ? -14.945 12.883 -1.194 1 96.5 83 ILE B O 1
ATOM 2764 N N . LEU B 1 84 ? -14.688 10.828 -1.995 1 95.94 84 LEU B N 1
ATOM 2765 C CA . LEU B 1 84 ? -15.344 10.203 -0.854 1 95.94 84 LEU B CA 1
ATOM 2766 C C . LEU B 1 84 ? -14.547 10.43 0.427 1 95.94 84 LEU B C 1
ATOM 2768 O O . LEU B 1 84 ? -15.125 10.711 1.479 1 95.94 84 LEU B O 1
ATOM 2772 N N . ILE B 1 85 ? -13.25 10.312 0.316 1 96.69 85 ILE B N 1
ATOM 2773 C CA . ILE B 1 85 ? -12.391 10.461 1.485 1 96.69 85 ILE B CA 1
ATOM 2774 C C . ILE B 1 85 ? -12.453 11.898 1.99 1 96.69 85 ILE B C 1
ATOM 2776 O O . ILE B 1 85 ? -12.633 12.141 3.188 1 96.69 85 ILE B O 1
ATOM 2780 N N . ALA B 1 86 ? -12.344 12.859 1.093 1 96.25 86 ALA B N 1
ATOM 2781 C CA . ALA B 1 86 ? -12.359 14.266 1.483 1 96.25 86 ALA B CA 1
ATOM 2782 C C . ALA B 1 86 ? -13.695 14.641 2.127 1 96.25 86 ALA B C 1
ATOM 2784 O O . ALA B 1 86 ? -13.719 15.25 3.199 1 96.25 86 ALA B O 1
ATOM 2785 N N . THR B 1 87 ? -14.789 14.281 1.51 1 94.81 87 THR B N 1
ATOM 2786 C CA . THR B 1 87 ? -16.109 14.648 2.01 1 94.81 87 THR B CA 1
ATOM 2787 C C . THR B 1 87 ? -16.438 13.891 3.293 1 94.81 87 THR B C 1
ATOM 2789 O O . THR B 1 87 ? -16.969 14.469 4.242 1 94.81 87 THR B O 1
ATOM 2792 N N . SER B 1 88 ? -16.062 12.602 3.312 1 95.12 88 SER B N 1
ATOM 2793 C CA . SER B 1 88 ? -16.359 11.797 4.492 1 95.12 88 SER B CA 1
ATOM 2794 C C . SER B 1 88 ? -15.539 12.25 5.691 1 95.12 88 SER B C 1
ATOM 2796 O O . SER B 1 88 ? -16.062 12.359 6.805 1 95.12 88 SER B O 1
ATOM 2798 N N . SER B 1 89 ? -14.273 12.484 5.457 1 94.69 89 SER B N 1
ATOM 2799 C CA . SER B 1 89 ? -13.422 12.914 6.562 1 94.69 89 SER B CA 1
ATOM 2800 C C . SER B 1 89 ? -13.898 14.242 7.141 1 94.69 89 SER B C 1
ATOM 2802 O O . SER B 1 89 ? -13.875 14.438 8.359 1 94.69 89 SER B O 1
ATOM 2804 N N . TYR B 1 90 ? -14.305 15.164 6.297 1 94.69 90 TYR B N 1
ATOM 2805 C CA . TYR B 1 90 ? -14.828 16.438 6.766 1 94.69 90 TYR B CA 1
ATOM 2806 C C . TYR B 1 90 ? -16.109 16.234 7.574 1 94.69 90 TYR B C 1
ATOM 2808 O O . TYR B 1 90 ? -16.25 16.812 8.656 1 94.69 90 TYR B O 1
ATOM 2816 N N . ALA B 1 91 ? -17 15.438 7.027 1 93.81 91 ALA B N 1
ATOM 2817 C CA . ALA B 1 91 ? -18.266 15.172 7.715 1 93.81 91 ALA B CA 1
ATOM 2818 C C . ALA B 1 91 ? -18.016 14.523 9.078 1 93.81 91 ALA B C 1
ATOM 2820 O O . ALA B 1 91 ? -18.703 14.844 10.055 1 93.81 91 ALA B O 1
ATOM 2821 N N . ILE B 1 92 ? -17.062 13.742 9.109 1 92.88 92 ILE B N 1
ATOM 2822 C CA . ILE B 1 92 ? -16.781 12.977 10.32 1 92.88 92 ILE B CA 1
ATOM 2823 C C . ILE B 1 92 ? -16.109 13.875 11.359 1 92.88 92 ILE B C 1
ATOM 2825 O O . ILE B 1 92 ? -16.422 13.797 12.547 1 92.88 92 ILE B O 1
ATOM 2829 N N . THR B 1 93 ? -15.289 14.797 10.953 1 91 93 THR B N 1
ATOM 2830 C CA . THR B 1 93 ? -14.43 15.523 11.883 1 91 93 THR B CA 1
ATOM 2831 C C . THR B 1 93 ? -15 16.906 12.18 1 91 93 THR B C 1
ATOM 2833 O O . THR B 1 93 ? -14.734 17.484 13.234 1 91 93 THR B O 1
ATOM 2836 N N . ARG B 1 94 ? -15.75 17.422 11.242 1 90.81 94 ARG B N 1
ATOM 2837 C CA . ARG B 1 94 ? -16.125 18.828 11.391 1 90.81 94 ARG B CA 1
ATOM 2838 C C . ARG B 1 94 ? -17.625 18.984 11.594 1 90.81 94 ARG B C 1
ATOM 2840 O O . ARG B 1 94 ? -18.078 19.969 12.164 1 90.81 94 ARG B O 1
ATOM 2847 N N . MET B 1 95 ? -18.375 18.078 11.117 1 89.06 95 MET B N 1
ATOM 2848 C CA . MET B 1 95 ? -19.812 18.141 11.312 1 89.06 95 MET B CA 1
ATOM 2849 C C . MET B 1 95 ? -20.219 17.516 12.641 1 89.06 95 MET B C 1
ATOM 2851 O O . MET B 1 95 ? -19.578 16.562 13.094 1 89.06 95 MET B O 1
ATOM 2855 N N . ARG B 1 96 ? -21.219 18.125 13.195 1 87.19 96 ARG B N 1
ATOM 2856 C CA . ARG B 1 96 ? -21.688 17.594 14.469 1 87.19 96 ARG B CA 1
ATOM 2857 C C . ARG B 1 96 ? -22.891 16.656 14.266 1 87.19 96 ARG B C 1
ATOM 2859 O O . ARG B 1 96 ? -23.938 17.094 13.789 1 87.19 96 ARG B O 1
ATOM 2866 N N . TRP B 1 97 ? -22.703 15.375 14.523 1 90.69 97 TRP B N 1
ATOM 2867 C CA . TRP B 1 97 ? -23.766 14.383 14.477 1 90.69 97 TRP B CA 1
ATOM 2868 C C . TRP B 1 97 ? -23.438 13.195 15.375 1 90.69 97 TRP B C 1
ATOM 2870 O O . TRP B 1 97 ? -22.281 12.977 15.734 1 90.69 97 TRP B O 1
ATOM 2880 N N . LYS B 1 98 ? -24.359 12.523 15.867 1 89.31 98 LYS B N 1
ATOM 2881 C CA . LYS B 1 98 ? -24.312 11.602 17 1 89.31 98 LYS B CA 1
ATOM 2882 C C . LYS B 1 98 ? -23.375 10.43 16.719 1 89.31 98 LYS B C 1
ATOM 2884 O O . LYS B 1 98 ? -22.688 9.945 17.609 1 89.31 98 LYS B O 1
ATOM 2889 N N . PHE B 1 99 ? -23.203 9.898 15.523 1 90.88 99 PHE B N 1
ATOM 2890 C CA . PHE B 1 99 ? -22.469 8.664 15.266 1 90.88 99 PHE B CA 1
ATOM 2891 C C . PHE B 1 99 ? -21.156 8.961 14.555 1 90.88 99 PHE B C 1
ATOM 2893 O O . PHE B 1 99 ? -20.578 8.07 13.93 1 90.88 99 PHE B O 1
ATOM 2900 N N . SER B 1 100 ? -20.719 10.195 14.68 1 91.75 100 SER B N 1
ATOM 2901 C CA . SER B 1 100 ? -19.516 10.609 13.961 1 91.75 100 SER B CA 1
ATOM 2902 C C . SER B 1 100 ? -18.281 9.828 14.445 1 91.75 100 SER B C 1
ATOM 2904 O O . SER B 1 100 ? -17.547 9.266 13.633 1 91.75 100 SER B O 1
ATOM 2906 N N . LYS B 1 101 ? -18.156 9.688 15.719 1 87.31 101 LYS B N 1
ATOM 2907 C CA . LYS B 1 101 ? -17 8.992 16.297 1 87.31 101 LYS B CA 1
ATOM 2908 C C . LYS B 1 101 ? -17.047 7.5 15.977 1 87.31 101 LYS B C 1
ATOM 2910 O O . LYS B 1 101 ? -16.031 6.91 15.609 1 87.31 101 LYS B O 1
ATOM 2915 N N . LEU B 1 102 ? -18.188 6.965 16.109 1 88.25 102 LEU B N 1
ATOM 2916 C CA . LEU B 1 102 ? -18.359 5.551 15.805 1 88.25 102 LEU B CA 1
ATOM 2917 C C . LEU B 1 102 ? -18.062 5.266 14.336 1 88.25 102 LEU B C 1
ATOM 2919 O O . LEU B 1 102 ? -17.438 4.254 14.008 1 88.25 102 LEU B O 1
ATOM 2923 N N . THR B 1 103 ? -18.531 6.156 13.492 1 90.19 103 THR B N 1
ATOM 2924 C CA . THR B 1 103 ? -18.281 6.012 12.062 1 90.19 103 THR B CA 1
ATOM 2925 C C . THR B 1 103 ? -16.797 6.016 11.758 1 90.19 103 THR B C 1
ATOM 2927 O O . THR B 1 103 ? -16.312 5.176 11 1 90.19 103 THR B O 1
ATOM 2930 N N . LEU B 1 104 ? -16.078 6.871 12.391 1 87.88 104 LEU B N 1
ATOM 2931 C CA . LEU B 1 104 ? -14.633 6.941 12.195 1 87.88 104 LEU B CA 1
ATOM 2932 C C . LEU B 1 104 ? -13.969 5.641 12.641 1 87.88 104 LEU B C 1
ATOM 2934 O O . LEU B 1 104 ? -13.141 5.082 11.906 1 87.88 104 LEU B O 1
ATOM 2938 N N . VAL B 1 105 ? -14.367 5.137 13.734 1 84.44 105 VAL B N 1
ATOM 2939 C CA . VAL B 1 105 ? -13.781 3.916 14.281 1 84.44 105 VAL B CA 1
ATOM 2940 C C . VAL B 1 105 ? -14.039 2.748 13.336 1 84.44 105 VAL B C 1
ATOM 2942 O O . VAL B 1 105 ? -13.148 1.938 13.07 1 84.44 105 VAL B O 1
ATOM 2945 N N . ILE B 1 106 ? -15.18 2.695 12.797 1 87.12 106 ILE B N 1
ATOM 2946 C CA . ILE B 1 106 ? -15.547 1.597 11.906 1 87.12 106 ILE B CA 1
ATOM 2947 C C . ILE B 1 106 ? -14.734 1.688 10.617 1 87.12 106 ILE B C 1
ATOM 2949 O O . ILE B 1 106 ? -14.242 0.675 10.117 1 87.12 106 ILE B O 1
ATOM 2953 N N . PHE B 1 107 ? -14.609 2.875 10.055 1 87.31 107 PHE B N 1
ATOM 2954 C CA . PHE B 1 107 ? -13.766 3.047 8.875 1 87.31 107 PHE B CA 1
ATOM 2955 C C . PHE B 1 107 ? -12.352 2.572 9.156 1 87.31 107 PHE B C 1
ATOM 2957 O O . PHE B 1 107 ? -11.75 1.879 8.328 1 87.31 107 PHE B O 1
ATOM 2964 N N . LEU B 1 108 ? -11.859 2.902 10.289 1 83 108 LEU B N 1
ATOM 2965 C CA . LEU B 1 108 ? -10.484 2.549 10.625 1 83 108 LEU B CA 1
ATOM 2966 C C . LEU B 1 108 ? -10.336 1.041 10.797 1 83 108 LEU B C 1
ATOM 2968 O O . LEU B 1 108 ? -9.289 0.475 10.477 1 83 108 LEU B O 1
ATOM 2972 N N . LEU B 1 109 ? -11.414 0.375 11.242 1 83.62 109 LEU B N 1
ATOM 2973 C CA . LEU B 1 109 ? -11.398 -1.077 11.375 1 83.62 109 LEU B CA 1
ATOM 2974 C C . LEU B 1 109 ? -11.281 -1.744 10.008 1 83.62 109 LEU B C 1
ATOM 2976 O O . LEU B 1 109 ? -10.852 -2.895 9.906 1 83.62 109 LEU B O 1
ATOM 2980 N N . GLY B 1 110 ? -11.688 -1.012 8.977 1 84.81 110 GLY B N 1
ATOM 2981 C CA . GLY B 1 110 ? -11.562 -1.532 7.625 1 84.81 110 GLY B CA 1
ATOM 2982 C C . GLY B 1 110 ? -10.133 -1.838 7.23 1 84.81 110 GLY B C 1
ATOM 2983 O O . GLY B 1 110 ? -9.883 -2.67 6.355 1 84.81 110 GLY B O 1
ATOM 2984 N N . MET B 1 111 ? -9.148 -1.192 7.844 1 82.5 111 MET B N 1
ATOM 2985 C CA . MET B 1 111 ? -7.734 -1.411 7.551 1 82.5 111 MET B CA 1
ATOM 2986 C C . MET B 1 111 ? -7.281 -2.777 8.055 1 82.5 111 MET B C 1
ATOM 2988 O O . MET B 1 111 ? -6.234 -3.281 7.637 1 82.5 111 MET B O 1
ATOM 2992 N N . MET B 1 112 ? -8.117 -3.402 8.883 1 80.94 112 MET B N 1
ATOM 2993 C CA . MET B 1 112 ? -7.754 -4.68 9.484 1 80.94 112 MET B CA 1
ATOM 2994 C C . MET B 1 112 ? -8.188 -5.844 8.602 1 80.94 112 MET B C 1
ATOM 2996 O O . MET B 1 112 ? -7.824 -6.992 8.859 1 80.94 112 MET B O 1
ATOM 3000 N N . VAL B 1 113 ? -8.969 -5.516 7.688 1 81.88 113 VAL B N 1
ATOM 3001 C CA . VAL B 1 113 ? -9.469 -6.562 6.801 1 81.88 113 VAL B CA 1
ATOM 3002 C C . VAL B 1 113 ? -8.344 -7.066 5.898 1 81.88 113 VAL B C 1
ATOM 3004 O O . VAL B 1 113 ? -7.773 -6.297 5.121 1 81.88 113 VAL B O 1
ATOM 3007 N N . PRO B 1 114 ? -8.023 -8.344 6.023 1 80.62 114 PRO B N 1
ATOM 3008 C CA . PRO B 1 114 ? -7.062 -8.883 5.059 1 80.62 114 PRO B CA 1
ATOM 3009 C C . PRO B 1 114 ? -7.609 -8.914 3.633 1 80.62 114 PRO B C 1
ATOM 3011 O O . PRO B 1 114 ? -8.719 -9.406 3.404 1 80.62 114 PRO B O 1
ATOM 3014 N N . ILE B 1 115 ? -6.824 -8.445 2.816 1 84.75 115 ILE B N 1
ATOM 3015 C CA . ILE B 1 115 ? -7.289 -8.344 1.438 1 84.75 115 ILE B CA 1
ATOM 3016 C C . ILE B 1 115 ? -7.625 -9.734 0.907 1 84.75 115 ILE B C 1
ATOM 3018 O O . ILE B 1 115 ? -8.602 -9.906 0.168 1 84.75 115 ILE B O 1
ATOM 3022 N N . HIS B 1 116 ? -6.91 -10.758 1.263 1 83.94 116 HIS B N 1
ATOM 3023 C CA . HIS B 1 116 ? -7.09 -12.109 0.755 1 83.94 116 HIS B CA 1
ATOM 3024 C C . HIS B 1 116 ? -8.398 -12.719 1.25 1 83.94 116 HIS B C 1
ATOM 3026 O O . HIS B 1 116 ? -8.977 -13.578 0.589 1 83.94 116 HIS B O 1
ATOM 3032 N N . SER B 1 117 ? -8.867 -12.266 2.365 1 81.94 117 SER B N 1
ATOM 3033 C CA . SER B 1 117 ? -10.109 -12.789 2.932 1 81.94 117 SER B CA 1
ATOM 3034 C C . SER B 1 117 ? -11.32 -12.289 2.158 1 81.94 117 SER B C 1
ATOM 3036 O O . SER B 1 117 ? -12.414 -12.844 2.291 1 81.94 117 SER B O 1
ATOM 3038 N N . THR B 1 118 ? -11.078 -11.266 1.371 1 88.19 118 THR B N 1
ATOM 3039 C CA . THR B 1 118 ? -12.211 -10.656 0.688 1 88.19 118 THR B CA 1
ATOM 3040 C C . THR B 1 118 ? -12.367 -11.234 -0.718 1 88.19 118 THR B C 1
ATOM 3042 O O . THR B 1 118 ? -13.398 -11.031 -1.364 1 88.19 118 THR B O 1
ATOM 3045 N N . LEU B 1 119 ? -11.375 -11.953 -1.094 1 88.12 119 LEU B N 1
ATOM 3046 C CA . LEU B 1 119 ? -11.352 -12.414 -2.479 1 88.12 119 LEU B CA 1
ATOM 3047 C C . LEU B 1 119 ? -12.594 -13.25 -2.791 1 88.12 119 LEU B C 1
ATOM 3049 O O . LEU B 1 119 ? -13.328 -12.945 -3.73 1 88.12 119 LEU B O 1
ATOM 3053 N N . LEU B 1 120 ? -12.852 -14.258 -1.984 1 83.62 120 LEU B N 1
ATOM 3054 C CA . LEU B 1 120 ? -13.93 -15.203 -2.254 1 83.62 120 LEU B CA 1
ATOM 3055 C C . LEU B 1 120 ? -15.297 -14.531 -2.125 1 83.62 120 LEU B C 1
ATOM 3057 O O . LEU B 1 120 ? -16.109 -14.602 -3.043 1 83.62 120 LEU B O 1
ATOM 3061 N N . PRO B 1 121 ? -15.555 -13.867 -1.045 1 83.75 121 PRO B N 1
ATOM 3062 C CA . PRO B 1 121 ? -16.859 -13.227 -0.938 1 83.75 121 PRO B CA 1
ATOM 3063 C C . PRO B 1 121 ? -17.109 -12.195 -2.033 1 83.75 121 PRO B C 1
ATOM 3065 O O . PRO B 1 121 ? -18.234 -12.078 -2.541 1 83.75 121 PRO B O 1
ATOM 3068 N N . LEU B 1 122 ? -16.094 -11.469 -2.395 1 89.12 122 LEU B N 1
ATOM 3069 C CA . LEU B 1 122 ? -16.266 -10.492 -3.461 1 89.12 122 LEU B CA 1
ATOM 3070 C C . LEU B 1 122 ? -16.547 -11.18 -4.793 1 89.12 122 LEU B C 1
ATOM 3072 O O . LEU B 1 122 ? -17.359 -10.703 -5.59 1 89.12 122 LEU B O 1
ATOM 3076 N N . PHE B 1 123 ? -15.844 -12.266 -4.996 1 89.81 123 PHE B N 1
ATOM 3077 C CA . PHE B 1 123 ? -16.078 -13.016 -6.223 1 89.81 123 PHE B CA 1
ATOM 3078 C C . PHE B 1 123 ? -17.531 -13.453 -6.316 1 89.81 123 PHE B C 1
ATOM 3080 O O . PHE B 1 123 ? -18.172 -13.297 -7.359 1 89.81 123 PHE B O 1
ATOM 3087 N N . LEU B 1 124 ? -18.031 -13.969 -5.203 1 84.12 124 LEU B N 1
ATOM 3088 C CA . LEU B 1 124 ? -19.406 -14.453 -5.16 1 84.12 124 LEU B CA 1
ATOM 3089 C C . LEU B 1 124 ? -20.406 -13.312 -5.344 1 84.12 124 LEU B C 1
ATOM 3091 O O . LEU B 1 124 ? -21.359 -13.438 -6.098 1 84.12 124 LEU B O 1
ATOM 3095 N N . ILE B 1 125 ? -20.141 -12.188 -4.727 1 86.38 125 ILE B N 1
ATOM 3096 C CA . ILE B 1 125 ? -21.031 -11.031 -4.801 1 86.38 125 ILE B CA 1
ATOM 3097 C C . ILE B 1 125 ? -21 -10.453 -6.215 1 86.38 125 ILE B C 1
ATOM 3099 O O . ILE B 1 125 ? -22.062 -10.156 -6.789 1 86.38 125 ILE B O 1
ATOM 3103 N N . LEU B 1 126 ? -19.828 -10.336 -6.77 1 92.44 126 LEU B N 1
ATOM 3104 C CA . LEU B 1 126 ? -19.672 -9.758 -8.102 1 92.44 126 LEU B CA 1
ATOM 3105 C C . LEU B 1 126 ? -20.297 -10.672 -9.156 1 92.44 126 LEU B C 1
ATOM 3107 O O . LEU B 1 126 ? -20.828 -10.195 -10.156 1 92.44 126 LEU B O 1
ATOM 3111 N N . THR B 1 127 ? -20.156 -11.984 -8.914 1 91.25 127 THR B N 1
ATOM 3112 C CA . THR B 1 127 ? -20.797 -12.953 -9.805 1 91.25 127 THR B CA 1
ATOM 3113 C C . THR B 1 127 ? -22.312 -12.805 -9.766 1 91.25 127 THR B C 1
ATOM 3115 O O . THR B 1 127 ? -22.969 -12.773 -10.812 1 91.25 127 THR B O 1
ATOM 3118 N N . LYS B 1 128 ? -22.859 -12.672 -8.578 1 88.19 128 LYS B N 1
ATOM 3119 C CA . LYS B 1 128 ? -24.297 -12.523 -8.406 1 88.19 128 LYS B CA 1
ATOM 3120 C C . LYS B 1 128 ? -24.797 -11.219 -9.039 1 88.19 128 LYS B C 1
ATOM 3122 O O . LYS B 1 128 ? -25.891 -11.172 -9.586 1 88.19 128 LYS B O 1
ATOM 3127 N N . LEU B 1 129 ? -23.953 -10.188 -9.008 1 92.94 129 LEU B N 1
ATOM 3128 C CA . LEU B 1 129 ? -24.312 -8.891 -9.57 1 92.94 129 LEU B CA 1
ATOM 3129 C C . LEU B 1 129 ? -24.062 -8.859 -11.07 1 92.94 129 LEU B C 1
ATOM 3131 O O . LEU B 1 129 ? -24.406 -7.891 -11.742 1 92.94 129 LEU B O 1
ATOM 3135 N N . HIS B 1 130 ? -23.406 -9.859 -11.578 1 94.69 130 HIS B N 1
ATOM 3136 C CA . HIS B 1 130 ? -23.094 -10.016 -12.992 1 94.69 130 HIS B CA 1
ATOM 3137 C C . HIS B 1 130 ? -22.203 -8.883 -13.484 1 94.69 130 HIS B C 1
ATOM 3139 O O . HIS B 1 130 ? -22.438 -8.32 -14.562 1 94.69 130 HIS B O 1
ATOM 3145 N N . ILE B 1 131 ? -21.234 -8.508 -12.648 1 94.75 131 ILE B N 1
ATOM 3146 C CA . ILE B 1 131 ? -20.375 -7.422 -13.086 1 94.75 131 ILE B CA 1
ATOM 3147 C C . ILE B 1 131 ? -18.922 -7.914 -13.164 1 94.75 131 ILE B C 1
ATOM 3149 O O . ILE B 1 131 ? -18 -7.113 -13.305 1 94.75 131 ILE B O 1
ATOM 3153 N N . LEU B 1 132 ? -18.781 -9.188 -13.086 1 94.19 132 LEU B N 1
ATOM 3154 C CA . LEU B 1 132 ? -17.469 -9.727 -13.383 1 94.19 132 LEU B CA 1
ATOM 3155 C C . LEU B 1 132 ? -17.031 -9.344 -14.789 1 94.19 132 LEU B C 1
ATOM 3157 O O . LEU B 1 132 ? -17.859 -9.117 -15.664 1 94.19 132 LEU B O 1
ATOM 3161 N N . ASN B 1 133 ? -15.789 -9.125 -15.031 1 95 133 ASN B N 1
ATOM 3162 C CA . ASN B 1 133 ? -15.219 -8.766 -16.328 1 95 133 ASN B CA 1
ATOM 3163 C C . ASN B 1 133 ? -15.633 -7.363 -16.75 1 95 133 ASN B C 1
ATOM 3165 O O . ASN B 1 133 ? -15.977 -7.141 -17.906 1 95 133 ASN B O 1
ATOM 3169 N N . THR B 1 134 ? -15.789 -6.516 -15.797 1 95.94 134 THR B N 1
ATOM 3170 C CA . THR B 1 134 ? -15.977 -5.09 -16.031 1 95.94 134 THR B CA 1
ATOM 3171 C C . THR B 1 134 ? -15.016 -4.273 -15.172 1 95.94 134 THR B C 1
ATOM 3173 O O . THR B 1 134 ? -14.453 -4.785 -14.203 1 95.94 134 THR B O 1
ATOM 3176 N N . TYR B 1 135 ? -14.844 -3.01 -15.57 1 96.81 135 TYR B N 1
ATOM 3177 C CA . TYR B 1 135 ? -13.992 -2.125 -14.781 1 96.81 135 TYR B CA 1
ATOM 3178 C C . TYR B 1 135 ? -14.531 -1.955 -13.367 1 96.81 135 TYR B C 1
ATOM 3180 O O . TYR B 1 135 ? -13.766 -1.799 -12.422 1 96.81 135 TYR B O 1
ATOM 3188 N N . MET B 1 136 ? -15.828 -2.105 -13.242 1 96.62 136 MET B N 1
ATOM 3189 C CA . MET B 1 136 ? -16.469 -1.878 -11.953 1 96.62 136 MET B CA 1
ATOM 3190 C C . MET B 1 136 ? -16.109 -2.982 -10.961 1 96.62 136 MET B C 1
ATOM 3192 O O . MET B 1 136 ? -16.078 -2.754 -9.75 1 96.62 136 MET B O 1
ATOM 3196 N N . ALA B 1 137 ? -15.797 -4.129 -11.469 1 97 137 ALA B N 1
ATOM 3197 C CA . ALA B 1 137 ? -15.406 -5.258 -10.625 1 97 137 ALA B CA 1
ATOM 3198 C C . ALA B 1 137 ? -14.117 -4.957 -9.867 1 97 137 ALA B C 1
ATOM 3200 O O . ALA B 1 137 ? -13.867 -5.543 -8.812 1 97 137 ALA B O 1
ATOM 3201 N N . LEU B 1 138 ? -13.328 -4.02 -10.406 1 97.56 138 LEU B N 1
ATOM 3202 C CA . LEU B 1 138 ? -12.086 -3.629 -9.75 1 97.56 138 LEU B CA 1
ATOM 3203 C C . LEU B 1 138 ? -12.25 -2.295 -9.031 1 97.56 138 LEU B C 1
ATOM 3205 O O . LEU B 1 138 ? -11.781 -2.135 -7.898 1 97.56 138 LEU B O 1
ATOM 3209 N N . ILE B 1 139 ? -12.953 -1.366 -9.656 1 98 139 ILE B N 1
ATOM 3210 C CA . ILE B 1 139 ? -13.047 -0.005 -9.141 1 98 139 ILE B CA 1
ATOM 3211 C C . ILE B 1 139 ? -13.75 -0.017 -7.781 1 98 139 ILE B C 1
ATOM 3213 O O . ILE B 1 139 ? -13.297 0.633 -6.836 1 98 139 ILE B O 1
ATOM 3217 N N . ILE B 1 140 ? -14.766 -0.781 -7.641 1 95.88 140 ILE B N 1
ATOM 3218 C CA . ILE B 1 140 ? -15.57 -0.793 -6.422 1 95.88 140 ILE B CA 1
ATOM 3219 C C . ILE B 1 140 ? -14.727 -1.299 -5.254 1 95.88 140 ILE B C 1
ATOM 3221 O O . ILE B 1 140 ? -14.562 -0.598 -4.25 1 95.88 140 ILE B O 1
ATOM 3225 N N . PRO B 1 141 ? -14.117 -2.48 -5.395 1 94.94 141 PRO B N 1
ATOM 3226 C CA . PRO B 1 141 ? -13.305 -2.936 -4.266 1 94.94 141 PRO B CA 1
ATOM 3227 C C . PRO B 1 141 ? -12.086 -2.049 -4.027 1 94.94 141 PRO B C 1
ATOM 3229 O O . PRO B 1 141 ? -11.672 -1.855 -2.881 1 94.94 141 PRO B O 1
ATOM 3232 N N . TYR B 1 142 ? -11.469 -1.512 -5.102 1 96.81 142 TYR B N 1
ATOM 3233 C CA . TYR B 1 142 ? -10.305 -0.645 -4.938 1 96.81 142 TYR B CA 1
ATOM 3234 C C . TYR B 1 142 ? -10.672 0.606 -4.145 1 96.81 142 TYR B C 1
ATOM 3236 O O . TYR B 1 142 ? -9.922 1.021 -3.252 1 96.81 142 TYR B O 1
ATOM 3244 N N . VAL B 1 143 ? -11.797 1.141 -4.457 1 96.25 143 VAL B N 1
ATOM 3245 C CA . VAL B 1 143 ? -12.266 2.318 -3.734 1 96.25 143 VAL B CA 1
ATOM 3246 C C . VAL B 1 143 ? -12.539 1.955 -2.275 1 96.25 143 VAL B C 1
ATOM 3248 O O . VAL B 1 143 ? -12.141 2.686 -1.365 1 96.25 143 VAL B O 1
ATOM 3251 N N . ALA B 1 144 ? -13.18 0.843 -2.096 1 93.38 144 ALA B N 1
ATOM 3252 C CA . ALA B 1 144 ? -13.508 0.398 -0.742 1 93.38 144 ALA B CA 1
ATOM 3253 C C . ALA B 1 144 ? -12.242 0.241 0.102 1 93.38 144 ALA B C 1
ATOM 3255 O O . ALA B 1 144 ? -12.211 0.646 1.267 1 93.38 144 ALA B O 1
ATOM 3256 N N . PHE B 1 145 ? -11.219 -0.278 -0.477 1 92.56 145 PHE B N 1
ATOM 3257 C CA . PHE B 1 145 ? -9.992 -0.536 0.264 1 92.56 145 PHE B CA 1
ATOM 3258 C C . PHE B 1 145 ? -9.203 0.751 0.465 1 92.56 145 PHE B C 1
ATOM 3260 O O . PHE B 1 145 ? -8.383 0.845 1.381 1 92.56 145 PHE B O 1
ATOM 3267 N N . ALA B 1 146 ? -9.43 1.744 -0.349 1 94.44 146 ALA B N 1
ATOM 3268 C CA . ALA B 1 146 ? -8.727 3.02 -0.24 1 94.44 146 ALA B CA 1
ATOM 3269 C C . ALA B 1 146 ? -9.305 3.871 0.886 1 94.44 146 ALA B C 1
ATOM 3271 O O . ALA B 1 146 ? -8.625 4.734 1.437 1 94.44 146 ALA B O 1
ATOM 3272 N N . LEU B 1 147 ? -10.516 3.607 1.292 1 94.38 147 LEU B N 1
ATOM 3273 C CA . LEU B 1 147 ? -11.258 4.5 2.176 1 94.38 147 LEU B CA 1
ATOM 3274 C C . LEU B 1 147 ? -10.656 4.5 3.578 1 94.38 147 LEU B C 1
ATOM 3276 O O . LEU B 1 147 ? -10.383 5.562 4.141 1 94.38 147 LEU B O 1
ATOM 3280 N N . PRO B 1 148 ? -10.383 3.328 4.133 1 89.44 148 PRO B N 1
ATOM 3281 C CA . PRO B 1 148 ? -9.914 3.35 5.52 1 89.44 148 PRO B CA 1
ATOM 3282 C C . PRO B 1 148 ? -8.609 4.125 5.691 1 89.44 148 PRO B C 1
ATOM 3284 O O . PRO B 1 148 ? -8.531 5.023 6.531 1 89.44 148 PRO B O 1
ATOM 3287 N N . MET B 1 149 ? -7.668 3.842 4.914 1 87.44 149 MET B N 1
ATOM 3288 C CA . MET B 1 149 ? -6.387 4.535 5.016 1 87.44 149 MET B CA 1
ATOM 3289 C C . MET B 1 149 ? -6.523 6 4.613 1 87.44 149 MET B C 1
ATOM 3291 O O . MET B 1 149 ? -5.934 6.879 5.242 1 87.44 149 MET B O 1
ATOM 3295 N N . GLY B 1 150 ? -7.285 6.227 3.604 1 92 150 GLY B N 1
ATOM 3296 C CA . GLY B 1 150 ? -7.504 7.598 3.176 1 92 150 GLY B CA 1
ATOM 3297 C C . GLY B 1 150 ? -8.18 8.453 4.23 1 92 150 GLY B C 1
ATOM 3298 O O . GLY B 1 150 ? -7.781 9.594 4.465 1 92 150 GLY B O 1
ATOM 3299 N N . ILE B 1 151 ? -9.172 7.902 4.828 1 91.5 151 ILE B N 1
ATOM 3300 C CA . ILE B 1 151 ? -9.898 8.617 5.867 1 91.5 151 ILE B CA 1
ATOM 3301 C C . ILE B 1 151 ? -8.984 8.852 7.07 1 91.5 151 ILE B C 1
ATOM 3303 O O . ILE B 1 151 ? -9.023 9.914 7.691 1 91.5 151 ILE B O 1
ATOM 3307 N N . PHE B 1 152 ? -8.25 7.898 7.301 1 86.38 152 PHE B N 1
ATOM 3308 C CA . PHE B 1 152 ? -7.297 8.031 8.398 1 86.38 152 PHE B CA 1
ATOM 3309 C C . PHE B 1 152 ? -6.344 9.195 8.148 1 86.38 152 PHE B C 1
ATOM 3311 O O . PHE B 1 152 ? -6.18 10.062 9.008 1 86.38 152 PHE B O 1
ATOM 3318 N N . VAL B 1 153 ? -5.738 9.266 7.031 1 85.5 153 VAL B N 1
ATOM 3319 C CA . VAL B 1 153 ? -4.777 10.305 6.672 1 85.5 153 VAL B CA 1
ATOM 3320 C C . VAL B 1 153 ? -5.477 11.664 6.637 1 85.5 153 VAL B C 1
ATOM 3322 O O . VAL B 1 153 ? -4.984 12.641 7.215 1 85.5 153 VAL B O 1
ATOM 3325 N N . MET B 1 154 ? -6.59 11.703 6.055 1 89.69 154 MET B N 1
ATOM 3326 C CA . MET B 1 154 ? -7.301 12.961 5.848 1 89.69 154 MET B CA 1
ATOM 3327 C C . MET B 1 154 ? -7.789 13.531 7.176 1 89.69 154 MET B C 1
ATOM 3329 O O . MET B 1 154 ? -7.691 14.734 7.41 1 89.69 154 MET B O 1
ATOM 3333 N N . THR B 1 155 ? -8.32 12.695 8.016 1 88.56 155 THR B N 1
ATOM 3334 C CA . THR B 1 155 ? -8.812 13.172 9.305 1 88.56 155 THR B CA 1
ATOM 3335 C C . THR B 1 155 ? -7.656 13.672 10.164 1 88.56 155 THR B C 1
ATOM 3337 O O . THR B 1 155 ? -7.805 14.633 10.914 1 88.56 155 THR B O 1
ATOM 3340 N N . SER B 1 156 ? -6.543 12.984 10.039 1 80.31 156 SER B N 1
ATOM 3341 C CA . SER B 1 156 ? -5.363 13.43 10.773 1 80.31 156 SER B CA 1
ATOM 3342 C C . SER B 1 156 ? -4.918 14.812 10.32 1 80.31 156 SER B C 1
ATOM 3344 O O . SER B 1 156 ? -4.535 15.648 11.148 1 80.31 156 SER B O 1
ATOM 3346 N N . PHE B 1 157 ? -5.023 15.078 9.078 1 80.44 157 PHE B N 1
ATOM 3347 C CA . PHE B 1 157 ? -4.66 16.391 8.539 1 80.44 157 PHE B CA 1
ATOM 3348 C C . PHE B 1 157 ? -5.688 17.438 8.938 1 80.44 157 PHE B C 1
ATOM 3350 O O . PHE B 1 157 ? -5.328 18.562 9.297 1 80.44 157 PHE B O 1
ATOM 3357 N N . LEU B 1 158 ? -6.922 17.109 8.898 1 86.75 158 LEU B N 1
ATOM 3358 C CA . LEU B 1 158 ? -8.008 18.031 9.234 1 86.75 158 LEU B CA 1
ATOM 3359 C C . LEU B 1 158 ? -7.902 18.484 10.68 1 86.75 158 LEU B C 1
ATOM 3361 O O . LEU B 1 158 ? -8.219 19.641 11 1 86.75 158 LEU B O 1
ATOM 3365 N N . GLU B 1 159 ? -7.516 17.609 11.438 1 81.56 159 GLU B N 1
ATOM 3366 C CA . GLU B 1 159 ? -7.371 17.938 12.852 1 81.56 159 GLU B CA 1
ATOM 3367 C C . GLU B 1 159 ? -6.297 19 13.062 1 81.56 159 GLU B C 1
ATOM 3369 O O . GLU B 1 159 ? -6.352 19.766 14.031 1 81.56 159 GLU B O 1
ATOM 3374 N N . GLY B 1 160 ? -5.41 19.062 12.133 1 77.38 160 GLY B N 1
ATOM 3375 C CA . GLY B 1 160 ? -4.359 20.062 12.211 1 77.38 160 GLY B CA 1
ATOM 3376 C C . GLY B 1 160 ? -4.801 21.438 11.727 1 77.38 160 GLY B C 1
ATOM 3377 O O . GLY B 1 160 ? -4.141 22.438 11.992 1 77.38 160 GLY B O 1
ATOM 3378 N N . ILE B 1 161 ? -5.902 21.484 11.094 1 81.56 161 ILE B N 1
ATOM 3379 C CA . ILE B 1 161 ? -6.445 22.75 10.602 1 81.56 161 ILE B CA 1
ATOM 3380 C C . ILE B 1 161 ? -7.285 23.406 11.695 1 81.56 161 ILE B C 1
ATOM 3382 O O . ILE B 1 161 ? -8.258 22.828 12.172 1 81.56 161 ILE B O 1
ATOM 3386 N N . PRO B 1 162 ? -6.906 24.609 12.086 1 87.25 162 PRO B N 1
ATOM 3387 C CA . PRO B 1 162 ? -7.648 25.281 13.148 1 87.25 162 PRO B CA 1
ATOM 3388 C C . PRO B 1 162 ? -9.125 25.469 12.812 1 87.25 162 PRO B C 1
ATOM 3390 O O . PRO B 1 162 ? -9.469 25.906 11.711 1 87.25 162 PRO B O 1
ATOM 3393 N N . LYS B 1 163 ? -9.93 25.219 13.75 1 90.25 163 LYS B N 1
ATOM 3394 C CA . LYS B 1 163 ? -11.375 25.359 13.578 1 90.25 163 LYS B CA 1
ATOM 3395 C C . LYS B 1 163 ? -11.789 26.812 13.453 1 90.25 163 LYS B C 1
ATOM 3397 O O . LYS B 1 163 ? -12.852 27.125 12.914 1 90.25 163 LYS B O 1
ATOM 3402 N N . GLU B 1 164 ? -10.883 27.625 13.953 1 92.5 164 GLU B N 1
ATOM 3403 C CA . GLU B 1 164 ? -11.141 29.062 13.945 1 92.5 164 GLU B CA 1
ATOM 3404 C C . GLU B 1 164 ? -11.328 29.594 12.523 1 92.5 164 GLU B C 1
ATOM 3406 O O . GLU B 1 164 ? -12.078 30.547 12.305 1 92.5 164 GLU B O 1
ATOM 3411 N N . LEU B 1 165 ? -10.664 28.938 11.633 1 90.62 165 LEU B N 1
ATOM 3412 C CA . LEU B 1 165 ? -10.805 29.328 10.234 1 90.62 165 LEU B CA 1
ATOM 3413 C C . LEU B 1 165 ? -12.234 29.125 9.75 1 90.62 165 LEU B C 1
ATOM 3415 O O . LEU B 1 165 ? -12.781 29.953 9.031 1 90.62 165 LEU B O 1
ATOM 3419 N N . GLU B 1 166 ? -12.789 28.062 10.156 1 92.44 166 GLU B N 1
ATOM 3420 C CA . GLU B 1 166 ? -14.156 27.75 9.758 1 92.44 166 GLU B CA 1
ATOM 3421 C C . GLU B 1 166 ? -15.164 28.609 10.516 1 92.44 166 GLU B C 1
ATOM 3423 O O . GLU B 1 166 ? -16.172 29.016 9.953 1 92.44 166 GLU B O 1
ATOM 3428 N N . GLU B 1 167 ? -14.891 28.859 11.727 1 92.69 167 GLU B N 1
ATOM 3429 C CA . GLU B 1 167 ? -15.758 29.719 12.531 1 92.69 167 GLU B CA 1
ATOM 3430 C C . GLU B 1 167 ? -15.82 31.141 11.969 1 92.69 167 GLU B C 1
ATOM 3432 O O . GLU B 1 167 ? -16.891 31.75 11.922 1 92.69 167 GLU B O 1
ATOM 3437 N N . ALA B 1 168 ? -14.641 31.594 11.609 1 94.38 168 ALA B N 1
ATOM 3438 C CA . ALA B 1 168 ? -14.57 32.938 11.008 1 94.38 168 ALA B CA 1
ATOM 3439 C C . ALA B 1 168 ? -15.398 33 9.727 1 94.38 168 ALA B C 1
ATOM 3441 O O . ALA B 1 168 ? -16.094 33.969 9.477 1 94.38 168 ALA B O 1
ATOM 3442 N N . ALA B 1 169 ? -15.32 32 8.961 1 93.38 169 ALA B N 1
ATOM 3443 C CA . ALA B 1 169 ? -16.078 31.953 7.715 1 93.38 169 ALA B CA 1
ATOM 3444 C C . ALA B 1 169 ? -17.578 31.906 7.984 1 93.38 169 ALA B C 1
ATOM 3446 O O . ALA B 1 169 ? -18.375 32.469 7.23 1 93.38 169 ALA B O 1
ATOM 3447 N N . CYS B 1 170 ? -17.922 31.234 9.047 1 91.31 170 CYS B N 1
ATOM 3448 C CA . CYS B 1 170 ? -19.328 31.172 9.445 1 91.31 170 CYS B CA 1
ATOM 3449 C C . CYS B 1 170 ? -19.844 32.531 9.828 1 91.31 170 CYS B C 1
ATOM 3451 O O . CYS B 1 170 ? -20.984 32.906 9.484 1 91.31 170 CYS B O 1
ATOM 3453 N N . VAL B 1 171 ? -19.031 33.219 10.5 1 94.06 171 VAL B N 1
ATOM 3454 C CA . VAL B 1 171 ? -19.375 34.562 10.898 1 94.06 171 VAL B CA 1
ATOM 3455 C C . VAL B 1 171 ? -19.578 35.438 9.664 1 94.06 171 VAL B C 1
ATOM 3457 O O . VAL B 1 171 ? -20.453 36.312 9.641 1 94.06 171 VAL B O 1
ATOM 3460 N N . ASP B 1 172 ? -18.828 35.188 8.602 1 94.38 172 ASP B N 1
ATOM 3461 C CA . ASP B 1 172 ? -18.938 35.938 7.344 1 94.38 172 ASP B CA 1
ATOM 3462 C C . ASP B 1 172 ? -20.141 35.438 6.527 1 94.38 172 ASP B C 1
ATOM 3464 O O . ASP B 1 172 ? -20.375 35.938 5.43 1 94.38 172 ASP B O 1
ATOM 3468 N N . GLY B 1 173 ? -20.875 34.469 7.012 1 92.88 173 GLY B N 1
ATOM 3469 C CA . GLY B 1 173 ? -22.109 34.062 6.391 1 92.88 173 GLY B CA 1
ATOM 3470 C C . GLY B 1 173 ? -21.953 32.844 5.477 1 92.88 173 GLY B C 1
ATOM 3471 O O . GLY B 1 173 ? -22.891 32.5 4.742 1 92.88 173 GLY B O 1
ATOM 3472 N N . CYS B 1 174 ? -20.797 32.281 5.465 1 93.12 174 CYS B N 1
ATOM 3473 C CA . CYS B 1 174 ? -20.578 31.109 4.617 1 93.12 174 CYS B CA 1
ATOM 3474 C C . CYS B 1 174 ? -21.312 29.891 5.16 1 93.12 174 CYS B C 1
ATOM 3476 O O . CYS B 1 174 ? -21.391 29.703 6.375 1 93.12 174 CYS B O 1
ATOM 3478 N N . ASN B 1 175 ? -21.891 29.125 4.219 1 90.19 175 ASN B N 1
ATOM 3479 C CA . ASN B 1 175 ? -22.484 27.859 4.633 1 90.19 175 ASN B CA 1
ATOM 3480 C C . ASN B 1 175 ? -21.438 26.734 4.637 1 90.19 175 ASN B C 1
ATOM 3482 O O . ASN B 1 175 ? -20.281 26.953 4.293 1 90.19 175 ASN B O 1
ATOM 3486 N N . ILE B 1 176 ? -21.828 25.578 5.039 1 88.5 176 ILE B N 1
ATOM 3487 C CA . ILE B 1 176 ? -20.922 24.469 5.281 1 88.5 176 ILE B CA 1
ATOM 3488 C C . ILE B 1 176 ? -20.266 24.047 3.971 1 88.5 176 ILE B C 1
ATOM 3490 O O . ILE B 1 176 ? -19.078 23.688 3.949 1 88.5 176 ILE B O 1
ATOM 3494 N N . TYR B 1 177 ? -20.938 24.078 2.918 1 89.94 177 TYR B N 1
ATOM 3495 C CA . TYR B 1 177 ? -20.391 23.672 1.622 1 89.94 177 TYR B CA 1
ATOM 3496 C C . TYR B 1 177 ? -19.406 24.703 1.103 1 89.94 177 TYR B C 1
ATOM 3498 O O . TYR B 1 177 ? -18.375 24.359 0.516 1 89.94 177 TYR B O 1
ATOM 3506 N N . GLN B 1 178 ? -19.766 25.969 1.346 1 93.12 178 GLN B N 1
ATOM 3507 C CA . GLN B 1 178 ? -18.844 27.047 0.97 1 93.12 178 GLN B CA 1
ATOM 3508 C C . GLN B 1 178 ? -17.547 26.953 1.764 1 93.12 178 GLN B C 1
ATOM 3510 O O . GLN B 1 178 ? -16.453 27.125 1.204 1 93.12 178 GLN B O 1
ATOM 3515 N N . ILE B 1 179 ? -17.766 26.672 3.027 1 94.44 179 ILE B N 1
ATOM 3516 C CA . ILE B 1 179 ? -16.594 26.547 3.887 1 94.44 179 ILE B CA 1
ATOM 3517 C C . ILE B 1 179 ? -15.734 25.375 3.412 1 94.44 179 ILE B C 1
ATOM 3519 O O . ILE B 1 179 ? -14.516 25.516 3.275 1 94.44 179 ILE B O 1
ATOM 3523 N N . PHE B 1 180 ? -16.359 24.266 3.092 1 94.19 180 PHE B N 1
ATOM 3524 C CA . PHE B 1 180 ? -15.633 23.078 2.658 1 94.19 180 PHE B CA 1
ATOM 3525 C C . PHE B 1 180 ? -14.898 23.344 1.348 1 94.19 180 PHE B C 1
ATOM 3527 O O . PHE B 1 180 ? -13.695 23.109 1.248 1 94.19 180 PHE B O 1
ATOM 3534 N N . TYR B 1 181 ? -15.555 23.891 0.383 1 94.56 181 TYR B N 1
ATOM 3535 C CA . TYR B 1 181 ? -15 23.984 -0.961 1 94.56 181 TYR B CA 1
ATOM 3536 C C . TYR B 1 181 ? -14.047 25.172 -1.07 1 94.56 181 TYR B C 1
ATOM 3538 O O . TYR B 1 181 ? -13.031 25.094 -1.77 1 94.56 181 TYR B O 1
ATOM 3546 N N . LYS B 1 182 ? -14.227 26.234 -0.32 1 94.06 182 LYS B N 1
ATOM 3547 C CA . LYS B 1 182 ? -13.453 27.453 -0.507 1 94.06 182 LYS B CA 1
ATOM 3548 C C . LYS B 1 182 ? -12.32 27.547 0.505 1 94.06 182 LYS B C 1
ATOM 3550 O O . LYS B 1 182 ? -11.297 28.188 0.243 1 94.06 182 LYS B O 1
ATOM 3555 N N . ILE B 1 183 ? -12.484 26.891 1.613 1 93.69 183 ILE B N 1
ATOM 3556 C CA . ILE B 1 183 ? -11.508 27.109 2.678 1 93.69 183 ILE B CA 1
ATOM 3557 C C . ILE B 1 183 ? -10.805 25.781 3 1 93.69 183 ILE B C 1
ATOM 3559 O O . ILE B 1 183 ? -9.586 25.672 2.855 1 93.69 183 ILE B O 1
ATOM 3563 N N . VAL B 1 184 ? -11.586 24.781 3.291 1 93.94 184 VAL B N 1
ATOM 3564 C CA . VAL B 1 184 ? -11.016 23.562 3.836 1 93.94 184 VAL B CA 1
ATOM 3565 C C . VAL B 1 184 ? -10.367 22.75 2.715 1 93.94 184 VAL B C 1
ATOM 3567 O O . VAL B 1 184 ? -9.219 22.312 2.836 1 93.94 184 VAL B O 1
ATOM 3570 N N . LEU B 1 185 ? -11.039 22.594 1.616 1 94.25 185 LEU B N 1
ATOM 3571 C CA . LEU B 1 185 ? -10.586 21.734 0.526 1 94.25 185 LEU B CA 1
ATOM 3572 C C . LEU B 1 185 ? -9.25 22.219 -0.024 1 94.25 185 LEU B C 1
ATOM 3574 O O . LEU B 1 185 ? -8.328 21.422 -0.231 1 94.25 185 LEU B O 1
ATOM 3578 N N . PRO B 1 186 ? -9.07 23.484 -0.224 1 91.5 186 PRO B N 1
ATOM 3579 C CA . PRO B 1 186 ? -7.766 23.969 -0.676 1 91.5 186 PRO B CA 1
ATOM 3580 C C . PRO B 1 186 ? -6.648 23.656 0.318 1 91.5 186 PRO B C 1
ATOM 3582 O O . PRO B 1 186 ? -5.504 23.438 -0.084 1 91.5 186 PRO B O 1
ATOM 3585 N N . LEU B 1 187 ? -6.98 23.656 1.581 1 87.38 187 LEU B N 1
ATOM 3586 C CA . LEU B 1 187 ? -5.992 23.375 2.617 1 87.38 187 LEU B CA 1
ATOM 3587 C C . LEU B 1 187 ? -5.668 21.891 2.674 1 87.38 187 LEU B C 1
ATOM 3589 O O . LEU B 1 187 ? -4.645 21.5 3.234 1 87.38 187 LEU B O 1
ATOM 3593 N N . LEU B 1 188 ? -6.551 21.078 2.096 1 89.19 188 LEU B N 1
ATOM 3594 C CA . LEU B 1 188 ? -6.402 19.625 2.164 1 89.19 188 LEU B CA 1
ATOM 3595 C C . LEU B 1 188 ? -5.617 19.109 0.962 1 89.19 188 LEU B C 1
ATOM 3597 O O . LEU B 1 188 ? -5.391 17.906 0.84 1 89.19 188 LEU B O 1
ATOM 3601 N N . LYS B 1 189 ? -5.152 19.938 0.116 1 87.75 189 LYS B N 1
ATOM 3602 C CA . LYS B 1 189 ? -4.484 19.531 -1.118 1 87.75 189 LYS B CA 1
ATOM 3603 C C . LYS B 1 189 ? -3.291 18.625 -0.827 1 87.75 189 LYS B C 1
ATOM 3605 O O . LYS B 1 189 ? -3.113 17.594 -1.479 1 87.75 189 LYS B O 1
ATOM 3610 N N . PRO B 1 190 ? -2.477 18.891 0.157 1 81.44 190 PRO B N 1
ATOM 3611 C CA . PRO B 1 190 ? -1.351 18 0.446 1 81.44 190 PRO B CA 1
ATOM 3612 C C . PRO B 1 190 ? -1.796 16.609 0.898 1 81.44 190 PRO B C 1
ATOM 3614 O O . PRO B 1 190 ? -1.216 15.609 0.479 1 81.44 190 PRO B O 1
ATOM 3617 N N . SER B 1 191 ? -2.756 16.672 1.786 1 85.56 191 SER B N 1
ATOM 3618 C CA . SER B 1 191 ? -3.27 15.391 2.26 1 85.56 191 SER B CA 1
ATOM 3619 C C . SER B 1 191 ? -3.945 14.617 1.134 1 85.56 191 SER B C 1
ATOM 3621 O O . SER B 1 191 ? -3.857 13.391 1.078 1 85.56 191 SER B O 1
ATOM 3623 N N . LEU B 1 192 ? -4.605 15.328 0.264 1 90.94 192 LEU B N 1
ATOM 3624 C CA . LEU B 1 192 ? -5.223 14.695 -0.895 1 90.94 192 LEU B CA 1
ATOM 3625 C C . LEU B 1 192 ? -4.168 14.094 -1.812 1 90.94 192 LEU B C 1
ATOM 3627 O O . LEU B 1 192 ? -4.371 13.016 -2.383 1 90.94 192 LEU B O 1
ATOM 3631 N N . ALA B 1 193 ? -3.098 14.789 -1.968 1 87.25 193 ALA B N 1
ATOM 3632 C CA . ALA B 1 193 ? -1.99 14.266 -2.762 1 87.25 193 ALA B CA 1
ATOM 3633 C C . ALA B 1 193 ? -1.446 12.977 -2.16 1 87.25 193 ALA B C 1
ATOM 3635 O O . ALA B 1 193 ? -1.179 12.008 -2.883 1 87.25 193 ALA B O 1
ATOM 3636 N N . THR B 1 194 ? -1.321 12.93 -0.872 1 83.62 194 THR B N 1
ATOM 3637 C CA . THR B 1 194 ? -0.836 11.742 -0.174 1 83.62 194 THR B CA 1
ATOM 3638 C C . THR B 1 194 ? -1.777 10.562 -0.394 1 83.62 194 THR B C 1
ATOM 3640 O O . THR B 1 194 ? -1.334 9.461 -0.727 1 83.62 194 THR B O 1
ATOM 3643 N N . VAL B 1 195 ? -3.033 10.859 -0.233 1 90 195 VAL B N 1
ATOM 3644 C CA . VAL B 1 195 ? -4.051 9.828 -0.404 1 90 195 VAL B CA 1
ATOM 3645 C C . VAL B 1 195 ? -4.039 9.328 -1.846 1 90 195 VAL B C 1
ATOM 3647 O O . VAL B 1 195 ? -4.172 8.125 -2.094 1 90 195 VAL B O 1
ATOM 3650 N N . ALA B 1 196 ? -3.922 10.25 -2.738 1 91.31 196 ALA B N 1
ATOM 3651 C CA . ALA B 1 196 ? -3.902 9.891 -4.152 1 91.31 196 ALA B CA 1
ATOM 3652 C C . ALA B 1 196 ? -2.705 9 -4.477 1 91.31 196 ALA B C 1
ATOM 3654 O O . ALA B 1 196 ? -2.83 8.023 -5.223 1 91.31 196 ALA B O 1
ATOM 3655 N N . ILE B 1 197 ? -1.606 9.32 -3.951 1 86.88 197 ILE B N 1
ATOM 3656 C CA . ILE B 1 197 ? -0.395 8.547 -4.203 1 86.88 197 ILE B CA 1
ATOM 3657 C C . ILE B 1 197 ? -0.55 7.141 -3.621 1 86.88 197 ILE B C 1
ATOM 3659 O O . ILE B 1 197 ? -0.227 6.148 -4.281 1 86.88 197 ILE B O 1
ATOM 3663 N N . PHE B 1 198 ? -1.059 7.078 -2.477 1 86.44 198 PHE B N 1
ATOM 3664 C CA . PHE B 1 198 ? -1.278 5.777 -1.85 1 86.44 198 PHE B CA 1
ATOM 3665 C C . PHE B 1 198 ? -2.248 4.938 -2.67 1 86.44 198 PHE B C 1
ATOM 3667 O O . PHE B 1 198 ? -2.027 3.74 -2.869 1 86.44 198 PHE B O 1
ATOM 3674 N N . THR B 1 199 ? -3.316 5.551 -3 1 92.88 199 THR B N 1
ATOM 3675 C CA . THR B 1 199 ? -4.328 4.855 -3.789 1 92.88 199 THR B CA 1
ATOM 3676 C C . THR B 1 199 ? -3.75 4.387 -5.121 1 92.88 199 THR B C 1
ATOM 3678 O O . THR B 1 199 ? -4.062 3.289 -5.586 1 92.88 199 THR B O 1
ATOM 3681 N N . TYR B 1 200 ? -2.967 5.23 -5.707 1 91.5 200 TYR B N 1
ATOM 3682 C CA . TYR B 1 200 ? -2.307 4.871 -6.957 1 91.5 200 TYR B CA 1
ATOM 3683 C C . TYR B 1 200 ? -1.429 3.641 -6.777 1 91.5 200 TYR B C 1
ATOM 3685 O O . TYR B 1 200 ? -1.544 2.672 -7.535 1 91.5 200 TYR B O 1
ATOM 3693 N N . LEU B 1 201 ? -0.574 3.664 -5.805 1 87.75 201 LEU B N 1
ATOM 3694 C CA . LEU B 1 201 ? 0.373 2.574 -5.598 1 87.75 201 LEU B CA 1
ATOM 3695 C C . LEU B 1 201 ? -0.357 1.263 -5.332 1 87.75 201 LEU B C 1
ATOM 3697 O O . LEU B 1 201 ? 0.048 0.21 -5.832 1 87.75 201 LEU B O 1
ATOM 3701 N N . SER B 1 202 ? -1.416 1.36 -4.617 1 89.81 202 SER B N 1
ATOM 3702 C CA . SER B 1 202 ? -2.143 0.152 -4.238 1 89.81 202 SER B CA 1
ATOM 3703 C C . SER B 1 202 ? -2.949 -0.397 -5.41 1 89.81 202 SER B C 1
ATOM 3705 O O . SER B 1 202 ? -3.012 -1.611 -5.613 1 89.81 202 SER B O 1
ATOM 3707 N N . SER B 1 203 ? -3.529 0.443 -6.203 1 93.75 203 SER B N 1
ATOM 3708 C CA . SER B 1 203 ? -4.41 0.005 -7.281 1 93.75 203 SER B CA 1
ATOM 3709 C C . SER B 1 203 ? -3.625 -0.319 -8.547 1 93.75 203 SER B C 1
ATOM 3711 O O . SER B 1 203 ? -3.959 -1.26 -9.266 1 93.75 203 SER B O 1
ATOM 3713 N N . TRP B 1 204 ? -2.59 0.417 -8.805 1 92.19 204 TRP B N 1
ATOM 3714 C CA . TRP B 1 204 ? -1.804 0.271 -10.023 1 92.19 204 TRP B CA 1
ATOM 3715 C C . TRP B 1 204 ? -1.101 -1.081 -10.062 1 92.19 204 TRP B C 1
ATOM 3717 O O . TRP B 1 204 ? -0.988 -1.701 -11.117 1 92.19 204 TRP B O 1
ATOM 3727 N N . ASN B 1 205 ? -0.71 -1.584 -8.922 1 89.06 205 ASN B N 1
ATOM 3728 C CA . ASN B 1 205 ? 0.097 -2.795 -8.828 1 89.06 205 ASN B CA 1
ATOM 3729 C C . ASN B 1 205 ? -0.742 -3.998 -8.406 1 89.06 205 ASN B C 1
ATOM 3731 O O . ASN B 1 205 ? -0.228 -5.113 -8.305 1 89.06 205 ASN B O 1
ATOM 3735 N N . GLU B 1 206 ? -1.983 -3.727 -8.203 1 91.44 206 GLU B N 1
ATOM 3736 C CA . GLU B 1 206 ? -2.854 -4.777 -7.691 1 91.44 206 GLU B CA 1
ATOM 3737 C C . GLU B 1 206 ? -3.053 -5.883 -8.727 1 91.44 206 GLU B C 1
ATOM 3739 O O . GLU B 1 206 ? -3.359 -5.609 -9.883 1 91.44 206 GLU B O 1
ATOM 3744 N N . LEU B 1 207 ? -2.879 -7.141 -8.336 1 89.69 207 LEU B N 1
ATOM 3745 C CA . LEU B 1 207 ? -2.906 -8.258 -9.273 1 89.69 207 LEU B CA 1
ATOM 3746 C C . LEU B 1 207 ? -3.979 -9.273 -8.883 1 89.69 207 LEU B C 1
ATOM 3748 O O . LEU B 1 207 ? -4.672 -9.812 -9.75 1 89.69 207 LEU B O 1
ATOM 3752 N N . MET B 1 208 ? -4.16 -9.43 -7.625 1 89.31 208 MET B N 1
ATOM 3753 C CA . MET B 1 208 ? -4.977 -10.531 -7.133 1 89.31 208 MET B CA 1
ATOM 3754 C C . MET B 1 208 ? -6.426 -10.383 -7.582 1 89.31 208 MET B C 1
ATOM 3756 O O . MET B 1 208 ? -6.98 -11.273 -8.219 1 89.31 208 MET B O 1
ATOM 3760 N N . PHE B 1 209 ? -7.051 -9.289 -7.332 1 94.44 209 PHE B N 1
ATOM 3761 C CA . PHE B 1 209 ? -8.43 -9.055 -7.734 1 94.44 209 PHE B CA 1
ATOM 3762 C C . PHE B 1 209 ? -8.555 -9.031 -9.25 1 94.44 209 PHE B C 1
ATOM 3764 O O . PHE B 1 209 ? -9.469 -9.633 -9.82 1 94.44 209 PHE B O 1
ATOM 3771 N N . ALA B 1 210 ? -7.59 -8.344 -9.828 1 95.38 210 ALA B N 1
ATOM 3772 C CA . ALA B 1 210 ? -7.645 -8.195 -11.281 1 95.38 210 ALA B CA 1
ATOM 3773 C C . ALA B 1 210 ? -7.578 -9.555 -11.977 1 95.38 210 ALA B C 1
ATOM 3775 O O . ALA B 1 210 ? -8.312 -9.805 -12.93 1 95.38 210 ALA B O 1
ATOM 3776 N N . ASN B 1 211 ? -6.734 -10.375 -11.492 1 91.56 211 ASN B N 1
ATOM 3777 C CA . ASN B 1 211 ? -6.582 -11.703 -12.078 1 91.56 211 ASN B CA 1
ATOM 3778 C C . ASN B 1 211 ? -7.809 -12.57 -11.828 1 91.56 211 ASN B C 1
ATOM 3780 O O . ASN B 1 211 ? -8.133 -13.438 -12.641 1 91.56 211 ASN B O 1
ATOM 3784 N N . THR B 1 212 ? -8.445 -12.352 -10.781 1 92.5 212 THR B N 1
ATOM 3785 C CA . THR B 1 212 ? -9.555 -13.203 -10.383 1 92.5 212 THR B CA 1
ATOM 3786 C C . THR B 1 212 ? -10.867 -12.695 -10.969 1 92.5 212 THR B C 1
ATOM 3788 O O . THR B 1 212 ? -11.719 -13.484 -11.391 1 92.5 212 THR B O 1
ATOM 3791 N N . PHE B 1 213 ? -11.008 -11.406 -11.016 1 96.19 213 PHE B N 1
ATOM 3792 C CA . PHE B 1 213 ? -12.312 -10.836 -11.352 1 96.19 213 PHE B CA 1
ATOM 3793 C C . PHE B 1 213 ? -12.398 -10.531 -12.844 1 96.19 213 PHE B C 1
ATOM 3795 O O . PHE B 1 213 ? -13.492 -10.32 -13.375 1 96.19 213 PHE B O 1
ATOM 3802 N N . LEU B 1 214 ? -11.227 -10.477 -13.477 1 93.25 214 LEU B N 1
ATOM 3803 C CA . LEU B 1 214 ? -11.203 -10.203 -14.906 1 93.25 214 LEU B CA 1
ATOM 3804 C C . LEU B 1 214 ? -10.766 -11.438 -15.688 1 93.25 214 LEU B C 1
ATOM 3806 O O . LEU B 1 214 ? -9.617 -11.867 -15.578 1 93.25 214 LEU B O 1
ATOM 3810 N N . ASN B 1 215 ? -11.625 -12.031 -16.406 1 86.94 215 ASN B N 1
ATOM 3811 C CA . ASN B 1 215 ? -11.312 -13.219 -17.188 1 86.94 215 ASN B CA 1
ATOM 3812 C C . ASN B 1 215 ? -11.234 -12.906 -18.688 1 86.94 215 ASN B C 1
ATOM 3814 O O . ASN B 1 215 ? -10.875 -13.766 -19.484 1 86.94 215 ASN B O 1
ATOM 3818 N N . ASN B 1 216 ? -11.562 -11.773 -19.031 1 90 216 ASN B N 1
ATOM 3819 C CA . ASN B 1 216 ? -11.5 -11.297 -20.406 1 90 216 ASN B CA 1
ATOM 3820 C C . ASN B 1 216 ? -10.273 -10.422 -20.641 1 90 216 ASN B C 1
ATOM 3822 O O . ASN B 1 216 ? -10.109 -9.383 -20 1 90 216 ASN B O 1
ATOM 3826 N N . PRO B 1 217 ? -9.453 -10.852 -21.578 1 87.5 217 PRO B N 1
ATOM 3827 C CA . PRO B 1 217 ? -8.227 -10.094 -21.859 1 87.5 217 PRO B CA 1
ATOM 3828 C C . PRO B 1 217 ? -8.516 -8.648 -22.25 1 87.5 217 PRO B C 1
ATOM 3830 O O . PRO B 1 217 ? -7.652 -7.777 -22.094 1 87.5 217 PRO B O 1
ATOM 3833 N N . LYS B 1 218 ? -9.703 -8.445 -22.703 1 90.94 218 LYS B N 1
ATOM 3834 C CA . LYS B 1 218 ? -10.086 -7.098 -23.109 1 90.94 218 LYS B CA 1
ATOM 3835 C C . LYS B 1 218 ? -10.031 -6.129 -21.938 1 90.94 218 LYS B C 1
ATOM 3837 O O . LYS B 1 218 ? -9.75 -4.941 -22.125 1 90.94 218 LYS B O 1
ATOM 3842 N N . PHE B 1 219 ? -10.211 -6.613 -20.734 1 93.62 219 PHE B N 1
ATOM 3843 C CA . PHE B 1 219 ? -10.289 -5.746 -19.562 1 93.62 219 PHE B CA 1
ATOM 3844 C C . PHE B 1 219 ? -9.078 -5.941 -18.656 1 93.62 219 PHE B C 1
ATOM 3846 O O . PHE B 1 219 ? -9 -5.359 -17.578 1 93.62 219 PHE B O 1
ATOM 3853 N N . ALA B 1 220 ? -8.094 -6.66 -19.188 1 94.5 220 ALA B N 1
ATOM 3854 C CA . ALA B 1 220 ? -6.949 -6.98 -18.344 1 94.5 220 ALA B CA 1
ATOM 3855 C C . ALA B 1 220 ? -6.141 -5.73 -18.016 1 94.5 220 ALA B C 1
ATOM 3857 O O . ALA B 1 220 ? -5.906 -4.887 -18.875 1 94.5 220 ALA B O 1
ATOM 3858 N N . THR B 1 221 ? -5.785 -5.621 -16.734 1 95.19 221 THR B N 1
ATOM 3859 C CA . THR B 1 221 ? -4.898 -4.539 -16.312 1 95.19 221 THR B CA 1
ATOM 3860 C C . THR B 1 221 ? -3.445 -4.879 -16.625 1 95.19 221 THR B C 1
ATOM 3862 O O . THR B 1 221 ? -3.139 -6 -17.031 1 95.19 221 THR B O 1
ATOM 3865 N N . LEU B 1 222 ? -2.65 -3.951 -16.484 1 92.62 222 LEU B N 1
ATOM 3866 C CA . LEU B 1 222 ? -1.242 -4.066 -16.844 1 92.62 222 LEU B CA 1
ATOM 3867 C C . LEU B 1 222 ? -0.579 -5.223 -16.109 1 92.62 222 LEU B C 1
ATOM 3869 O O . LEU B 1 222 ? 0.072 -6.066 -16.734 1 92.62 222 LEU B O 1
ATOM 3873 N N . PRO B 1 223 ? -0.748 -5.375 -14.75 1 8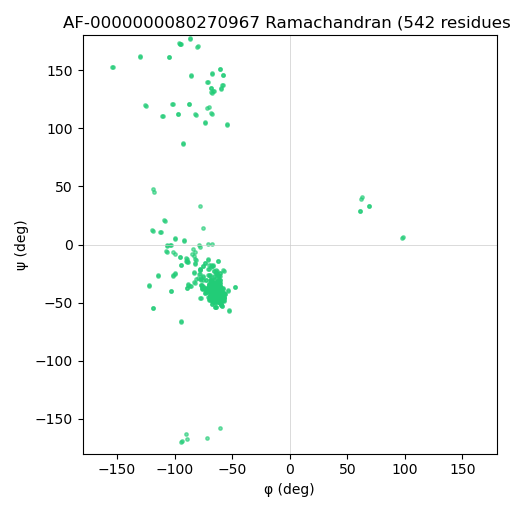9.81 223 PRO B N 1
ATOM 3874 C CA . PRO B 1 223 ? -0.109 -6.5 -14.062 1 89.81 223 PRO B CA 1
ATOM 3875 C C . PRO B 1 223 ? -0.605 -7.855 -14.57 1 89.81 223 PRO B C 1
ATOM 3877 O O . PRO B 1 223 ? 0.195 -8.773 -14.773 1 89.81 223 PRO B O 1
ATOM 3880 N N . VAL B 1 224 ? -1.858 -7.945 -14.82 1 91 224 VAL B N 1
ATOM 3881 C CA . VAL B 1 224 ? -2.436 -9.195 -15.312 1 91 224 VAL B CA 1
ATOM 3882 C C . VAL B 1 224 ? -1.935 -9.469 -16.734 1 91 224 VAL B C 1
ATOM 3884 O O . VAL B 1 224 ? -1.532 -10.594 -17.047 1 91 224 VAL B O 1
ATOM 3887 N N . GLY B 1 225 ? -1.996 -8.484 -17.531 1 90.5 225 GLY B N 1
ATOM 3888 C CA . GLY B 1 225 ? -1.542 -8.633 -18.906 1 90.5 225 GLY B CA 1
ATOM 3889 C C . GLY B 1 225 ? -0.082 -9.031 -19.016 1 90.5 225 GLY B C 1
ATOM 3890 O O . GLY B 1 225 ? 0.266 -9.938 -19.781 1 90.5 225 GLY B O 1
ATOM 3891 N N . ILE B 1 226 ? 0.705 -8.398 -18.281 1 88.12 226 ILE B N 1
ATOM 3892 C CA . ILE B 1 226 ? 2.135 -8.68 -18.297 1 88.12 226 ILE B CA 1
ATOM 3893 C C . ILE B 1 226 ? 2.391 -10.094 -17.781 1 88.12 226 ILE B C 1
ATOM 3895 O O . ILE B 1 226 ? 3.207 -10.828 -18.344 1 88.12 226 ILE B O 1
ATOM 3899 N N . MET B 1 227 ? 1.739 -10.461 -16.75 1 84.25 227 MET B N 1
ATOM 3900 C CA . MET B 1 227 ? 1.887 -11.812 -16.203 1 84.25 227 MET B CA 1
ATOM 3901 C C . MET B 1 227 ? 1.439 -12.852 -17.234 1 84.25 227 MET B C 1
ATOM 3903 O O . MET B 1 227 ? 1.991 -13.953 -17.281 1 84.25 227 MET B O 1
ATOM 3907 N N . SER B 1 228 ? 0.482 -12.516 -17.969 1 85.62 228 SER B N 1
ATOM 3908 C CA . SER B 1 228 ? -0.04 -13.453 -18.953 1 85.62 228 SER B CA 1
ATOM 3909 C C . SER B 1 228 ? 0.959 -13.672 -20.094 1 85.62 228 SER B C 1
ATOM 3911 O O . SER B 1 228 ? 0.86 -14.648 -20.828 1 85.62 228 SER B O 1
ATOM 3913 N N . MET B 1 229 ? 1.864 -12.773 -20.188 1 85.12 229 MET B N 1
ATOM 3914 C CA . MET B 1 229 ? 2.885 -12.906 -21.219 1 85.12 229 MET B CA 1
ATOM 3915 C C . MET B 1 229 ? 3.91 -13.969 -20.828 1 85.12 229 MET B C 1
ATOM 3917 O O . MET B 1 229 ? 4.613 -14.5 -21.688 1 85.12 229 MET B O 1
ATOM 3921 N N . ALA B 1 230 ? 4.125 -14.211 -19.5 1 78.94 230 ALA B N 1
ATOM 3922 C CA . ALA B 1 230 ? 5.09 -15.195 -19.016 1 78.94 230 ALA B CA 1
ATOM 3923 C C . ALA B 1 230 ? 4.531 -16.609 -19.125 1 78.94 230 ALA B C 1
ATOM 3925 O O . ALA B 1 230 ? 5.246 -17.594 -18.891 1 78.94 230 ALA B O 1
ATOM 3926 N N . GLY B 1 231 ? 3.695 -17.047 -20.094 1 64.5 231 GLY B N 1
ATOM 3927 C CA . GLY B 1 231 ? 2.893 -18.25 -20.234 1 64.5 231 GLY B CA 1
ATOM 3928 C C . GLY B 1 231 ? 3.721 -19.484 -20.516 1 64.5 231 GLY B C 1
ATOM 3929 O O . GLY B 1 231 ? 4.945 -19.469 -20.391 1 64.5 231 GLY B O 1
ATOM 3930 N N . GLN B 1 232 ? 2.992 -20.688 -20.984 1 53.62 232 GLN B N 1
ATOM 3931 C CA . GLN B 1 232 ? 3.262 -22.125 -21.062 1 53.62 232 GLN B CA 1
ATOM 3932 C C . GLN B 1 232 ? 4.434 -22.406 -22 1 53.62 232 GLN B C 1
ATOM 3934 O O . GLN B 1 232 ? 5.125 -23.422 -21.844 1 53.62 232 GLN B O 1
ATOM 3939 N N . HIS B 1 233 ? 4.59 -21.609 -23.016 1 57.19 233 HIS B N 1
ATOM 3940 C CA . HIS B 1 233 ? 5.691 -21.906 -23.922 1 57.19 233 HIS B CA 1
ATOM 3941 C C . HIS B 1 233 ? 6.945 -21.125 -23.547 1 57.19 233 HIS B C 1
ATOM 3943 O O . HIS B 1 233 ? 7.004 -20.516 -22.469 1 57.19 233 HIS B O 1
ATOM 3949 N N . ALA B 1 234 ? 7.977 -21.062 -24.297 1 70.56 234 ALA B N 1
ATOM 3950 C CA . ALA B 1 234 ? 9.242 -20.359 -24.094 1 70.56 234 ALA B CA 1
ATOM 3951 C C . ALA B 1 234 ? 9.016 -18.875 -23.812 1 70.56 234 ALA B C 1
ATOM 3953 O O . ALA B 1 234 ? 8.539 -18.141 -24.672 1 70.56 234 ALA B O 1
ATOM 3954 N N . THR B 1 235 ? 9.125 -18.422 -22.547 1 82.94 235 THR B N 1
ATOM 3955 C CA . THR B 1 235 ? 8.906 -17.047 -22.125 1 82.94 235 THR B CA 1
ATOM 3956 C C . THR B 1 235 ? 10 -16.125 -22.672 1 82.94 235 THR B C 1
ATOM 3958 O O . THR B 1 235 ? 11.188 -16.422 -22.516 1 82.94 235 THR B O 1
ATOM 3961 N N . GLU B 1 236 ? 9.602 -15.266 -23.547 1 86.5 236 GLU B N 1
ATOM 3962 C CA . GLU B 1 236 ? 10.492 -14.18 -23.953 1 86.5 236 GLU B CA 1
ATOM 3963 C C . GLU B 1 236 ? 10.445 -13.031 -22.938 1 86.5 236 GLU B C 1
ATOM 3965 O O . GLU B 1 236 ? 9.523 -12.219 -22.969 1 86.5 236 GLU B O 1
ATOM 3970 N N . TRP B 1 237 ? 11.492 -12.859 -22.266 1 88.19 237 TRP B N 1
ATOM 3971 C CA . TRP B 1 237 ? 11.5 -11.922 -21.156 1 88.19 237 TRP B CA 1
ATOM 3972 C C . TRP B 1 237 ? 11.727 -10.5 -21.641 1 88.19 237 TRP B C 1
ATOM 3974 O O . TRP B 1 237 ? 11.352 -9.539 -20.953 1 88.19 237 TRP B O 1
ATOM 3984 N N . GLY B 1 238 ? 12.336 -10.352 -22.781 1 90 238 GLY B N 1
ATOM 3985 C CA . GLY B 1 238 ? 12.57 -9.023 -23.328 1 90 238 GLY B CA 1
ATOM 3986 C C . GLY B 1 238 ? 11.305 -8.188 -23.406 1 90 238 GLY B C 1
ATOM 3987 O O . GLY B 1 238 ? 11.195 -7.145 -22.766 1 90 238 GLY B O 1
ATOM 3988 N N . PRO B 1 239 ? 10.336 -8.734 -24.109 1 91.19 239 PRO B N 1
ATOM 3989 C CA . PRO B 1 239 ? 9.078 -7.996 -24.25 1 91.19 239 PRO B CA 1
ATOM 3990 C C . PRO B 1 239 ? 8.352 -7.805 -22.922 1 91.19 239 PRO B C 1
ATOM 3992 O O . PRO B 1 239 ? 7.695 -6.781 -22.719 1 91.19 239 PRO B O 1
ATOM 3995 N N . ILE B 1 240 ? 8.438 -8.719 -22.047 1 91.31 240 ILE B N 1
ATOM 3996 C CA . ILE B 1 240 ? 7.805 -8.609 -20.734 1 91.31 240 ILE B CA 1
ATOM 3997 C C . ILE B 1 240 ? 8.422 -7.449 -19.969 1 91.31 240 ILE B C 1
ATOM 3999 O O . ILE B 1 240 ? 7.699 -6.609 -19.422 1 91.31 240 ILE B O 1
ATOM 4003 N N . LEU B 1 241 ? 9.742 -7.391 -19.969 1 91.12 241 LEU B N 1
ATOM 4004 C CA . LEU B 1 241 ? 10.453 -6.336 -19.234 1 91.12 241 LEU B CA 1
ATOM 4005 C C . LEU B 1 241 ? 10.25 -4.984 -19.922 1 91.12 241 LEU B C 1
ATOM 4007 O O . LEU B 1 241 ? 10.188 -3.951 -19.25 1 91.12 241 LEU B O 1
ATOM 4011 N N . ALA B 1 242 ? 10.164 -5.035 -21.203 1 92.56 242 ALA B N 1
ATOM 4012 C CA . ALA B 1 242 ? 9.812 -3.811 -21.922 1 92.56 242 ALA B CA 1
ATOM 4013 C C . ALA B 1 242 ? 8.438 -3.305 -21.5 1 92.56 242 ALA B C 1
ATOM 4015 O O . ALA B 1 242 ? 8.234 -2.102 -21.312 1 92.56 242 ALA B O 1
ATOM 4016 N N . GLY B 1 243 ? 7.516 -4.227 -21.406 1 91.56 243 GLY B N 1
ATOM 4017 C CA . GLY B 1 243 ? 6.199 -3.869 -20.906 1 91.56 243 GLY B CA 1
ATOM 4018 C C . GLY B 1 243 ? 6.23 -3.258 -19.516 1 91.56 243 GLY B C 1
ATOM 4019 O O . GLY B 1 243 ? 5.5 -2.309 -19.234 1 91.56 243 GLY B O 1
ATOM 4020 N N . LEU B 1 244 ? 7.078 -3.76 -18.703 1 90.31 244 LEU B N 1
ATOM 4021 C CA . LEU B 1 244 ? 7.211 -3.246 -17.344 1 90.31 244 LEU B CA 1
ATOM 4022 C C . LEU B 1 244 ? 7.832 -1.852 -17.344 1 90.31 244 LEU B C 1
ATOM 4024 O O . LEU B 1 244 ? 7.496 -1.018 -16.5 1 90.31 244 LEU B O 1
ATOM 4028 N N . VAL B 1 245 ? 8.727 -1.599 -18.234 1 91.25 245 VAL B N 1
ATOM 4029 C CA . VAL B 1 245 ? 9.273 -0.253 -18.375 1 91.25 245 VAL B CA 1
ATOM 4030 C C . VAL B 1 245 ? 8.156 0.723 -18.734 1 91.25 245 VAL B C 1
ATOM 4032 O O . VAL B 1 245 ? 8.055 1.804 -18.156 1 91.25 245 VAL B O 1
ATOM 4035 N N . ILE B 1 246 ? 7.336 0.301 -19.625 1 90.5 246 ILE B N 1
ATOM 4036 C CA . ILE B 1 246 ? 6.211 1.135 -20.031 1 90.5 246 ILE B CA 1
ATOM 4037 C C . ILE B 1 246 ? 5.301 1.404 -18.844 1 90.5 246 ILE B C 1
ATOM 4039 O O . ILE B 1 246 ? 4.773 2.51 -18.688 1 90.5 246 ILE B O 1
ATOM 4043 N N . ALA B 1 247 ? 5.184 0.407 -18.031 1 88.56 247 ALA B N 1
ATOM 4044 C CA . ALA B 1 247 ? 4.312 0.493 -16.859 1 88.56 247 ALA B CA 1
ATOM 4045 C C . ALA B 1 247 ? 4.844 1.509 -15.852 1 88.56 247 ALA B C 1
ATOM 4047 O O . ALA B 1 247 ? 4.117 1.938 -14.953 1 88.56 247 ALA B O 1
ATOM 4048 N N . THR B 1 248 ? 6.086 1.873 -15.953 1 87.56 248 THR B N 1
ATOM 4049 C CA . THR B 1 248 ? 6.688 2.82 -15.023 1 87.56 248 THR B CA 1
ATOM 4050 C C . THR B 1 248 ? 6.367 4.258 -15.43 1 87.56 248 THR B C 1
ATOM 4052 O O . THR B 1 248 ? 6.441 5.172 -14.609 1 87.56 248 THR B O 1
ATOM 4055 N N . LEU B 1 249 ? 5.941 4.504 -16.594 1 86.31 249 LEU B N 1
ATOM 4056 C CA . LEU B 1 249 ? 5.789 5.844 -17.156 1 86.31 249 LEU B CA 1
ATOM 4057 C C . LEU B 1 249 ? 4.648 6.594 -16.469 1 86.31 249 LEU B C 1
ATOM 4059 O O . LEU B 1 249 ? 4.812 7.75 -16.078 1 86.31 249 LEU B O 1
ATOM 4063 N N . PRO B 1 250 ? 3.494 5.934 -16.25 1 87.56 250 PRO B N 1
ATOM 4064 C CA . PRO B 1 250 ? 2.414 6.656 -15.57 1 87.56 250 PRO B CA 1
ATOM 4065 C C . PRO B 1 250 ? 2.785 7.086 -14.156 1 87.56 250 PRO B C 1
ATOM 4067 O O . PRO B 1 250 ? 2.293 8.102 -13.672 1 87.56 250 PRO B O 1
ATOM 4070 N N . SER B 1 251 ? 3.613 6.297 -13.562 1 83.19 251 SER B N 1
ATOM 4071 C CA . SER B 1 251 ? 4.043 6.645 -12.211 1 83.19 251 SER B CA 1
ATOM 4072 C C . SER B 1 251 ? 4.801 7.965 -12.188 1 83.19 251 SER B C 1
ATOM 4074 O O . SER B 1 251 ? 4.648 8.766 -11.266 1 83.19 251 SER B O 1
ATOM 4076 N N . ILE B 1 252 ? 5.52 8.242 -13.234 1 77.5 252 ILE B N 1
ATOM 4077 C CA . ILE B 1 252 ? 6.254 9.5 -13.359 1 77.5 252 ILE B CA 1
ATOM 4078 C C . ILE B 1 252 ? 5.273 10.656 -13.508 1 77.5 252 ILE B C 1
ATOM 4080 O O . ILE B 1 252 ? 5.441 11.711 -12.891 1 77.5 252 ILE B O 1
ATOM 4084 N N . LEU B 1 253 ? 4.234 10.414 -14.203 1 78.25 253 LEU B N 1
ATOM 4085 C CA . LEU B 1 253 ? 3.258 11.453 -14.508 1 78.25 253 LEU B CA 1
ATOM 4086 C C . LEU B 1 253 ? 2.432 11.805 -13.273 1 78.25 253 LEU B C 1
ATOM 4088 O O . LEU B 1 253 ? 2.02 12.961 -13.109 1 78.25 253 LEU B O 1
ATOM 4092 N N . ILE B 1 254 ? 2.254 10.883 -12.461 1 78.94 254 ILE B N 1
ATOM 4093 C CA . ILE B 1 254 ? 1.405 11.125 -11.297 1 78.94 254 ILE B CA 1
ATOM 4094 C C . ILE B 1 254 ? 2.246 11.68 -10.148 1 78.94 254 ILE B C 1
ATOM 4096 O O . ILE B 1 254 ? 1.782 12.531 -9.391 1 78.94 254 ILE B O 1
ATOM 4100 N N . TYR B 1 255 ? 3.428 11.242 -10.055 1 74.81 255 TYR B N 1
ATOM 4101 C CA . TYR B 1 255 ? 4.258 11.586 -8.906 1 74.81 255 TYR B CA 1
ATOM 4102 C C . TYR B 1 255 ? 4.723 13.031 -8.984 1 74.81 255 TYR B C 1
ATOM 4104 O O . TYR B 1 255 ? 4.695 13.758 -7.984 1 74.81 255 TYR B O 1
ATOM 4112 N N . ILE B 1 256 ? 5.098 13.5 -10.078 1 74.56 256 ILE B N 1
ATOM 4113 C CA . ILE B 1 256 ? 5.723 14.812 -10.211 1 74.56 256 ILE B CA 1
ATOM 4114 C C . ILE B 1 256 ? 4.754 15.898 -9.742 1 74.56 256 ILE B C 1
ATOM 4116 O O . ILE B 1 256 ? 5.086 16.703 -8.867 1 74.56 256 ILE B O 1
ATOM 4120 N N . PRO B 1 257 ? 3.541 15.898 -10.195 1 73 257 PRO B N 1
ATOM 4121 C CA . PRO B 1 257 ? 2.635 16.938 -9.719 1 73 257 PRO B CA 1
ATOM 4122 C C . PRO B 1 257 ? 2.27 16.781 -8.25 1 73 257 PRO B C 1
ATOM 4124 O O . PRO B 1 257 ? 2.111 17.781 -7.535 1 73 257 PRO B O 1
ATOM 4127 N N . LEU B 1 258 ? 2.178 15.633 -7.758 1 71.56 258 LEU B N 1
ATOM 4128 C CA . LEU B 1 258 ? 1.725 15.406 -6.391 1 71.56 258 LEU B CA 1
ATOM 4129 C C . LEU B 1 258 ? 2.83 15.734 -5.391 1 71.56 258 LEU B C 1
ATOM 4131 O O . LEU B 1 258 ? 2.557 16.25 -4.309 1 71.56 258 LEU B O 1
ATOM 4135 N N . SER B 1 259 ? 3.996 15.43 -5.836 1 65.44 259 SER B N 1
ATOM 4136 C CA . SER B 1 259 ? 5.133 15.758 -4.98 1 65.44 259 SER B CA 1
ATOM 4137 C C . SER B 1 259 ? 5.289 17.266 -4.816 1 65.44 259 SER B C 1
ATOM 4139 O O . SER B 1 259 ? 5.617 17.75 -3.73 1 65.44 259 SER B O 1
ATOM 4141 N N . ASN B 1 260 ? 4.996 18.047 -5.793 1 68.19 260 ASN B N 1
ATOM 4142 C CA . ASN B 1 260 ? 5.066 19.5 -5.742 1 68.19 260 ASN B CA 1
ATOM 4143 C C . ASN B 1 260 ? 3.986 20.078 -4.836 1 68.19 260 ASN B C 1
ATOM 4145 O O . ASN B 1 260 ? 4.219 21.078 -4.141 1 68.19 260 ASN B O 1
ATOM 4149 N N . GLN B 1 261 ? 2.889 19.453 -4.91 1 64.75 261 GLN B N 1
ATOM 4150 C CA . GLN B 1 261 ? 1.779 19.922 -4.09 1 64.75 261 GLN B CA 1
ATOM 4151 C C . GLN B 1 261 ? 2.082 19.75 -2.604 1 64.75 261 GLN B C 1
ATOM 4153 O O . GLN B 1 261 ? 1.773 20.625 -1.796 1 64.75 261 GLN B O 1
ATOM 4158 N N . VAL B 1 262 ? 2.617 18.719 -2.371 1 60.34 262 VAL B N 1
ATOM 4159 C CA . VAL B 1 262 ? 2.928 18.453 -0.97 1 60.34 262 VAL B CA 1
ATOM 4160 C C . VAL B 1 262 ? 4.016 19.406 -0.488 1 60.34 262 VAL B C 1
ATOM 4162 O O . VAL B 1 262 ? 3.949 19.922 0.634 1 60.34 262 VAL B O 1
ATOM 4165 N N . GLN B 1 263 ? 4.867 19.688 -1.343 1 57.78 263 GLN B N 1
ATOM 4166 C CA . GLN B 1 263 ? 5.977 20.562 -0.999 1 57.78 263 GLN B CA 1
ATOM 4167 C C . GLN B 1 263 ? 5.512 22.016 -0.87 1 57.78 263 GLN B C 1
ATOM 4169 O O . GLN B 1 263 ? 6.012 22.766 -0.026 1 57.78 263 GLN B O 1
ATOM 4174 N N . LYS B 1 264 ? 4.578 22.438 -1.758 1 57.34 264 LYS B N 1
ATOM 4175 C CA . LYS B 1 264 ? 4.086 23.797 -1.729 1 57.34 264 LYS B CA 1
ATOM 4176 C C . LYS B 1 264 ? 3.266 24.062 -0.468 1 57.34 264 LYS B C 1
ATOM 4178 O O . LYS B 1 264 ? 3.283 25.172 0.07 1 57.34 264 LYS B O 1
ATOM 4183 N N . SER B 1 265 ? 2.377 23.188 -0.2 1 49.53 265 SER B N 1
ATOM 4184 C CA . SER B 1 265 ? 1.476 23.406 0.926 1 49.53 265 SER B CA 1
ATOM 4185 C C . SER B 1 265 ? 2.252 23.688 2.209 1 49.53 265 SER B C 1
ATOM 4187 O O . SER B 1 265 ? 1.814 24.484 3.045 1 49.53 265 SER B O 1
ATOM 4189 N N . LEU B 1 266 ? 3.322 23 2.385 1 44.56 266 LEU B N 1
ATOM 4190 C CA . LEU B 1 266 ? 4.129 23.172 3.588 1 44.56 266 LEU B CA 1
ATOM 4191 C C . LEU B 1 266 ? 4.742 24.562 3.633 1 44.56 266 LEU B C 1
ATOM 4193 O O . LEU B 1 266 ? 4.922 25.141 4.711 1 44.56 266 LEU B O 1
ATOM 4197 N N . MET B 1 267 ? 4.984 25.062 2.498 1 44.25 267 MET B N 1
ATOM 4198 C CA . MET B 1 267 ? 5.578 26.406 2.439 1 44.25 267 MET B CA 1
ATOM 4199 C C . MET B 1 267 ? 4.539 27.469 2.762 1 44.25 267 MET B C 1
ATOM 4201 O O . MET B 1 267 ? 4.871 28.516 3.336 1 44.25 267 MET B O 1
ATOM 4205 N N . THR B 1 268 ? 3.344 27.328 2.346 1 43.16 268 THR B N 1
ATOM 4206 C CA . THR B 1 268 ? 2.355 28.375 2.555 1 43.16 268 THR B CA 1
ATOM 4207 C C . THR B 1 268 ? 1.894 28.406 4.008 1 43.16 268 THR B C 1
ATOM 4209 O O . THR B 1 268 ? 1.498 29.453 4.52 1 43.16 268 THR B O 1
ATOM 4212 N N . GLY B 1 269 ? 1.734 27.281 4.68 1 41.47 269 GLY B N 1
ATOM 4213 C CA . GLY B 1 269 ? 1.31 27.375 6.066 1 41.47 269 GLY B CA 1
ATOM 4214 C C . GLY B 1 269 ? 2.303 28.109 6.945 1 41.47 269 GLY B C 1
ATOM 4215 O O . GLY B 1 269 ? 1.948 28.594 8.023 1 41.47 269 GLY B O 1
ATOM 4216 N N . ALA B 1 270 ? 3.652 28.078 6.734 1 41.25 270 ALA B N 1
ATOM 4217 C CA . ALA B 1 270 ? 4.668 28.766 7.516 1 41.25 270 ALA B CA 1
ATOM 4218 C C . ALA B 1 270 ? 4.562 30.281 7.328 1 41.25 270 ALA B C 1
ATOM 4220 O O . ALA B 1 270 ? 4.902 31.047 8.234 1 41.25 270 ALA B O 1
ATOM 4221 N N . VAL B 1 271 ? 4.199 30.734 6.168 1 38.69 271 VAL B N 1
ATOM 4222 C CA . VAL B 1 271 ? 4.32 32.188 5.988 1 38.69 271 VAL B CA 1
ATOM 4223 C C . VAL B 1 271 ? 3.154 32.875 6.676 1 38.69 271 VAL B C 1
ATOM 4225 O O . VAL B 1 271 ? 3.217 34.094 6.938 1 38.69 271 VAL B O 1
ATOM 4228 N N . LYS B 1 272 ? 1.994 32.344 6.816 1 38.47 272 LYS B N 1
ATOM 4229 C CA . LYS B 1 272 ? 0.964 33.281 7.285 1 38.47 272 LYS B CA 1
ATOM 4230 C C . LYS B 1 272 ? 1.012 33.438 8.805 1 38.47 272 LYS B C 1
ATOM 4232 O O . LYS B 1 272 ? 0.158 34.094 9.391 1 38.47 272 LYS B O 1
ATOM 4237 N N . GLY B 1 273 ? 1.863 32.625 9.484 1 35.97 273 GLY B N 1
ATOM 4238 C CA . GLY B 1 273 ? 1.93 33.125 10.852 1 35.97 273 GLY B CA 1
ATOM 4239 C C . GLY B 1 273 ? 3.041 34.125 11.078 1 35.97 273 GLY B C 1
ATOM 4240 O O . GLY B 1 273 ? 3.98 34.219 10.281 1 35.97 273 GLY B O 1
#

Nearest PDB structures (foldseek):
  7cad-assembly1_B  TM=8.325E-01  e=2.526E-11  Mycolicibacterium smegmatis MC2 155
  8ja7-assembly1_B  TM=8.205E-01  e=2.311E-11  Mycobacterium tuberculosis H37Rv
  3puv-assembly1_G  TM=8.583E-01  e=1.148E-10  Escherichia coli K-12
  8hpn-assembly1_B  TM=8.662E-01  e=3.495E-10  Mycolicibacterium smegmatis MC2 155
  8y5f-assembly1_C  TM=8.439E-01  e=1.427E-07  Escherichia coli

pLDDT: mean 86.63, std 11.45, range [35.94, 98.19]

InterPro domains:
  IPR000515 ABC transporter type 1, transmembrane domain MetI-like [PF00528] (90-256)
  IPR000515 ABC transporter type 1, transmembrane domain MetI-like [PS50928] (67-258)
  IPR000515 ABC transporter type 1, transmembrane domain MetI-like [cd06261] (67-252)
  IPR035906 MetI-like superfamily [G3DSA:1.10.3720.10] (1-264)
  IPR035906 MetI-like superfamily [SSF161098] (5-273)

Sequence (546 aa):
MNIKSIILVIFLVIVTIIQLYPLIWLVLVSFKNNAEIFGGNVLGLPKVWKISNYMSALTSGNVGRYLINSIIVTGSTIIISSILIATSSYAITRMRWKFSKLTLVIFLLGMMVPIHSTLLPLFLILTKLHILNTYMALIIPYVAFALPMGIFVMTSFLEGIPKELEEAACVDGCNIYQIFYKIVLPLLKPSLATVAIFTYLSSWNELMFANTFLNNPKFATLPVGIMSMAGQHATEWGPILAGLVIATLPSILIYIPLSNQVQKSLMTGAVKGMNIKSIILVIFLVIVTIIQLYPLIWLVLVSFKNNAEIFGGNVLGLPKVWKISNYMSALTSGNVGRYLINSIIVTGSTIIISSILIATSSYAITRMRWKFSKLTLVIFLLGMMVPIHSTLLPLFLILTKLHILNTYMALIIPYVAFALPMGIFVMTSFLEGIPKELEEAACVDGCNIYQIFYKIVLPLLKPSLATVAIFTYLSSWNELMFANTFLNNPKFATLPVGIMSMAGQHATEWGPILAGLVIATLPSILIYIPLSNQVQKSLMTGAVKG

Organism: NCBI:txid1552

Solvent-accessible surface area (backbone atoms only — not comparable to full-atom values): 28326 Å² total; per-residue (Å²): 124,55,72,67,52,49,53,50,51,52,49,50,53,52,52,33,53,57,53,47,42,57,54,53,48,39,57,43,50,15,21,23,51,58,66,45,56,75,37,97,43,62,87,51,78,53,92,57,79,35,65,60,18,48,50,42,14,46,59,81,52,40,39,57,57,10,45,50,39,35,48,54,38,32,50,50,24,35,53,54,34,49,54,52,24,54,55,47,26,44,48,41,72,71,45,90,59,94,57,29,67,60,45,52,53,47,33,51,54,42,66,33,52,55,70,75,67,40,48,62,61,47,50,55,51,33,55,75,67,66,37,53,59,42,66,60,55,49,29,53,58,47,24,60,66,38,37,21,59,29,28,51,53,38,37,48,52,51,53,62,50,64,63,62,62,56,51,52,40,43,73,74,64,45,50,72,66,51,41,39,64,71,51,48,46,68,70,38,46,35,52,48,34,51,39,40,50,51,39,40,60,55,48,60,66,47,38,68,63,52,56,70,44,32,82,42,77,89,63,25,31,39,50,43,40,49,56,59,60,58,48,96,62,89,57,62,50,14,26,47,35,24,41,48,49,58,63,29,51,61,40,54,66,54,44,56,62,36,55,50,41,33,57,46,50,30,54,55,65,60,62,78,103,124,55,73,67,54,48,52,51,51,52,49,51,51,51,52,34,54,57,53,45,42,56,54,53,48,39,57,43,49,15,22,23,50,59,69,44,55,75,38,95,45,61,87,50,76,52,91,56,79,35,66,60,18,48,52,41,12,46,59,81,54,39,38,56,56,12,46,52,38,34,48,53,37,32,50,50,25,34,54,54,33,49,54,50,24,54,54,47,25,45,49,44,72,70,45,89,59,92,57,28,66,60,46,52,52,48,33,51,54,39,65,32,53,54,70,77,67,41,49,62,61,47,50,53,52,32,53,75,67,65,36,54,58,41,65,61,56,49,27,53,58,48,24,59,65,38,38,22,58,31,28,50,53,39,38,47,53,51,54,61,49,66,63,61,63,54,50,52,40,43,73,73,66,46,50,73,65,52,41,40,64,70,52,50,48,66,71,37,46,35,50,49,34,52,40,40,50,51,40,39,59,56,48,60,64,47,38,68,62,51,54,68,44,32,84,43,78,90,64,25,31,40,51,42,41,49,56,60,58,60,49,97,62,89,58,61,50,14,26,48,36,25,41,48,49,56,63,29,50,62,42,54,67,53,44,55,63,36,54,49,41,33,56,48,50,32,54,56,66,61,63,78,103

Radius of gyration: 24.21 Å; Cα contacts (8 Å, |Δi|>4): 644; chains: 2; bounding box: 63×68×55 Å

Foldseek 3Di:
DPPVVVVVVVVVVVVVVVVCQVVVLLVQCLQEWPCCCPHPNVPHGHPGRRPVLLVCLVPVLVLVLQAVLLCVLLVLLLVVLLVCLLVLLCCLQPNDDDCSVVVLVVLLCLQVDDPVVVQVVLLVVCVVVVCQQHSCSQSVVLSSSLRSVLNVLQNVQLVVDDCVQVVVVVVVVDDPVCCSPVPVVLLCLLSSLVSSLVSNVPSSQDDSSQCRRHPDPSNHHNNPSLVCQCDDDDRTVSNSSSSVSVSCVVVVVSCPVNVVRNVVSVVVVVPVD/DPPVVVVVVVVVVVVVVVVCQVVVLLVQCLQEWPCCCPHPNVNHGHPGRRPVLLVCLVPVLVLVLQAVLLCVLLVLLLVVLLVCLLVLLCCLQPNDDDCSVVVLVVLLCLQVDDPVVVQVVLLVVCVVVVCQQHSCSQSVVLSSSLRSVLNVLQNVQQVVDDCVQVVVVVVVVDDPVCCSPVPVVLLCLLSSLVSSLVSNVPSLQDDRSQCRRHPDPSNHHNNPSLVVQCDDDDRTVSNSSSSVSVSCVVVVVSCPVNVVRNVVSVVVVVPVD

Secondary structure (DSSP, 8-state):
--HHHHHHHHHHHHHHHHHHHHHHHHHHHTT--HHHHHTTTSSSPPSS--THHHHHHHTTT-HHHHHHHHHHHHHHHHHHHHHHHHHHHHHHHHS--TTHHHHHHHHHHGGGS-HHHHHHHHHHHHHHTT-TTSTHHHHHHHHHHHHHHHHHHHHHHHHHS-HHHHHHHHHTT--HHHHIIIIIHHHTHHHHHHHHHHHHHHHHT--HHHHHH--SGGG--HHHHHHHHT-SS---HHHHHHHHHHHHHHHHHHHHHHHHHHHHHHHHHHHT-/--HHHHHHHHHHHHHHHHHHHHHHHHHHHTT--HHHHHTT-SSSPPSS--THHHHHHHTTT-HHHHHHHHHHHHHHHHHHHHHHHHHHHHHHHHS--TTHHHHHHHHHHGGGS-HHHHHHHHHHHHHHTT-TTSTHHHHHHHHHHHHHHHHHHHHHHHHHS-HHHHHHHHHTT--HHHHIIIIIHHHTHHHHHHHHHHHHHHHHT--HHHHHH--SGGG--HHHHHHHHT-SS---HHHHHHHHHHHHHHHHHHHHHHHHHHHHHHHHHHHT-